Protein 8SC1 (pdb70)

Secondary structure (DSSP, 8-state):
-HHHHHHHHHHHTTHHHHHTHHHHS----EEE--TTHHHHHHHHT--HHHHHHHHSPP--TT--THHHHS-EE---TT-TT--SS-GGGGT-SSGGGS-EE--TT-EEE--SS--HHHHHT--GGGTTHHHHHHHHHHHHHHHHHHHHHHHHHHS-HHHHHHHHHHHHHHHHHHHTT--SHHHHHHHHHHHHHHHHHHHHHHHHHHHHHS-TTTHHHHHHHHHHHHHHHHHHHHHHHHH--SHHHHHHHHHHHHHHHHHH----GGGGGSSHHHHHHHHHHHHHHHHHHHHHHHHHHHHHHH-SSHHHHHHHHHHTHHHHHHHHHHHHHHT-SHHHHHHHHHHHHHHHHHTTTS-TT-HHHHHHHHHHHHHHHHHHHHHHHHHHHHTS-HHHHHHHHHHHHTHHHHHHHHHHHHHHHGGGT-TTHHHHHHHHHHHHHHHHHTTS--

Radius of gyration: 25.29 Å; Cα contacts (8 Å, |Δi|>4): 517; chains: 1; bounding box: 72×68×48 Å

B-factor: mean 59.39, std 25.37, range [7.31, 113.06]

Solvent-accessible surface area: 22565 Å² total; per-residue (Å²): 204,136,56,55,115,18,25,19,78,24,0,20,24,22,0,20,18,32,10,3,11,12,17,14,10,70,81,16,113,22,45,10,92,26,98,18,14,67,113,8,14,153,147,29,55,25,54,123,81,62,48,79,104,36,17,31,13,53,113,54,119,102,38,102,40,101,70,8,64,10,77,49,18,106,22,100,17,128,84,82,85,15,45,65,118,46,0,2,67,95,73,29,151,88,73,102,150,22,69,69,3,68,12,145,79,17,59,67,42,118,40,138,17,28,0,0,1,21,79,46,63,11,6,40,91,57,30,124,66,21,0,60,2,10,8,24,2,6,25,0,16,38,125,4,36,97,39,33,47,141,97,30,118,174,93,36,105,133,110,4,28,86,31,18,5,85,63,16,2,60,4,1,27,83,2,3,133,1,108,75,29,120,24,1,8,115,49,10,60,75,10,0,55,12,4,38,17,6,46,79,31,0,52,56,42,10,19,118,168,34,48,114,84,43,108,101,80,23,17,20,81,2,51,36,10,32,8,101,4,2,53,55,3,10,41,69,6,159,71,49,71,59,6,78,135,7,16,56,27,30,7,95,49,27,70,105,17,36,140,111,159,126,65,70,122,63,55,0,51,190,67,89,177,29,105,102,72,0,102,15,0,36,59,1,41,51,0,4,11,3,1,39,41,0,2,12,13,24,9,22,45,63,32,84,71,33,93,80,10,9,52,108,2,1,81,34,15,66,64,0,8,98,71,2,48,100,28,24,86,188,100,16,55,12,149,18,0,12,120,8,4,75,75,0,0,41,7,1,76,70,16,48,155,28,56,139,110,61,88,166,54,51,28,90,31,12,20,49,1,8,50,0,3,10,19,0,35,23,0,0,54,36,9,5,27,122,31,1,80,103,128,4,73,135,34,0,47,69,16,0,25,17,44,32,3,75,0,0,44,78,0,0,79,38,2,35,68,45,76,129,115,154,121,18,46,2,13,61,55,2,4,77,40,0,75,97,0,11,41,40,0,100,107,10,70,151

Organism: Homo sapiens (NCBI:txid9606)

Structure (mmCIF, N/CA/C/O backbone):
data_8SC1
#
_entry.id   8SC1
#
_cell.length_a   1.00
_cell.length_b   1.00
_cell.length_c   1.00
_cell.angle_alpha   90.00
_cell.angle_beta   90.00
_cell.angle_gamma   90.00
#
_symmetry.space_group_name_H-M   'P 1'
#
loop_
_atom_site.group_PDB
_atom_site.id
_atom_site.type_symbol
_atom_site.label_atom_id
_atom_site.label_alt_id
_atom_site.label_comp_id
_atom_site.label_asym_id
_atom_site.label_entity_id
_atom_site.label_seq_id
_atom_site.pdbx_PDB_ins_code
_atom_site.Cartn_x
_atom_site.Cartn_y
_atom_site.Cartn_z
_atom_site.occupancy
_atom_site.B_iso_or_equiv
_atom_site.auth_seq_id
_atom_site.auth_comp_id
_atom_site.auth_asym_id
_atom_site.auth_atom_id
_atom_site.pdbx_PDB_model_num
ATOM 1 N N . LYS A 1 19 ? 112.331 83.106 124.361 1.00 100.82 19 LYS A N 1
ATOM 2 C CA . LYS A 1 19 ? 113.520 83.874 124.014 1.00 100.67 19 LYS A CA 1
ATOM 3 C C . LYS A 1 19 ? 113.481 85.245 124.679 1.00 100.88 19 LYS A C 1
ATOM 4 O O . LYS A 1 19 ? 113.162 86.247 124.039 1.00 100.68 19 LYS A O 1
ATOM 10 N N . GLN A 1 20 ? 113.802 85.270 125.976 1.00 99.00 20 GLN A N 1
ATOM 11 C CA . GLN A 1 20 ? 113.661 86.490 126.764 1.00 99.43 20 GLN A CA 1
ATOM 12 C C . GLN A 1 20 ? 114.524 87.624 126.222 1.00 100.03 20 GLN A C 1
ATOM 13 O O . GLN A 1 20 ? 114.120 88.792 126.279 1.00 98.74 20 GLN A O 1
ATOM 19 N N . ALA A 1 21 ? 115.707 87.304 125.695 1.00 97.08 21 ALA A N 1
ATOM 20 C CA . ALA A 1 21 ? 116.636 88.332 125.237 1.00 96.54 21 ALA A CA 1
ATOM 21 C C . ALA A 1 21 ? 116.203 88.941 123.910 1.00 95.26 21 ALA A C 1
ATOM 22 O O . ALA A 1 21 ? 116.535 90.095 123.620 1.00 96.19 21 ALA A O 1
ATOM 24 N N . PHE A 1 22 ? 115.478 88.176 123.096 1.00 87.82 22 PHE A N 1
ATOM 25 C CA . PHE A 1 22 ? 114.976 88.679 121.822 1.00 89.03 22 PHE A CA 1
ATOM 26 C C . PHE A 1 22 ? 113.838 89.675 122.028 1.00 90.50 22 PHE A C 1
ATOM 27 O O . PHE A 1 22 ? 113.875 90.797 121.501 1.00 86.52 22 PHE A O 1
ATOM 35 N N . LEU A 1 23 ? 112.808 89.273 122.782 1.00 90.69 23 LEU A N 1
ATOM 36 C CA . LEU A 1 23 ? 111.633 90.118 122.980 1.00 88.76 23 LEU A CA 1
ATOM 37 C C . LEU A 1 23 ? 111.984 91.495 123.531 1.00 88.09 23 LEU A C 1
ATOM 38 O O . LEU A 1 23 ? 111.348 92.490 123.165 1.00 87.76 23 LEU A O 1
ATOM 43 N N . ILE A 1 24 ? 113.010 91.588 124.378 1.00 85.14 24 ILE A N 1
ATOM 44 C CA . ILE A 1 24 ? 113.318 92.879 124.988 1.00 85.94 24 ILE A CA 1
ATOM 45 C C . ILE A 1 24 ? 113.993 93.813 123.990 1.00 84.98 24 ILE A C 1
ATOM 46 O O . ILE A 1 24 ? 113.725 95.023 123.981 1.00 88.66 24 ILE A O 1
ATOM 51 N N . LEU A 1 25 ? 114.812 93.281 123.083 1.00 75.45 25 LEU A N 1
ATOM 52 C CA . LEU A 1 25 ? 115.362 94.157 122.061 1.00 78.89 25 LEU A CA 1
ATOM 53 C C . LEU A 1 25 ? 114.306 94.510 121.024 1.00 77.94 25 LEU A C 1
ATOM 54 O O . LEU A 1 25 ? 114.353 95.600 120.442 1.00 81.55 25 LEU A O 1
ATOM 59 N N . CYS A 1 26 ? 113.334 93.622 120.787 1.00 67.39 26 CYS A N 1
ATOM 60 C CA . CYS A 1 26 ? 112.245 94.022 119.904 1.00 68.42 26 CYS A CA 1
ATOM 61 C C . CYS A 1 26 ? 111.377 95.086 120.561 1.00 67.43 26 CYS A C 1
ATOM 62 O O . CYS A 1 26 ? 110.750 95.893 119.866 1.00 63.07 26 CYS A O 1
ATOM 65 N N . LEU A 1 27 ? 111.329 95.096 121.897 1.00 64.35 27 LEU A N 1
ATOM 66 C CA . LEU A 1 27 ? 110.634 96.163 122.609 1.00 61.49 27 LEU A CA 1
ATOM 67 C C . LEU A 1 27 ? 111.413 97.465 122.509 1.00 60.27 27 LEU A C 1
ATOM 68 O O . LEU A 1 27 ? 110.822 98.550 122.491 1.00 62.83 27 LEU A O 1
ATOM 73 N N . LEU A 1 28 ? 112.742 97.365 122.441 1.00 54.38 28 LEU A N 1
ATOM 74 C CA . LEU A 1 28 ? 113.586 98.541 122.266 1.00 51.28 28 LEU A CA 1
ATOM 75 C C . LEU A 1 28 ? 113.533 99.079 120.841 1.00 52.31 28 LEU A C 1
ATOM 76 O O . LEU A 1 28 ? 113.783 100.270 120.629 1.00 59.33 28 LEU A O 1
ATOM 81 N N . SER A 1 29 ? 113.208 98.228 119.864 1.00 51.22 29 SER A N 1
ATOM 82 C CA . SER A 1 29 ? 113.031 98.668 118.481 1.00 45.77 29 SER A CA 1
ATOM 83 C C . SER A 1 29 ? 111.658 99.293 118.243 1.00 46.07 29 SER A C 1
ATOM 84 O O . SER A 1 29 ? 111.536 100.254 117.477 1.00 42.79 29 SER A O 1
ATOM 87 N N . ALA A 1 30 ? 110.617 98.751 118.875 1.00 39.66 30 ALA A N 1
ATOM 88 C CA . ALA A 1 30 ? 109.273 99.306 118.737 1.00 38.62 30 ALA A CA 1
ATOM 89 C C . ALA A 1 30 ? 109.171 100.709 119.326 1.00 48.90 30 ALA A C 1
ATOM 90 O O . ALA A 1 30 ? 108.529 101.587 118.739 1.00 49.41 30 ALA A O 1
ATOM 92 N N . ALA A 1 31 ? 109.789 100.938 120.485 1.00 49.28 31 ALA A N 1
ATOM 93 C CA . ALA A 1 31 ? 109.717 102.220 121.180 1.00 42.97 31 ALA A CA 1
ATOM 94 C C . ALA A 1 31 ? 110.449 103.350 120.464 1.00 44.14 31 ALA A C 1
ATOM 95 O O . ALA A 1 31 ? 110.284 104.510 120.856 1.00 46.82 31 ALA A O 1
ATOM 97 N N . PHE A 1 32 ? 111.249 103.052 119.440 1.00 39.68 32 PHE A N 1
ATOM 98 C CA . PHE A 1 32 ? 111.907 104.099 118.666 1.00 35.94 32 PHE A CA 1
ATOM 99 C C . PHE A 1 32 ? 110.960 104.801 117.693 1.00 40.81 32 PHE A C 1
ATOM 100 O O . PHE A 1 32 ? 111.131 105.996 117.432 1.00 50.17 32 PHE A O 1
ATOM 108 N N . ALA A 1 33 ? 109.981 104.084 117.141 1.00 38.79 33 ALA A N 1
ATOM 109 C CA . ALA A 1 33 ? 109.089 104.664 116.137 1.00 39.55 33 ALA A CA 1
ATOM 110 C C . ALA A 1 33 ? 108.310 105.900 116.592 1.00 44.93 33 ALA A C 1
ATOM 111 O O . ALA A 1 33 ? 108.208 106.856 115.797 1.00 40.31 33 ALA A O 1
ATOM 113 N N . PRO A 1 34 ? 107.742 105.959 117.805 1.00 44.15 34 PRO A N 1
ATOM 114 C CA . PRO A 1 34 ? 107.090 107.205 118.243 1.00 42.72 34 PRO A CA 1
ATOM 115 C C . PRO A 1 34 ? 108.018 108.400 118.303 1.00 41.44 34 PRO A C 1
ATOM 116 O O . PRO A 1 34 ? 107.539 109.537 118.218 1.00 44.24 34 PRO A O 1
ATOM 120 N N . ILE A 1 35 ? 109.325 108.192 118.457 1.00 35.45 35 ILE A N 1
ATOM 121 C CA . ILE A 1 35 ? 110.235 109.326 118.549 1.00 32.88 35 ILE A CA 1
ATOM 122 C C . ILE A 1 35 ? 110.421 109.946 117.172 1.00 32.63 35 ILE A C 1
ATOM 123 O O . ILE A 1 35 ? 110.461 111.173 117.022 1.00 37.57 35 ILE A O 1
ATOM 128 N N . CYS A 1 36 ? 110.530 109.104 116.144 1.00 38.92 36 CYS A N 1
ATOM 129 C CA . CYS A 1 36 ? 110.734 109.578 114.781 1.00 39.77 36 CYS A CA 1
ATOM 130 C C . CYS A 1 36 ? 109.459 110.143 114.163 1.00 42.73 36 CYS A C 1
ATOM 131 O O . CYS A 1 36 ? 109.513 111.158 113.460 1.00 44.30 36 CYS A O 1
ATOM 134 N N . VAL A 1 37 ? 108.306 109.515 114.401 1.00 45.30 37 VAL A N 1
ATOM 135 C CA . VAL A 1 37 ? 107.097 109.845 113.646 1.00 38.70 37 VAL A CA 1
ATOM 136 C C . VAL A 1 37 ? 106.014 110.508 114.500 1.00 39.56 37 VAL A C 1
ATOM 137 O O . VAL A 1 37 ? 105.059 111.070 113.937 1.00 36.06 37 VAL A O 1
ATOM 141 N N . GLY A 1 38 ? 106.176 110.554 115.823 1.00 38.32 38 GLY A N 1
ATOM 142 C CA . GLY A 1 38 ? 105.156 111.113 116.701 1.00 31.50 38 GLY A CA 1
ATOM 143 C C . GLY A 1 38 ? 104.771 112.558 116.434 1.00 37.46 38 GLY A C 1
ATOM 144 O O . GLY A 1 38 ? 103.705 112.991 116.883 1.00 30.35 38 GLY A O 1
ATOM 145 N N . ILE A 1 39 ? 105.616 113.321 115.733 1.00 43.06 39 ILE A N 1
ATOM 146 C CA . ILE A 1 39 ? 105.277 114.697 115.358 1.00 28.15 39 ILE A CA 1
ATOM 147 C C . ILE A 1 39 ? 103.967 114.777 114.579 1.00 29.50 39 ILE A C 1
ATOM 148 O O . ILE A 1 39 ? 103.275 115.802 114.619 1.00 30.90 39 ILE A O 1
ATOM 153 N N . VAL A 1 40 ? 103.602 113.712 113.863 1.00 36.21 40 VAL A N 1
ATOM 154 C CA . VAL A 1 40 ? 102.359 113.696 113.094 1.00 34.07 40 VAL A CA 1
ATOM 155 C C . VAL A 1 40 ? 101.141 113.875 113.993 1.00 32.29 40 VAL A C 1
ATOM 156 O O . VAL A 1 40 ? 100.150 114.499 113.593 1.00 28.22 40 VAL A O 1
ATOM 160 N N . PHE A 1 41 ? 101.199 113.366 115.221 1.00 32.10 41 PHE A N 1
ATOM 161 C CA . PHE A 1 41 ? 100.078 113.427 116.152 1.00 22.67 41 PHE A CA 1
ATOM 162 C C . PHE A 1 41 ? 100.243 114.480 117.238 1.00 26.70 41 PHE A C 1
ATOM 163 O O . PHE A 1 41 ? 99.240 115.004 117.731 1.00 38.71 41 PHE A O 1
ATOM 171 N N . LEU A 1 42 ? 101.476 114.799 117.626 1.00 28.26 42 LEU A N 1
ATOM 172 C CA . LEU A 1 42 ? 101.710 115.799 118.660 1.00 28.45 42 LEU A CA 1
ATOM 173 C C . LEU A 1 42 ? 101.630 117.227 118.136 1.00 29.59 42 LEU A C 1
ATOM 174 O O . LEU A 1 42 ? 101.482 118.155 118.937 1.00 26.85 42 LEU A O 1
ATOM 179 N N . GLY A 1 43 ? 101.723 117.428 116.823 1.00 30.26 43 GLY A N 1
ATOM 180 C CA . GLY A 1 43 ? 101.794 118.764 116.265 1.00 16.81 43 GLY A CA 1
ATOM 181 C C . GLY A 1 43 ? 100.862 119.044 115.101 1.00 22.37 43 GLY A C 1
ATOM 182 O O . GLY A 1 43 ? 101.284 119.632 114.102 1.00 30.79 43 GLY A O 1
ATOM 183 N N . PHE A 1 44 ? 99.604 118.624 115.205 1.00 29.95 44 PHE A N 1
ATOM 184 C CA . PHE A 1 44 ? 98.620 118.920 114.171 1.00 19.18 44 PHE A CA 1
ATOM 185 C C . PHE A 1 44 ? 98.125 120.361 114.279 1.00 27.50 44 PHE A C 1
ATOM 186 O O . PHE A 1 44 ? 98.061 120.941 115.367 1.00 36.92 44 PHE A O 1
ATOM 194 N N . THR A 1 45 ? 97.780 120.941 113.128 1.00 25.46 45 THR A N 1
ATOM 195 C CA . THR A 1 45 ? 97.252 122.301 113.053 1.00 17.68 45 THR A CA 1
ATOM 196 C C . THR A 1 45 ? 95.763 122.307 112.734 1.00 29.22 45 THR A C 1
ATOM 197 O O . THR A 1 45 ? 95.374 121.936 111.616 1.00 38.65 45 THR A O 1
ATOM 201 N N . PRO A 1 46 ? 94.899 122.709 113.660 1.00 31.05 46 PRO A N 1
ATOM 202 C CA . PRO A 1 46 ? 93.475 122.854 113.345 1.00 25.25 46 PRO A CA 1
ATOM 203 C C . PRO A 1 46 ? 93.169 124.211 112.716 1.00 26.44 46 PRO A C 1
ATOM 204 O O . PRO A 1 46 ? 94.017 125.098 112.629 1.00 39.89 46 PRO A O 1
ATOM 208 N N . ASP A 1 47 ? 91.922 124.350 112.267 1.00 27.09 47 ASP A N 1
ATOM 209 C CA . ASP A 1 47 ? 91.439 125.621 111.736 1.00 25.50 47 ASP A CA 1
ATOM 210 C C . ASP A 1 47 ? 91.408 126.692 112.820 1.00 26.73 47 ASP A C 1
ATOM 211 O O . ASP A 1 47 ? 91.075 126.418 113.976 1.00 34.82 47 ASP A O 1
ATOM 216 N N . HIS A 1 48 ? 91.756 127.923 112.442 1.00 31.15 48 HIS A N 1
ATOM 217 C CA . HIS A 1 48 ? 91.920 128.998 113.410 1.00 18.57 48 HIS A CA 1
ATOM 218 C C . HIS A 1 48 ? 91.575 130.338 112.770 1.00 22.79 48 HIS A C 1
ATOM 219 O O . HIS A 1 48 ? 91.606 130.495 111.548 1.00 33.07 48 HIS A O 1
ATOM 226 N N . HIS A 1 49 ? 91.235 131.300 113.627 1.00 29.93 49 HIS A N 1
ATOM 227 C CA . HIS A 1 49 ? 91.012 132.692 113.252 1.00 30.37 49 HIS A CA 1
ATOM 228 C C . HIS A 1 49 ? 91.267 133.551 114.482 1.00 31.27 49 HIS A C 1
ATOM 229 O O . HIS A 1 49 ? 91.337 133.041 115.602 1.00 44.63 49 HIS A O 1
ATOM 236 N N . CYS A 1 50 ? 91.418 134.862 114.276 1.00 38.05 50 CYS A N 1
ATOM 237 C CA . CYS A 1 50 ? 91.699 135.732 115.413 1.00 39.07 50 CYS A CA 1
ATOM 238 C C . CYS A 1 50 ? 90.534 135.729 116.394 1.00 44.70 50 CYS A C 1
ATOM 239 O O . CYS A 1 50 ? 89.365 135.683 116.003 1.00 49.71 50 CYS A O 1
ATOM 242 N N . GLN A 1 51 ? 90.868 135.782 117.680 1.00 55.43 51 GLN A N 1
ATOM 243 C CA . GLN A 1 51 ? 89.908 136.151 118.710 1.00 53.04 51 GLN A CA 1
ATOM 244 C C . GLN A 1 51 ? 89.581 137.638 118.639 1.00 55.01 51 GLN A C 1
ATOM 245 O O . GLN A 1 51 ? 90.455 138.469 118.381 1.00 54.38 51 GLN A O 1
ATOM 251 N N . SER A 1 52 ? 88.313 137.975 118.874 1.00 68.26 52 SER A N 1
ATOM 252 C CA . SER A 1 52 ? 87.894 139.366 118.922 1.00 65.16 52 SER A CA 1
ATOM 253 C C . SER A 1 52 ? 86.937 139.564 120.090 1.00 70.12 52 SER A C 1
ATOM 254 O O . SER A 1 52 ? 86.038 138.738 120.304 1.00 73.65 52 SER A O 1
ATOM 257 N N . PRO A 1 53 ? 87.102 140.640 120.854 1.00 76.76 53 PRO A N 1
ATOM 258 C CA . PRO A 1 53 ? 86.103 140.993 121.865 1.00 77.39 53 PRO A CA 1
ATOM 259 C C . PRO A 1 53 ? 84.792 141.449 121.241 1.00 80.39 53 PRO A C 1
ATOM 260 O O . PRO A 1 53 ? 84.736 141.904 120.096 1.00 81.48 53 PRO A O 1
ATOM 264 N N . GLY A 1 54 ? 83.721 141.322 122.023 1.00 82.98 54 GLY A N 1
ATOM 265 C CA . GLY A 1 54 ? 82.407 141.753 121.585 1.00 83.32 54 GLY A CA 1
ATOM 266 C C . GLY A 1 54 ? 81.713 140.846 120.588 1.00 83.43 54 GLY A C 1
ATOM 267 O O . GLY A 1 54 ? 80.480 140.823 120.524 1.00 85.58 54 GLY A O 1
ATOM 268 N N . VAL A 1 55 ? 82.490 140.105 119.797 1.00 84.19 55 VAL A N 1
ATOM 269 C CA . VAL A 1 55 ? 81.911 139.180 118.826 1.00 83.79 55 VAL A CA 1
ATOM 270 C C . VAL A 1 55 ? 81.067 138.118 119.523 1.00 85.60 55 VAL A C 1
ATOM 271 O O . VAL A 1 55 ? 79.958 137.803 119.085 1.00 85.58 55 VAL A O 1
ATOM 275 N N . ALA A 1 56 ? 81.591 137.530 120.600 1.00 87.57 56 ALA A N 1
ATOM 276 C CA . ALA A 1 56 ? 80.835 136.515 121.333 1.00 87.73 56 ALA A CA 1
ATOM 277 C C . ALA A 1 56 ? 79.554 137.075 121.948 1.00 86.81 56 ALA A C 1
ATOM 278 O O . ALA A 1 56 ? 78.499 136.433 121.891 1.00 87.61 56 ALA A O 1
ATOM 280 N N . GLU A 1 57 ? 79.620 138.276 122.528 1.00 86.57 57 GLU 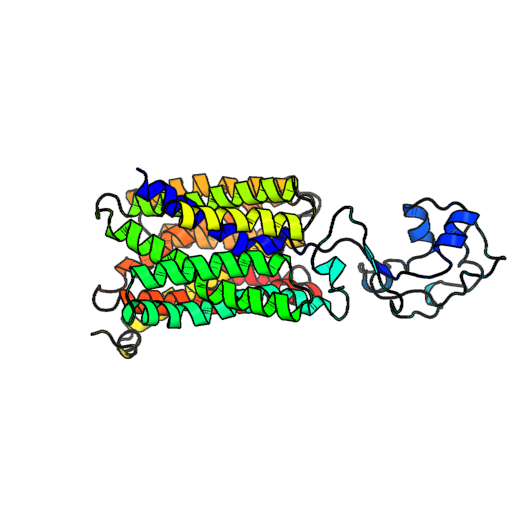A N 1
ATOM 281 C CA . GLU A 1 57 ? 78.421 138.914 123.073 1.00 88.81 57 GLU A CA 1
ATOM 282 C C . GLU A 1 57 ? 77.388 139.231 121.995 1.00 87.71 57 GLU A C 1
ATOM 283 O O . GLU A 1 57 ? 76.190 139.000 122.191 1.00 87.03 57 GLU A O 1
ATOM 289 N N . LEU A 1 58 ? 77.827 139.772 120.858 1.00 88.61 58 LEU A N 1
ATOM 290 C CA . LEU A 1 58 ? 76.910 140.020 119.747 1.00 89.32 58 LEU A CA 1
ATOM 291 C C . LEU A 1 58 ? 76.303 138.726 119.212 1.00 89.10 58 LEU A C 1
ATOM 292 O O . LEU A 1 58 ? 75.109 138.675 118.904 1.00 88.81 58 LEU A O 1
ATOM 297 N N . SER A 1 59 ? 77.120 137.686 119.060 1.00 89.15 59 SER A N 1
ATOM 298 C CA . SER A 1 59 ? 76.635 136.376 118.631 1.00 89.13 59 SER A CA 1
ATOM 299 C C . SER A 1 59 ? 75.612 135.789 119.598 1.00 91.09 59 SER A C 1
ATOM 300 O O . SER A 1 59 ? 74.645 135.148 119.172 1.00 90.03 59 SER A O 1
ATOM 303 N N . GLN A 1 60 ? 75.811 135.980 120.901 1.00 98.53 60 GLN A N 1
ATOM 304 C CA . GLN A 1 60 ? 74.811 135.548 121.876 1.00 97.72 60 GLN A CA 1
ATOM 305 C C . GLN A 1 60 ? 73.531 136.374 121.791 1.00 98.30 60 GLN A C 1
ATOM 306 O O . GLN A 1 60 ? 72.425 135.822 121.827 1.00 98.08 60 GLN A O 1
ATOM 312 N N . ARG A 1 61 ? 73.654 137.698 121.688 1.00 95.67 61 ARG A N 1
ATOM 313 C CA . ARG A 1 61 ? 72.470 138.550 121.600 1.00 96.22 61 ARG A CA 1
ATOM 314 C C . ARG A 1 61 ? 71.655 138.265 120.340 1.00 96.90 61 ARG A C 1
ATOM 315 O O . ARG A 1 61 ? 70.424 138.161 120.395 1.00 97.56 61 ARG A O 1
ATOM 323 N N . CYS A 1 62 ? 72.322 138.138 119.194 1.00 96.16 62 CYS A N 1
ATOM 324 C CA . CYS A 1 62 ? 71.654 137.870 117.925 1.00 96.62 62 CYS A CA 1
ATOM 325 C C . CYS A 1 62 ? 71.406 136.387 117.667 1.00 96.86 62 CYS A C 1
ATOM 326 O O . CYS A 1 62 ? 70.486 136.050 116.913 1.00 96.16 62 CYS A O 1
ATOM 329 N N . GLY A 1 63 ? 72.188 135.500 118.276 1.00 92.35 63 GLY A N 1
ATOM 330 C CA . GLY A 1 63 ? 71.943 134.070 118.182 1.00 89.69 63 GLY A CA 1
ATOM 331 C C . GLY A 1 63 ? 72.508 133.373 116.962 1.00 89.89 63 GLY A C 1
ATOM 332 O O . GLY A 1 63 ? 71.838 132.509 116.383 1.00 90.58 63 GLY A O 1
ATOM 333 N N . TRP A 1 64 ? 73.723 133.726 116.549 1.00 90.61 64 TRP A N 1
ATOM 334 C CA . TRP A 1 64 ? 74.329 133.105 115.378 1.00 90.63 64 TRP A CA 1
ATOM 335 C C . TRP A 1 64 ? 74.607 131.625 115.620 1.00 90.42 64 TRP A C 1
ATOM 336 O O . TRP A 1 64 ? 74.960 131.214 116.729 1.00 90.50 64 TRP A O 1
ATOM 347 N N . SER A 1 65 ? 74.440 130.822 114.573 1.00 93.00 65 SER A N 1
ATOM 348 C CA . SER A 1 65 ? 74.913 129.448 114.581 1.00 93.56 65 SER A CA 1
ATOM 349 C C . SER A 1 65 ? 76.412 129.414 114.286 1.00 95.36 65 SER A C 1
ATOM 350 O O . SER A 1 65 ? 76.969 130.379 113.757 1.00 95.46 65 SER A O 1
ATOM 353 N N . PRO A 1 66 ? 77.097 128.313 114.626 1.00 91.41 66 PRO A N 1
ATOM 354 C CA . PRO A 1 66 ? 78.572 128.343 114.598 1.00 90.30 66 PRO A CA 1
ATOM 355 C C . PRO A 1 66 ? 79.166 128.582 113.218 1.00 90.16 66 PRO A C 1
ATOM 356 O O . PRO A 1 66 ? 80.197 129.256 113.105 1.00 88.91 66 PRO A O 1
ATOM 360 N N . ALA A 1 67 ? 78.552 128.045 112.163 1.00 90.41 67 ALA A N 1
ATOM 361 C CA . ALA A 1 67 ? 79.017 128.300 110.804 1.00 89.98 67 ALA A CA 1
ATOM 362 C C . ALA A 1 67 ? 78.561 129.650 110.266 1.00 88.41 67 ALA A C 1
ATOM 363 O O . ALA A 1 67 ? 79.191 130.181 109.345 1.00 87.93 67 ALA A O 1
ATOM 365 N N . GLU A 1 68 ? 77.481 130.204 110.812 1.00 86.98 68 GLU A N 1
ATOM 366 C CA . GLU A 1 68 ? 76.974 131.507 110.396 1.00 87.56 68 GLU A CA 1
ATOM 367 C C . GLU A 1 68 ? 77.795 132.650 110.991 1.00 88.47 68 GLU A C 1
ATOM 368 O O . GLU A 1 68 ? 77.958 133.701 110.357 1.00 88.91 68 GLU A O 1
ATOM 374 N N . GLU A 1 69 ? 78.275 132.475 112.225 1.00 82.92 69 GLU A N 1
ATOM 375 C CA . GLU A 1 69 ? 79.175 133.447 112.841 1.00 80.78 69 GLU A CA 1
ATOM 376 C C . GLU A 1 69 ? 80.414 133.697 111.988 1.00 78.69 69 GLU A C 1
ATOM 377 O O . GLU A 1 69 ? 80.845 134.847 111.825 1.00 84.08 69 GLU A O 1
ATOM 383 N N . LEU A 1 70 ? 80.972 132.642 111.391 1.00 72.35 70 LEU A N 1
ATOM 384 C CA . LEU A 1 70 ? 82.079 132.831 110.459 1.00 72.55 70 LEU A CA 1
ATOM 385 C C . LEU A 1 70 ? 81.642 133.663 109.263 1.00 75.26 70 LEU A C 1
ATOM 386 O O . LEU A 1 70 ? 82.324 134.620 108.879 1.00 79.55 70 LEU A O 1
ATOM 391 N N . ASN A 1 71 ? 80.518 133.300 108.644 1.00 84.21 71 ASN A N 1
ATOM 392 C CA . ASN A 1 71 ? 80.089 133.994 107.435 1.00 84.70 71 ASN A CA 1
ATOM 393 C C . ASN A 1 71 ? 79.866 135.479 107.704 1.00 81.92 71 ASN A C 1
ATOM 394 O O . ASN A 1 71 ? 80.155 136.322 106.848 1.00 81.76 71 ASN A O 1
ATOM 399 N N . TYR A 1 72 ? 79.352 135.818 108.890 1.00 77.68 72 TYR A N 1
ATOM 400 C CA . TYR A 1 72 ? 79.176 137.223 109.251 1.00 80.77 72 TYR A CA 1
ATOM 401 C C . TYR A 1 72 ? 80.440 137.917 109.746 1.00 80.85 72 TYR A C 1
ATOM 402 O O . TYR A 1 72 ? 80.458 139.151 109.785 1.00 81.82 72 TYR A O 1
ATOM 411 N N . THR A 1 73 ? 81.494 137.192 110.122 1.00 72.72 73 THR A N 1
ATOM 412 C CA . THR A 1 73 ? 82.458 137.816 111.025 1.00 68.67 73 THR A CA 1
ATOM 413 C C . THR A 1 73 ? 83.903 137.678 110.554 1.00 67.67 73 THR A C 1
ATOM 414 O O . THR A 1 73 ? 84.714 138.580 110.783 1.00 69.48 73 THR A O 1
ATOM 418 N N . VAL A 1 74 ? 84.241 136.583 109.892 1.00 57.23 74 VAL A N 1
ATOM 419 C CA . VAL A 1 74 ? 85.624 136.272 109.538 1.00 56.05 74 VAL A CA 1
ATOM 420 C C . VAL A 1 74 ? 85.835 136.638 108.073 1.00 59.61 74 VAL A C 1
ATOM 421 O O . VAL A 1 74 ? 84.968 136.328 107.243 1.00 59.18 74 VAL A O 1
ATOM 425 N N . PRO A 1 75 ? 86.933 137.312 107.723 1.00 65.84 75 PRO A N 1
ATOM 426 C CA . PRO A 1 75 ? 87.164 137.692 106.324 1.00 60.23 75 PRO A CA 1
ATOM 427 C C . PRO A 1 75 ? 87.108 136.498 105.380 1.00 65.62 75 PRO A C 1
ATOM 428 O O . PRO A 1 75 ? 87.653 135.429 105.660 1.00 71.86 75 PRO A O 1
ATOM 432 N N . GLY A 1 76 ? 86.436 136.697 104.248 1.00 72.04 76 GLY A N 1
ATOM 433 C CA . GLY A 1 76 ? 86.200 135.611 103.321 1.00 73.38 76 GLY A CA 1
ATOM 434 C C . GLY A 1 76 ? 87.455 135.162 102.599 1.00 72.67 76 GLY A C 1
ATOM 435 O O . GLY A 1 76 ? 88.469 135.858 102.542 1.00 74.86 76 GLY A O 1
ATOM 436 N N . LEU A 1 77 ? 87.367 133.953 102.038 1.00 83.01 77 LEU A N 1
ATOM 437 C CA . LEU A 1 77 ? 88.486 133.380 101.294 1.00 85.29 77 LEU A CA 1
ATOM 438 C C . LEU A 1 77 ? 88.825 134.218 100.067 1.00 86.69 77 LEU A C 1
ATOM 439 O O . LEU A 1 77 ? 89.993 134.541 99.825 1.00 86.43 77 LEU A O 1
ATOM 444 N N . GLY A 1 78 ? 87.815 134.578 99.280 1.00 93.34 78 GLY A N 1
ATOM 445 C CA . GLY A 1 78 ? 88.029 135.263 98.029 1.00 93.71 78 GLY A CA 1
ATOM 446 C C . GLY A 1 78 ? 88.725 134.393 97.001 1.00 95.51 78 GLY A C 1
ATOM 447 O O . GLY A 1 78 ? 88.725 133.162 97.096 1.00 95.57 78 GLY A O 1
ATOM 448 N N . PRO A 1 79 ? 89.331 135.019 95.995 1.00 97.16 79 PRO A N 1
ATOM 449 C CA . PRO A 1 79 ? 89.948 134.241 94.915 1.00 96.10 79 PRO A CA 1
ATOM 450 C C . PRO A 1 79 ? 91.218 133.536 95.363 1.00 94.03 79 PRO A C 1
ATOM 451 O O . PRO A 1 79 ? 91.923 133.982 96.270 1.00 93.60 79 PRO A O 1
ATOM 455 N N . ALA A 1 80 ? 91.493 132.409 94.703 1.00 91.55 80 ALA A N 1
ATOM 456 C CA . ALA A 1 80 ? 92.711 131.619 94.897 1.00 92.11 80 ALA A CA 1
ATOM 457 C C . ALA A 1 80 ? 92.874 131.144 96.340 1.00 93.33 80 ALA A C 1
ATOM 458 O O . ALA A 1 80 ? 93.995 130.941 96.814 1.00 95.60 80 ALA A O 1
ATOM 460 N N . GLY A 1 81 ? 91.765 130.964 97.051 1.00 89.56 81 GLY A N 1
ATOM 461 C CA . GLY A 1 81 ? 91.817 130.489 98.420 1.00 90.00 81 GLY A CA 1
ATOM 462 C C . GLY A 1 81 ? 92.200 131.542 99.440 1.00 89.57 81 GLY A C 1
ATOM 463 O O . GLY A 1 81 ? 91.360 131.997 100.223 1.00 87.47 81 GLY A O 1
ATOM 464 N N . GLU A 1 82 ? 93.475 131.941 99.415 1.00 84.81 82 GLU A N 1
ATOM 465 C CA . GLU A 1 82 ? 94.019 133.059 100.182 1.00 84.08 82 GLU A CA 1
ATOM 466 C C . GLU A 1 82 ? 93.533 133.090 101.627 1.00 84.85 82 GLU A C 1
ATOM 467 O O . GLU A 1 82 ? 93.173 134.154 102.142 1.00 84.90 82 GLU A O 1
ATOM 473 N N . ALA A 1 83 ? 93.510 131.925 102.282 1.00 71.69 83 ALA A N 1
ATOM 474 C CA . ALA A 1 83 ? 92.948 131.811 103.625 1.00 71.01 83 ALA A CA 1
ATOM 475 C C . ALA A 1 83 ? 93.655 132.706 104.636 1.00 71.71 83 ALA A C 1
ATOM 476 O O . ALA A 1 83 ? 93.115 132.940 105.722 1.00 71.79 83 ALA A O 1
ATOM 478 N N . PHE A 1 84 ? 94.853 133.192 104.306 1.00 61.55 84 PHE A N 1
ATOM 479 C CA . PHE A 1 84 ? 95.602 134.160 105.101 1.00 55.72 84 PHE A CA 1
ATOM 480 C C . PHE A 1 84 ? 94.757 135.293 105.673 1.00 55.97 84 PHE A C 1
ATOM 481 O O . PHE A 1 84 ? 94.914 135.650 106.845 1.00 64.26 84 PHE A O 1
ATOM 489 N N . LEU A 1 85 ? 93.866 135.872 104.867 1.00 51.60 85 LEU A N 1
ATOM 490 C CA . LEU A 1 85 ? 93.071 136.999 105.349 1.00 54.57 85 LEU A CA 1
ATOM 491 C C . LEU A 1 85 ? 92.097 136.596 106.450 1.00 57.47 85 LEU A C 1
ATOM 492 O O . LEU A 1 85 ? 91.732 137.432 107.283 1.00 62.85 85 LEU A O 1
ATOM 497 N N . GLY A 1 86 ? 91.664 135.340 106.474 1.00 51.93 86 GLY A N 1
ATOM 498 C CA . GLY A 1 86 ? 90.869 134.836 107.577 1.00 47.74 86 GLY A CA 1
ATOM 499 C C . GLY A 1 86 ? 91.667 134.323 108.758 1.00 49.42 86 GLY A C 1
ATOM 500 O O . GLY A 1 86 ? 91.272 134.505 109.913 1.00 48.40 86 GLY A O 1
ATOM 501 N N . GLN A 1 87 ? 92.798 133.679 108.474 1.00 51.27 87 GLN A N 1
ATOM 502 C CA . GLN A 1 87 ? 93.611 133.055 109.512 1.00 43.09 87 GLN A CA 1
ATOM 503 C C . GLN A 1 87 ? 94.420 134.056 110.328 1.00 45.69 87 GLN A C 1
ATOM 504 O O . GLN A 1 87 ? 94.627 133.838 111.526 1.00 49.69 87 GLN A O 1
ATOM 510 N N . CYS A 1 88 ? 94.886 135.148 109.718 1.00 40.86 88 CYS A N 1
ATOM 511 C CA . CYS A 1 88 ? 95.879 136.010 110.347 1.00 34.00 88 CYS A CA 1
ATOM 512 C C . CYS A 1 88 ? 95.481 137.485 110.378 1.00 41.68 88 CYS A C 1
ATOM 513 O O . CYS A 1 88 ? 96.313 138.323 110.741 1.00 59.42 88 CYS A O 1
ATOM 516 N N . ARG A 1 89 ? 94.243 137.831 110.017 1.00 42.88 89 ARG A N 1
ATOM 517 C CA . ARG A 1 89 ? 93.784 139.216 110.056 1.00 42.14 89 ARG A CA 1
ATOM 518 C C . ARG A 1 89 ? 92.360 139.272 110.593 1.00 43.89 89 ARG A C 1
ATOM 519 O O . ARG A 1 89 ? 91.653 138.263 110.641 1.00 60.86 89 ARG A O 1
ATOM 527 N N . ARG A 1 90 ? 91.945 140.472 111.006 1.00 46.25 90 ARG A N 1
ATOM 528 C CA . ARG A 1 90 ? 90.581 140.706 111.463 1.00 56.13 90 ARG A CA 1
ATOM 529 C C . ARG A 1 90 ? 90.122 142.114 111.104 1.00 54.03 90 ARG A C 1
ATOM 530 O O . ARG A 1 90 ? 90.935 143.027 110.949 1.00 60.12 90 ARG A O 1
ATOM 538 N N . TYR A 1 91 ? 88.804 142.276 110.972 1.00 68.09 91 TYR A N 1
ATOM 539 C CA . TYR A 1 91 ? 88.219 143.591 110.730 1.00 68.94 91 TYR A CA 1
ATOM 540 C C . TYR A 1 91 ? 88.309 144.458 111.980 1.00 71.37 91 TYR A C 1
ATOM 541 O O . TYR A 1 91 ? 87.942 144.026 113.076 1.00 72.64 91 TYR A O 1
ATOM 550 N N . GLU A 1 92 ? 88.791 145.690 111.810 1.00 81.53 92 GLU A N 1
ATOM 551 C CA . GLU A 1 92 ? 88.819 146.685 112.885 1.00 81.23 92 GLU A CA 1
ATOM 552 C C . GLU A 1 92 ? 87.458 147.378 112.986 1.00 82.77 92 GLU A C 1
ATOM 553 O O . GLU A 1 92 ? 87.288 148.554 112.657 1.00 83.37 92 GLU A O 1
ATOM 559 N N . VAL A 1 93 ? 86.471 146.620 113.457 1.00 86.06 93 VAL A N 1
ATOM 560 C CA . VAL A 1 93 ? 85.097 147.095 113.567 1.00 86.28 93 VAL A CA 1
ATOM 561 C C . VAL A 1 93 ? 84.679 147.051 115.031 1.00 89.33 93 VAL A C 1
ATOM 562 O O . VAL A 1 93 ? 85.087 146.154 115.776 1.00 90.36 93 VAL A O 1
ATOM 566 N N . ASP A 1 94 ? 83.867 148.029 115.439 1.00 92.64 94 ASP A N 1
ATOM 567 C CA . ASP A 1 94 ? 83.446 148.189 116.831 1.00 94.14 94 ASP A CA 1
ATOM 568 C C . ASP A 1 94 ? 82.236 147.298 117.115 1.00 94.30 94 ASP A C 1
ATOM 569 O O . ASP A 1 94 ? 81.084 147.738 117.134 1.00 93.86 94 ASP A O 1
ATOM 574 N N . TRP A 1 95 ? 82.512 146.010 117.335 1.00 87.92 95 TRP A N 1
ATOM 575 C CA . TRP A 1 95 ? 81.459 145.026 117.571 1.00 88.32 95 TRP A CA 1
ATOM 576 C C . TRP A 1 95 ? 80.632 145.320 118.817 1.00 90.60 95 TRP A C 1
ATOM 577 O O . TRP A 1 95 ? 79.564 144.722 118.985 1.00 91.01 95 TRP A O 1
ATOM 588 N N . ASN A 1 96 ? 81.094 146.218 119.689 1.00 95.73 96 ASN A N 1
ATOM 589 C CA . ASN A 1 96 ? 80.302 146.674 120.825 1.00 96.43 96 ASN A CA 1
ATOM 590 C C . ASN A 1 96 ? 79.154 147.594 120.426 1.00 97.50 96 ASN A C 1
ATOM 591 O O . ASN A 1 96 ? 78.297 147.881 121.269 1.00 95.56 96 ASN A O 1
ATOM 596 N N . GLN A 1 97 ? 79.109 148.058 119.179 1.00 99.47 97 GLN A N 1
ATOM 597 C CA . GLN A 1 97 ? 77.990 148.879 118.728 1.00 100.37 97 GLN A CA 1
ATOM 598 C C . GLN A 1 97 ? 76.680 148.104 118.824 1.00 101.63 97 GLN A C 1
ATOM 599 O O . GLN A 1 97 ? 76.536 147.026 118.240 1.00 101.75 97 GLN A O 1
ATOM 605 N N . SER A 1 98 ? 75.727 148.667 119.571 1.00 104.11 98 SER A N 1
ATOM 606 C CA . SER A 1 98 ? 74.459 147.993 119.837 1.00 103.72 98 SER A CA 1
ATOM 607 C C . SER A 1 98 ? 73.545 147.982 118.618 1.00 103.86 98 SER A C 1
ATOM 608 O O . SER A 1 98 ? 72.746 147.053 118.452 1.00 102.00 98 SER A O 1
ATOM 611 N N . ALA A 1 99 ? 73.647 148.995 117.761 1.00 100.41 99 ALA A N 1
ATOM 612 C CA . ALA A 1 99 ? 72.728 149.196 116.647 1.00 100.35 99 ALA A CA 1
ATOM 613 C C . ALA A 1 99 ? 73.027 148.320 115.438 1.00 100.78 99 ALA A C 1
ATOM 614 O O . ALA A 1 99 ? 72.361 148.479 114.409 1.00 100.65 99 ALA A O 1
ATOM 616 N N . LEU A 1 100 ? 74.006 147.421 115.520 1.00 98.52 100 LEU A N 1
ATOM 617 C CA . LEU A 1 100 ? 74.358 146.601 114.369 1.00 100.54 100 LEU A CA 1
ATOM 618 C C . LEU A 1 100 ? 73.181 145.727 113.943 1.00 100.06 100 LEU A C 1
ATOM 619 O O . LEU A 1 100 ? 72.387 145.261 114.764 1.00 98.02 100 LEU A O 1
ATOM 624 N N . SER A 1 101 ? 73.080 145.515 112.633 1.00 99.83 101 SER A N 1
ATOM 625 C CA . SER A 1 101 ? 72.086 144.613 112.062 1.00 98.03 101 SER A CA 1
ATOM 626 C C . SER A 1 101 ? 72.365 143.169 112.464 1.00 97.57 101 SER A C 1
ATOM 627 O O . SER A 1 101 ? 73.464 142.652 112.237 1.00 98.86 101 SER A O 1
ATOM 630 N N . CYS A 1 102 ? 71.364 142.520 113.060 1.00 97.82 102 CYS A N 1
ATOM 631 C CA . CYS A 1 102 ? 71.435 141.096 113.367 1.00 97.72 102 CYS A CA 1
ATOM 632 C C . CYS A 1 102 ? 71.280 140.229 112.123 1.00 99.45 102 CYS A C 1
ATOM 633 O O . CYS A 1 102 ? 71.524 139.020 112.194 1.00 99.63 102 CYS A O 1
ATOM 636 N N . VAL A 1 103 ? 70.908 140.811 110.985 1.00 98.90 103 VAL A N 1
ATOM 637 C CA . VAL A 1 103 ? 70.855 140.056 109.737 1.00 99.60 103 VAL A CA 1
ATOM 638 C C . VAL A 1 103 ? 72.214 140.026 109.045 1.00 96.67 103 VAL A C 1
ATOM 639 O O . VAL A 1 103 ? 72.653 138.972 108.580 1.00 95.18 103 VAL A O 1
ATOM 643 N N . ASP A 1 104 ? 72.903 141.169 108.969 1.00 91.54 104 ASP A N 1
ATOM 644 C CA . ASP A 1 104 ? 74.242 141.217 108.390 1.00 92.77 104 ASP A CA 1
ATOM 645 C C . ASP A 1 104 ? 74.957 142.476 108.871 1.00 93.93 104 ASP A C 1
ATOM 646 O O . ASP A 1 104 ? 74.854 143.533 108.235 1.00 93.84 104 ASP A O 1
ATOM 651 N N . PRO A 1 105 ? 75.685 142.401 109.989 1.00 91.76 105 PRO A N 1
ATOM 652 C CA . PRO A 1 105 ? 76.113 143.634 110.669 1.00 89.31 105 PRO A CA 1
ATOM 653 C C . PRO A 1 105 ? 77.111 144.472 109.884 1.00 91.20 105 PRO A C 1
ATOM 654 O O . PRO A 1 105 ? 77.132 145.697 110.053 1.00 92.94 105 PRO A O 1
ATOM 658 N N . LEU A 1 106 ? 77.937 143.858 109.034 1.00 88.04 106 LEU A N 1
ATOM 659 C CA . LEU A 1 106 ? 78.914 144.612 108.255 1.00 88.18 106 LEU A CA 1
ATOM 660 C C . LEU A 1 106 ? 78.307 145.380 107.087 1.00 87.52 106 LEU A C 1
ATOM 661 O O . LEU A 1 106 ? 78.954 146.296 106.570 1.00 86.27 106 LEU A O 1
ATOM 666 N N . ALA A 1 107 ? 77.095 145.026 106.655 1.00 89.72 107 ALA A N 1
ATOM 667 C CA . ALA A 1 107 ? 76.558 145.580 105.415 1.00 90.65 107 ALA A CA 1
ATOM 668 C C . ALA A 1 107 ? 76.357 147.090 105.496 1.00 91.47 107 ALA A C 1
ATOM 669 O O . ALA A 1 107 ? 76.411 147.778 104.470 1.00 90.01 107 ALA A O 1
ATOM 671 N N . SER A 1 108 ? 76.129 147.624 106.698 1.00 93.30 108 SER A N 1
ATOM 672 C CA . SER A 1 108 ? 75.929 149.060 106.856 1.00 93.33 108 SER A CA 1
ATOM 673 C C . SER A 1 108 ? 77.216 149.870 106.743 1.00 93.05 108 SER A C 1
ATOM 674 O O . SER A 1 108 ? 77.144 151.086 106.537 1.00 92.71 108 SER A O 1
ATOM 677 N N . LEU A 1 109 ? 78.384 149.241 106.869 1.00 90.41 109 LEU A N 1
ATOM 678 C CA . LEU A 1 109 ? 79.610 150.005 107.078 1.00 90.55 109 LEU A CA 1
ATOM 679 C C . LEU A 1 109 ? 80.258 150.485 105.787 1.00 92.90 109 LEU A C 1
ATOM 680 O O . LEU A 1 109 ? 80.827 151.582 105.766 1.00 94.45 109 LEU A O 1
ATOM 685 N N . ALA A 1 110 ? 80.187 149.705 104.711 1.00 91.36 110 ALA A N 1
ATOM 686 C CA . ALA A 1 110 ? 80.841 150.095 103.469 1.00 90.82 110 ALA A CA 1
ATOM 687 C C . ALA A 1 110 ? 80.157 149.399 102.304 1.00 90.77 110 ALA A C 1
ATOM 688 O O . ALA A 1 110 ? 79.399 148.442 102.486 1.00 90.18 110 ALA A O 1
ATOM 690 N N . THR A 1 111 ? 80.435 149.900 101.098 1.00 90.58 111 THR A N 1
ATOM 691 C CA . THR A 1 111 ? 79.901 149.268 99.896 1.00 90.65 111 THR A CA 1
ATOM 692 C C . THR A 1 111 ? 80.439 147.852 99.719 1.00 90.64 111 THR A C 1
ATOM 693 O O . THR A 1 111 ? 79.726 146.976 99.215 1.00 89.86 111 THR A O 1
ATOM 697 N N . ASN A 1 112 ? 81.672 147.596 100.156 1.00 88.80 112 ASN A N 1
ATOM 698 C CA . ASN A 1 112 ? 82.231 146.253 100.121 1.00 90.23 112 ASN A CA 1
ATOM 699 C C . ASN A 1 112 ? 83.097 146.027 101.352 1.00 90.00 112 ASN A C 1
ATOM 700 O O . ASN A 1 112 ? 83.785 146.942 101.815 1.00 88.47 112 ASN A O 1
ATOM 705 N N . ARG A 1 113 ? 83.046 144.802 101.881 1.00 87.51 113 ARG A N 1
ATOM 706 C CA . ARG A 1 113 ? 83.870 144.431 103.029 1.00 84.09 113 ARG A CA 1
ATOM 707 C C . ARG A 1 113 ? 85.360 144.626 102.763 1.00 86.62 113 ARG A C 1
ATOM 708 O O . ARG A 1 113 ? 86.137 144.805 103.708 1.00 87.81 113 ARG A O 1
ATOM 716 N N . SER A 1 114 ? 85.778 144.587 101.495 1.00 86.91 114 SER A N 1
ATOM 717 C CA . SER A 1 114 ? 87.182 144.801 101.151 1.00 89.96 114 SER A CA 1
ATOM 718 C C . SER A 1 114 ? 87.676 146.201 101.496 1.00 88.28 114 SER A C 1
ATOM 719 O O . SER A 1 114 ? 88.891 146.418 101.555 1.00 85.63 114 SER A O 1
ATOM 722 N N . HIS A 1 115 ? 86.772 147.152 101.722 1.00 87.66 115 HIS A N 1
ATOM 723 C CA . HIS A 1 115 ? 87.168 148.499 102.110 1.00 87.15 115 HIS A CA 1
ATOM 724 C C . HIS A 1 115 ? 87.469 148.630 103.600 1.00 87.96 115 HIS A C 1
ATOM 725 O O . HIS A 1 115 ? 88.074 149.627 104.008 1.00 90.67 115 HIS A O 1
ATOM 732 N N . LEU A 1 116 ? 87.069 147.658 104.415 1.00 80.46 116 LEU A N 1
ATOM 733 C CA . LEU A 1 116 ? 87.287 147.756 105.850 1.00 80.92 116 LEU A CA 1
ATOM 734 C C . LEU A 1 116 ? 88.771 147.631 106.208 1.00 83.32 116 LEU A C 1
ATOM 735 O O . LEU A 1 116 ? 89.530 146.933 105.530 1.00 81.94 116 LEU A O 1
ATOM 740 N N . PRO A 1 117 ? 89.202 148.307 107.274 1.00 81.87 117 PRO A N 1
ATOM 741 C CA . PRO A 1 117 ? 90.570 148.127 107.778 1.00 80.76 117 PRO A CA 1
ATOM 742 C C . PRO A 1 117 ? 90.791 146.747 108.382 1.00 76.28 117 PRO A C 1
ATOM 743 O O . PRO A 1 117 ? 89.925 146.206 109.073 1.00 78.42 117 PRO A O 1
ATOM 747 N N . LEU A 1 118 ? 91.965 146.180 108.115 1.00 63.66 118 LEU A N 1
ATOM 748 C CA . LEU A 1 118 ? 92.366 144.891 108.662 1.00 64.69 118 LEU A CA 1
ATOM 749 C C . LEU A 1 118 ? 93.459 145.081 109.709 1.00 67.00 118 LEU A C 1
ATOM 750 O O . LEU A 1 118 ? 94.370 145.894 109.526 1.00 69.86 118 LEU A O 1
ATOM 755 N N . GLY A 1 119 ? 93.364 144.328 110.807 1.00 61.20 119 GLY A N 1
ATOM 756 C CA . GLY A 1 119 ? 94.424 144.255 111.789 1.00 60.45 119 GLY A CA 1
ATOM 757 C C . GLY A 1 119 ? 94.865 142.839 112.113 1.00 64.77 119 GLY A C 1
ATOM 758 O O . GLY A 1 119 ? 94.189 141.862 111.783 1.00 72.80 119 GLY A O 1
ATOM 759 N N . PRO A 1 120 ? 96.011 142.705 112.776 1.00 57.04 120 PRO A N 1
ATOM 760 C CA . PRO A 1 120 ? 96.509 141.383 113.170 1.00 53.06 120 PRO A CA 1
ATOM 761 C C . PRO A 1 120 ? 95.812 140.833 114.411 1.00 55.47 120 PRO A C 1
ATOM 762 O O . PRO A 1 120 ? 95.063 141.522 115.103 1.00 56.15 120 PRO A O 1
ATOM 766 N N . CYS A 1 121 ? 96.083 139.551 114.683 1.00 51.86 121 CYS A N 1
ATOM 767 C CA . CYS A 1 121 ? 95.455 138.819 115.788 1.00 51.01 121 CYS A CA 1
ATOM 768 C C . CYS A 1 121 ? 96.084 139.204 117.131 1.00 53.04 121 CYS A C 1
ATOM 769 O O . CYS A 1 121 ? 96.711 138.394 117.813 1.00 53.64 121 CYS A O 1
AT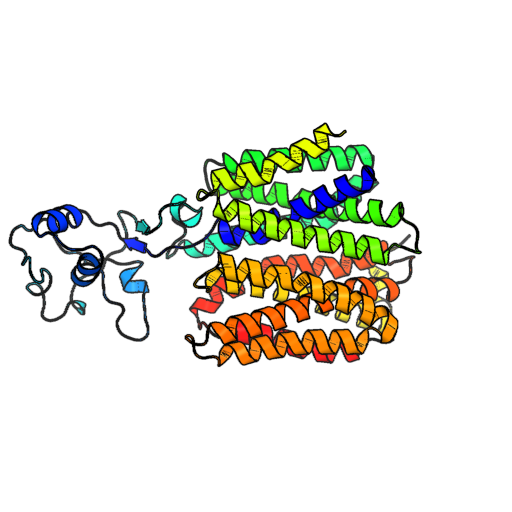OM 772 N N . GLN A 1 122 ? 95.916 140.474 117.506 1.00 57.42 122 GLN A N 1
ATOM 773 C CA . GLN A 1 122 ? 96.548 140.976 118.725 1.00 51.75 122 GLN A CA 1
ATOM 774 C C . GLN A 1 122 ? 96.044 140.278 119.986 1.00 52.54 122 GLN A C 1
ATOM 775 O O . GLN A 1 122 ? 96.781 140.188 120.974 1.00 59.52 122 GLN A O 1
ATOM 781 N N . ASP A 1 123 ? 94.807 139.781 119.983 1.00 55.96 123 ASP A N 1
ATOM 782 C CA . ASP A 1 123 ? 94.265 139.092 121.150 1.00 53.18 123 ASP A CA 1
ATOM 783 C C . ASP A 1 123 ? 94.501 137.587 121.161 1.00 54.83 123 ASP A C 1
ATOM 784 O O . ASP A 1 123 ? 94.368 136.968 122.223 1.00 54.82 123 ASP A O 1
ATOM 789 N N . GLY A 1 124 ? 94.843 136.982 120.034 1.00 50.27 124 GLY A N 1
ATOM 790 C CA . GLY A 1 124 ? 95.114 135.560 119.980 1.00 40.54 124 GLY A CA 1
ATOM 791 C C . GLY A 1 124 ? 94.257 134.863 118.945 1.00 39.69 124 GLY A C 1
ATOM 792 O O . GLY A 1 124 ? 93.527 135.490 118.172 1.00 44.44 124 GLY A O 1
ATOM 793 N N . TRP A 1 125 ? 94.349 133.535 118.938 1.00 36.28 125 TRP A N 1
ATOM 794 C CA . TRP A 1 125 ? 93.628 132.694 117.995 1.00 33.01 125 TRP A CA 1
ATOM 795 C C . TRP A 1 125 ? 92.651 131.772 118.712 1.00 37.87 125 TRP A C 1
ATOM 796 O O . TRP A 1 125 ? 92.839 131.422 119.880 1.00 47.75 125 TRP A O 1
ATOM 807 N N . VAL A 1 126 ? 91.596 131.394 117.994 1.00 23.18 126 VAL A N 1
ATOM 808 C CA . VAL A 1 126 ? 90.601 130.430 118.452 1.00 23.07 126 VAL A CA 1
ATOM 809 C C . VAL A 1 126 ? 90.782 129.160 117.633 1.00 26.28 126 VAL A C 1
ATOM 810 O O . VAL A 1 126 ? 90.648 129.185 116.404 1.00 32.99 126 VAL A O 1
ATOM 814 N N . TYR A 1 127 ? 91.076 128.049 118.304 1.00 26.35 127 TYR A N 1
ATOM 815 C CA . TYR A 1 127 ? 91.371 126.790 117.632 1.00 24.22 127 TYR A CA 1
ATOM 816 C C . TYR A 1 127 ? 90.182 125.843 117.736 1.00 37.77 127 TYR A C 1
ATOM 817 O O . TYR A 1 127 ? 89.628 125.648 118.823 1.00 38.12 127 TYR A O 1
ATOM 826 N N . ASP A 1 128 ? 89.795 125.260 116.600 1.00 38.65 128 ASP A N 1
ATOM 827 C CA . ASP A 1 128 ? 88.635 124.370 116.521 1.00 34.48 128 ASP A CA 1
ATOM 828 C C . ASP A 1 128 ? 89.093 122.927 116.722 1.00 39.81 128 ASP A C 1
ATOM 829 O O . ASP A 1 128 ? 89.318 122.173 115.774 1.00 40.77 128 ASP A O 1
ATOM 834 N N . THR A 1 129 ? 89.228 122.536 117.994 1.00 41.51 129 THR A N 1
ATOM 835 C CA . THR A 1 129 ? 89.678 121.185 118.305 1.00 38.04 129 THR A CA 1
ATOM 836 C C . THR A 1 129 ? 89.230 120.808 119.706 1.00 41.51 129 THR A C 1
ATOM 837 O O . THR A 1 129 ? 89.168 121.685 120.578 1.00 44.16 129 THR A O 1
ATOM 841 N N . PRO A 1 130 ? 88.880 119.540 119.954 1.00 37.94 130 PRO A N 1
ATOM 842 C CA . PRO A 1 130 ? 88.617 119.109 121.334 1.00 30.73 130 PRO A CA 1
ATOM 843 C C . PRO A 1 130 ? 89.860 118.726 122.119 1.00 36.33 130 PRO A C 1
ATOM 844 O O . PRO A 1 130 ? 89.780 118.631 123.351 1.00 41.47 130 PRO A O 1
ATOM 848 N N . GLY A 1 131 ? 90.990 118.501 121.464 1.00 32.49 131 GLY A N 1
ATOM 849 C CA . GLY A 1 131 ? 92.232 118.148 122.134 1.00 24.52 131 GLY A CA 1
ATOM 850 C C . GLY A 1 131 ? 93.196 119.312 122.200 1.00 33.93 131 GLY A C 1
ATOM 851 O O . GLY A 1 131 ? 92.796 120.467 122.383 1.00 39.67 131 GLY A O 1
ATOM 852 N N . SER A 1 132 ? 94.483 119.008 122.052 1.00 27.99 132 SER A N 1
ATOM 853 C CA . SER A 1 132 ? 95.508 120.041 122.080 1.00 25.75 132 SER A CA 1
ATOM 854 C C . SER A 1 132 ? 96.763 119.521 121.398 1.00 24.81 132 SER A C 1
ATOM 855 O O . SER A 1 132 ? 96.960 118.313 121.249 1.00 28.70 132 SER A O 1
ATOM 858 N N . SER A 1 133 ? 97.611 120.460 120.987 1.00 24.63 133 SER A N 1
ATOM 859 C CA . SER A 1 133 ? 98.886 120.158 120.357 1.00 17.01 133 SER A CA 1
ATOM 860 C C . SER A 1 133 ? 99.859 121.275 120.703 1.00 25.10 133 SER A C 1
ATOM 861 O O . SER A 1 133 ? 99.472 122.317 121.236 1.00 39.72 133 SER A O 1
ATOM 864 N N . ILE A 1 134 ? 101.143 121.036 120.424 1.00 28.26 134 ILE A N 1
ATOM 865 C CA . ILE A 1 134 ? 102.151 122.069 120.652 1.00 24.09 134 ILE A CA 1
ATOM 866 C C . ILE A 1 134 ? 101.855 123.314 119.823 1.00 28.83 134 ILE A C 1
ATOM 867 O O . ILE A 1 134 ? 102.166 124.435 120.243 1.00 41.30 134 ILE A O 1
ATOM 872 N N . VAL A 1 135 ? 101.264 123.144 118.638 1.00 34.83 135 VAL A N 1
ATOM 873 C CA . VAL A 1 135 ? 100.889 124.286 117.807 1.00 21.06 135 VAL A CA 1
ATOM 874 C C . VAL A 1 135 ? 99.868 125.164 118.522 1.00 18.19 135 VAL A C 1
ATOM 875 O O . VAL A 1 135 ? 99.961 126.396 118.497 1.00 23.75 135 VAL A O 1
ATOM 879 N N . THR A 1 136 ? 98.886 124.546 119.177 1.00 20.50 136 THR A N 1
ATOM 880 C CA . THR A 1 136 ? 97.804 125.301 119.798 1.00 20.99 136 THR A CA 1
ATOM 881 C C . THR A 1 136 ? 98.223 125.924 121.123 1.00 26.58 136 THR A C 1
ATOM 882 O O . THR A 1 136 ? 97.658 126.945 121.528 1.00 33.39 136 THR A O 1
ATOM 886 N N . GLU A 1 137 ? 99.197 125.331 121.809 1.00 31.36 137 GLU A N 1
ATOM 887 C CA . GLU A 1 137 ? 99.609 125.813 123.120 1.00 33.96 137 GLU A CA 1
ATOM 888 C C . GLU A 1 137 ? 100.648 126.923 123.031 1.00 34.18 137 GLU A C 1
ATOM 889 O O . GLU A 1 137 ? 100.568 127.904 123.777 1.00 41.61 137 GLU A O 1
ATOM 895 N N . PHE A 1 138 ? 101.629 126.784 122.144 1.00 32.65 138 PHE A N 1
ATOM 896 C CA . PHE A 1 138 ? 102.664 127.792 121.969 1.00 21.78 138 PHE A CA 1
ATOM 897 C C . PHE A 1 138 ? 102.338 128.793 120.866 1.00 22.69 138 PHE A C 1
ATOM 898 O O . PHE A 1 138 ? 103.116 129.729 120.655 1.00 47.01 138 PHE A O 1
ATOM 906 N N . ASN A 1 139 ? 101.217 128.610 120.161 1.00 19.79 139 ASN A N 1
ATOM 907 C CA . ASN A 1 139 ? 100.734 129.535 119.130 1.00 19.74 139 ASN A CA 1
ATOM 908 C C . ASN A 1 139 ? 101.687 129.615 117.936 1.00 22.66 139 ASN A C 1
ATOM 909 O O . ASN A 1 139 ? 102.095 130.695 117.506 1.00 29.16 139 ASN A O 1
ATOM 914 N N . LEU A 1 140 ? 102.043 128.448 117.400 1.00 11.14 140 LEU A N 1
ATOM 915 C CA . LEU A 1 140 ? 103.002 128.342 116.300 1.00 18.94 140 LEU A CA 1
ATOM 916 C C . LEU A 1 140 ? 102.318 128.552 114.944 1.00 16.16 140 LEU A C 1
ATOM 917 O O . LEU A 1 140 ? 102.324 127.687 114.070 1.00 13.86 140 LEU A O 1
ATO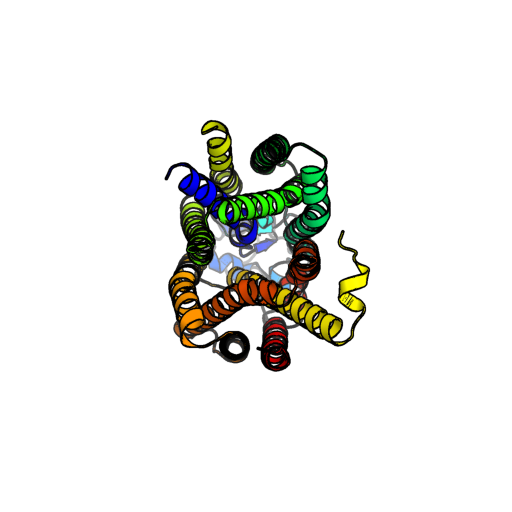M 922 N N . VAL A 1 141 ? 101.716 129.733 114.777 1.00 32.34 141 VAL A N 1
ATOM 923 C CA . VAL A 1 141 ? 100.903 130.042 113.606 1.00 35.16 141 VAL A CA 1
ATOM 924 C C . VAL A 1 141 ? 101.300 131.400 113.035 1.00 31.13 141 VAL A C 1
ATOM 925 O O . VAL A 1 141 ? 101.948 132.216 113.693 1.00 35.62 141 VAL A O 1
ATOM 929 N N . CYS A 1 142 ? 100.883 131.630 111.786 1.00 27.49 142 CYS A N 1
ATOM 930 C CA . CYS A 1 142 ? 101.192 132.838 111.006 1.00 32.83 142 CYS A CA 1
ATOM 931 C C . CYS A 1 142 ? 102.704 133.029 110.925 1.00 40.84 142 CYS A C 1
ATOM 932 O O . CYS A 1 142 ? 103.395 132.118 110.439 1.00 48.59 142 CYS A O 1
ATOM 935 N N . ALA A 1 143 ? 103.255 134.167 111.354 1.00 34.78 143 ALA A N 1
ATOM 936 C CA . ALA A 1 143 ? 104.692 134.424 111.281 1.00 26.00 143 ALA A CA 1
ATOM 937 C C . ALA A 1 143 ? 105.547 133.483 112.126 1.00 37.11 143 ALA A C 1
ATOM 938 O O . ALA A 1 143 ? 106.737 133.328 111.832 1.00 38.91 143 ALA A O 1
ATOM 940 N N . ASP A 1 144 ? 104.992 132.858 113.160 1.00 29.11 144 ASP A N 1
ATOM 941 C CA . ASP A 1 144 ? 105.737 131.886 113.953 1.00 17.79 144 ASP A CA 1
ATOM 942 C C . ASP A 1 144 ? 105.678 130.466 113.403 1.00 27.07 144 ASP A C 1
ATOM 943 O O . ASP A 1 144 ? 106.264 129.563 114.007 1.00 44.11 144 ASP A O 1
ATOM 948 N N . SER A 1 145 ? 104.989 130.243 112.283 1.00 21.12 145 SER A N 1
ATOM 949 C CA . SER A 1 145 ? 104.723 128.890 111.805 1.00 19.34 145 SER A CA 1
ATOM 950 C C . SER A 1 145 ? 105.974 128.158 111.332 1.00 28.59 145 SER A C 1
ATOM 951 O O . SER A 1 145 ? 105.929 126.935 111.168 1.00 36.33 145 SER A O 1
ATOM 954 N N . TRP A 1 146 ? 107.082 128.866 111.102 1.00 34.76 146 TRP A N 1
ATOM 955 C CA . TRP A 1 146 ? 108.334 128.206 110.738 1.00 32.00 146 TRP A CA 1
ATOM 956 C C . TRP A 1 146 ? 108.993 127.486 111.909 1.00 28.16 146 TRP A C 1
ATOM 957 O O . TRP A 1 146 ? 109.864 126.640 111.685 1.00 30.71 146 TRP A O 1
ATOM 968 N N . LYS A 1 147 ? 108.603 127.798 113.145 1.00 29.66 147 LYS A N 1
ATOM 969 C CA . LYS A 1 147 ? 109.227 127.198 114.321 1.00 18.86 147 LYS A CA 1
ATOM 970 C C . LYS A 1 147 ? 108.811 125.748 114.554 1.00 27.84 147 LYS A C 1
ATOM 971 O O . LYS A 1 147 ? 109.461 125.054 115.341 1.00 40.46 147 LYS A O 1
ATOM 977 N N . LEU A 1 148 ? 107.744 125.278 113.905 1.00 36.98 148 LEU A N 1
ATOM 978 C CA . LEU A 1 148 ? 107.425 123.852 113.929 1.00 33.61 148 LEU A CA 1
ATOM 979 C C . LEU A 1 148 ? 108.463 123.011 113.187 1.00 35.91 148 LEU A C 1
ATOM 980 O O . LEU A 1 148 ? 108.665 121.840 113.528 1.00 39.18 148 LEU A O 1
ATOM 985 N N . ASP A 1 149 ? 109.127 123.581 112.179 1.00 41.86 149 ASP A N 1
ATOM 986 C CA . ASP A 1 149 ? 110.138 122.847 111.418 1.00 40.08 149 ASP A CA 1
ATOM 987 C C . ASP A 1 149 ? 111.390 122.590 112.252 1.00 42.09 149 ASP A C 1
ATOM 988 O O . ASP A 1 149 ? 112.090 121.580 112.057 1.00 38.88 149 ASP A O 1
ATOM 993 N N . LEU A 1 150 ? 111.644 123.456 113.228 1.00 41.94 150 LEU A N 1
ATOM 994 C CA . LEU A 1 150 ? 112.829 123.359 114.061 1.00 31.59 150 LEU A CA 1
ATOM 995 C C . LEU A 1 150 ? 112.693 122.263 115.104 1.00 34.78 150 LEU A C 1
ATOM 996 O O . LEU A 1 150 ? 113.710 121.746 115.573 1.00 43.33 150 LEU A O 1
ATOM 1001 N N . PHE A 1 151 ? 111.465 121.844 115.409 1.00 34.53 151 PHE A N 1
ATOM 1002 C CA . PHE A 1 151 ? 111.258 120.741 116.340 1.00 35.68 151 PHE A CA 1
ATOM 1003 C C . PHE A 1 151 ? 111.805 119.438 115.765 1.00 37.48 151 PHE A C 1
ATOM 1004 O O . PHE A 1 151 ? 112.417 118.643 116.487 1.00 37.08 151 PHE A O 1
ATOM 1012 N N . GLN A 1 152 ? 111.592 119.201 114.468 1.00 36.90 152 GLN A N 1
ATOM 1013 C CA . GLN A 1 152 ? 112.122 118.012 113.806 1.00 33.87 152 GLN A CA 1
ATOM 1014 C C . GLN A 1 152 ? 113.581 118.192 113.386 1.00 41.07 152 GLN A C 1
ATOM 1015 O O . GLN A 1 152 ? 114.363 117.223 113.398 1.00 45.70 152 GLN A O 1
ATOM 1021 N N . SER A 1 153 ? 113.994 119.436 113.111 1.00 33.63 153 SER A N 1
ATOM 1022 C CA . SER A 1 153 ? 115.393 119.661 112.760 1.00 31.50 153 SER A CA 1
ATOM 1023 C C . SER A 1 153 ? 116.319 119.476 113.958 1.00 34.31 153 SER A C 1
ATOM 1024 O O . SER A 1 153 ? 117.431 118.960 113.803 1.00 34.31 153 SER A O 1
ATOM 1027 N N . CYS A 1 154 ? 115.912 119.926 115.149 1.00 35.73 154 CYS A N 1
ATOM 1028 C CA . CYS A 1 154 ? 116.733 119.703 116.336 1.00 35.61 154 CYS A CA 1
ATOM 1029 C C . CYS A 1 154 ? 116.939 118.215 116.600 1.00 38.77 154 CYS A C 1
ATOM 1030 O O . CYS A 1 154 ? 118.043 117.785 116.957 1.00 37.54 154 CYS A O 1
ATOM 1033 N N . LEU A 1 155 ? 115.883 117.414 116.433 1.00 38.47 155 LEU A N 1
ATOM 1034 C CA . LEU A 1 155 ? 116.003 115.966 116.576 1.00 34.13 155 LEU A CA 1
ATOM 1035 C C . LEU A 1 155 ? 117.016 115.390 115.596 1.00 30.09 155 LEU A C 1
ATOM 1036 O O . LEU A 1 155 ? 117.866 114.572 115.970 1.00 33.26 155 LEU A O 1
ATOM 1041 N N . ASN A 1 156 ? 116.939 115.797 114.327 1.00 33.72 156 ASN A N 1
ATOM 1042 C CA . ASN A 1 156 ? 117.860 115.216 113.351 1.00 32.22 156 ASN A CA 1
ATOM 1043 C C . ASN A 1 156 ? 119.300 115.693 113.554 1.00 37.06 156 ASN A C 1
ATOM 1044 O O . ASN A 1 156 ? 120.245 114.926 113.331 1.00 37.12 156 ASN A O 1
ATOM 1049 N N . ALA A 1 157 ? 119.490 116.936 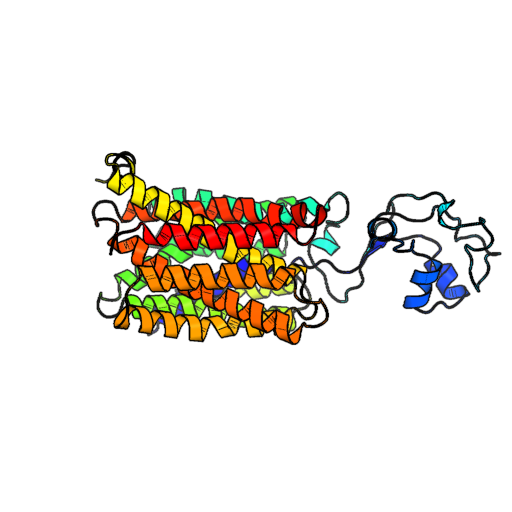114.001 1.00 39.98 157 ALA A N 1
ATOM 1050 C CA . ALA A 1 157 ? 120.821 117.397 114.390 1.00 36.12 157 ALA A CA 1
ATOM 1051 C C . ALA A 1 157 ? 121.378 116.594 115.563 1.00 45.28 157 ALA A C 1
ATOM 1052 O O . ALA A 1 157 ? 122.568 116.242 115.578 1.00 45.02 157 ALA A O 1
ATOM 1054 N N . GLY A 1 158 ? 120.541 116.324 116.570 1.00 40.77 158 GLY A N 1
ATOM 1055 C CA . GLY A 1 158 ? 120.962 115.441 117.645 1.00 25.08 158 GLY A CA 1
ATOM 1056 C C . GLY A 1 158 ? 121.351 114.062 117.152 1.00 36.60 158 GLY A C 1
ATOM 1057 O O . GLY A 1 158 ? 122.328 113.483 117.626 1.00 34.39 158 GLY A O 1
ATOM 1058 N N . PHE A 1 159 ? 120.593 113.515 116.197 1.00 45.60 159 PHE A N 1
ATOM 1059 C CA . PHE A 1 159 ? 120.985 112.245 115.583 1.00 33.96 159 PHE A CA 1
ATOM 1060 C C . PHE A 1 159 ? 122.371 112.348 114.962 1.00 43.05 159 PHE A C 1
ATOM 1061 O O . PHE A 1 159 ? 123.204 111.446 115.114 1.00 50.09 159 PHE A O 1
ATOM 1069 N N . LEU A 1 160 ? 122.620 113.434 114.229 1.00 45.15 160 LEU A N 1
ATOM 1070 C CA . LEU A 1 160 ? 123.899 113.608 113.545 1.00 43.82 160 LEU A CA 1
ATOM 1071 C C . LEU A 1 160 ? 125.069 113.624 114.525 1.00 44.87 160 LEU A C 1
ATOM 1072 O O . LEU A 1 160 ? 126.049 112.891 114.350 1.00 46.83 160 LEU A O 1
ATOM 1077 N N . PHE A 1 161 ? 124.989 114.464 115.560 1.00 54.65 161 PHE A N 1
ATOM 1078 C CA . PHE A 1 161 ? 126.038 114.477 116.585 1.00 50.07 161 PHE A CA 1
ATOM 1079 C C . PHE A 1 161 ? 126.157 113.145 117.328 1.00 54.73 161 PHE A C 1
ATOM 1080 O O . PHE A 1 161 ? 127.274 112.688 117.615 1.00 57.76 161 PHE A O 1
ATOM 1088 N N . GLY A 1 162 ? 125.027 112.521 117.669 1.00 48.50 162 GLY A N 1
ATOM 1089 C CA . GLY A 1 162 ? 125.069 111.225 118.328 1.00 51.71 162 GLY A CA 1
ATOM 1090 C C . GLY A 1 162 ? 125.787 110.161 117.523 1.00 57.55 162 GLY A C 1
ATOM 1091 O O . GLY A 1 162 ? 126.584 109.396 118.070 1.00 57.89 162 GLY A O 1
ATOM 1092 N N . SER A 1 163 ? 125.546 110.121 116.209 1.00 65.31 163 SER A N 1
ATOM 1093 C CA . SER A 1 163 ? 126.127 109.069 115.380 1.00 65.73 163 SER A CA 1
ATOM 1094 C C . SER A 1 163 ? 127.647 109.108 115.432 1.00 65.70 163 SER A C 1
ATOM 1095 O O . SER A 1 163 ? 128.305 108.062 115.387 1.00 71.47 163 SER A O 1
ATOM 1098 N N . LEU A 1 164 ? 128.223 110.302 115.525 1.00 66.89 164 LEU A N 1
ATOM 1099 C CA . LEU A 1 164 ? 129.672 110.437 115.550 1.00 71.52 164 LEU A CA 1
ATOM 1100 C C . LEU A 1 164 ? 130.227 110.270 116.959 1.00 75.31 164 LEU A C 1
ATOM 1101 O O . LEU A 1 164 ? 131.305 109.691 117.133 1.00 77.60 164 LEU A O 1
ATOM 1106 N N . GLY A 1 165 ? 129.517 110.765 117.973 1.00 89.12 165 GLY A N 1
ATOM 1107 C CA . GLY A 1 165 ? 130.033 110.730 119.330 1.00 89.98 165 GLY A CA 1
ATOM 1108 C C . GLY A 1 165 ? 129.809 109.466 120.142 1.00 89.80 165 GLY A C 1
ATOM 1109 O O . GLY A 1 165 ? 130.731 108.995 120.820 1.00 89.12 165 GLY A O 1
ATOM 1110 N N . VAL A 1 166 ? 128.583 108.934 120.118 1.00 88.30 166 VAL A N 1
ATOM 1111 C CA . VAL A 1 166 ? 128.199 107.883 121.056 1.00 90.50 166 VAL A CA 1
ATOM 1112 C C . VAL A 1 166 ? 128.966 106.591 120.793 1.00 91.56 166 VAL A C 1
ATOM 1113 O O . VAL A 1 166 ? 129.318 105.870 121.730 1.00 90.01 166 VAL A O 1
ATOM 1117 N N . GLY A 1 167 ? 129.230 106.268 119.525 1.00 97.15 167 GLY A N 1
ATOM 1118 C CA . GLY A 1 167 ? 130.018 105.078 119.229 1.00 97.98 167 GLY A CA 1
ATOM 1119 C C . GLY A 1 167 ? 131.447 105.154 119.735 1.00 97.52 167 GLY A C 1
ATOM 1120 O O . GLY A 1 167 ? 131.989 104.175 120.258 1.00 96.77 167 GLY A O 1
ATOM 1121 N N . TYR A 1 168 ? 132.045 106.343 119.676 1.00 102.82 168 TYR A N 1
ATOM 1122 C CA . TYR A 1 168 ? 133.389 106.517 120.213 1.00 104.32 168 TYR A CA 1
ATOM 1123 C C . TYR A 1 168 ? 133.386 106.497 121.736 1.00 104.20 168 TYR A C 1
ATOM 1124 O O . TYR A 1 168 ? 134.304 105.946 122.355 1.00 102.92 168 TYR A O 1
ATOM 1133 N N . PHE A 1 169 ? 132.375 107.105 122.357 1.00 107.70 169 PHE A N 1
ATOM 1134 C CA . PHE A 1 169 ? 132.229 106.989 123.807 1.00 108.43 169 PHE A CA 1
ATOM 1135 C C . PHE A 1 169 ? 132.045 105.537 124.245 1.00 106.04 169 PHE A C 1
ATOM 1136 O O . PHE A 1 169 ? 132.634 105.104 125.243 1.00 103.39 169 PHE A O 1
ATOM 1144 N N . ALA A 1 170 ? 131.228 104.771 123.516 1.00 105.64 170 ALA A N 1
ATOM 1145 C CA . ALA A 1 170 ? 131.045 103.349 123.797 1.00 106.73 170 ALA A CA 1
ATOM 1146 C C . ALA A 1 170 ? 132.298 102.527 123.534 1.00 107.02 170 ALA A C 1
ATOM 1147 O O . ALA A 1 170 ? 132.440 101.441 124.104 1.00 106.84 170 ALA A O 1
ATOM 1149 N N . ASP A 1 171 ? 133.207 103.016 122.691 1.00 108.35 171 ASP A N 1
ATOM 1150 C CA . ASP A 1 171 ? 134.477 102.319 122.513 1.00 107.50 171 ASP A CA 1
ATOM 1151 C C . ASP A 1 171 ? 135.481 102.692 123.597 1.00 106.49 171 ASP A C 1
ATOM 1152 O O . ASP A 1 171 ? 136.326 101.869 123.964 1.00 106.14 171 ASP A O 1
ATOM 1157 N N . ARG A 1 172 ? 135.405 103.920 124.112 1.00 110.59 172 ARG A N 1
ATOM 1158 C CA . ARG A 1 172 ? 136.287 104.352 125.191 1.00 110.42 172 ARG A CA 1
ATOM 1159 C C . ARG A 1 172 ? 135.811 103.853 126.552 1.00 110.32 172 ARG A C 1
ATOM 1160 O O . ARG A 1 172 ? 136.619 103.378 127.357 1.00 108.02 172 ARG A O 1
ATOM 1168 N N . PHE A 1 173 ? 134.512 103.952 126.826 1.00 108.21 173 PHE A N 1
ATOM 1169 C CA . PHE A 1 173 ? 133.940 103.473 128.075 1.00 108.36 173 PHE A CA 1
ATOM 1170 C C . PHE A 1 173 ? 133.473 102.022 127.917 1.00 107.15 173 PHE A C 1
ATOM 1171 O O . PHE A 1 173 ? 133.498 101.450 126.825 1.00 105.38 173 PHE A O 1
ATOM 1179 N N . GLY A 1 174 ? 133.046 101.424 129.026 1.00 103.77 174 GLY A N 1
ATOM 1180 C CA . GLY A 1 174 ? 132.521 100.067 128.978 1.00 105.40 174 GLY A CA 1
ATOM 1181 C C . GLY A 1 174 ? 131.182 99.983 128.264 1.00 105.67 174 GLY A C 1
ATOM 1182 O O . GLY A 1 174 ? 130.254 100.749 128.550 1.00 105.68 174 GLY A O 1
ATOM 1183 N N . ARG A 1 175 ? 131.086 99.040 127.322 1.00 95.93 175 ARG A N 1
ATOM 1184 C CA . ARG A 1 175 ? 129.938 98.943 126.422 1.00 96.91 175 ARG A CA 1
ATOM 1185 C C . ARG A 1 175 ? 128.620 98.779 127.175 1.00 97.96 175 ARG A C 1
ATOM 1186 O O . ARG A 1 175 ? 127.626 99.449 126.861 1.00 97.84 175 ARG A O 1
ATOM 1194 N N . LYS A 1 176 ? 128.603 97.917 128.196 1.00 90.58 176 LYS A N 1
ATOM 1195 C CA . LYS A 1 176 ? 127.376 97.669 128.949 1.00 90.50 176 LYS A CA 1
ATOM 1196 C C . LYS A 1 176 ? 126.977 98.878 129.783 1.00 90.73 176 LYS A C 1
ATOM 1197 O O . LYS A 1 176 ? 125.814 99.298 129.764 1.00 88.57 176 LYS A O 1
ATOM 1203 N N . LEU A 1 177 ? 127.916 99.426 130.554 1.00 89.99 177 LEU A N 1
ATOM 1204 C CA . LEU A 1 177 ? 127.618 100.616 131.343 1.00 88.88 177 LEU A CA 1
ATOM 1205 C C . LEU A 1 177 ? 127.206 101.776 130.447 1.00 90.90 177 LEU A C 1
ATOM 1206 O O . LEU A 1 177 ? 126.292 102.536 130.783 1.00 92.98 177 LEU A O 1
ATOM 1211 N N . CYS A 1 178 ? 127.880 101.928 129.305 1.00 83.63 178 CYS A N 1
ATOM 1212 C CA . CYS A 1 178 ? 127.512 102.943 128.320 1.00 81.91 178 CYS A CA 1
ATOM 1213 C C . CYS A 1 178 ? 126.064 102.798 127.856 1.00 82.71 178 CYS A C 1
ATOM 1214 O O . CYS A 1 178 ? 125.292 103.766 127.887 1.00 83.52 178 CYS A O 1
ATOM 1217 N N . LEU A 1 179 ? 125.683 101.601 127.400 1.00 65.34 179 LEU A N 1
ATOM 1218 C CA . LEU A 1 179 ? 124.301 101.389 126.972 1.00 66.64 179 LEU A CA 1
ATOM 1219 C C . LEU A 1 179 ? 123.307 101.612 128.110 1.00 68.91 179 LEU A C 1
ATOM 1220 O O . LEU A 1 179 ? 122.257 102.236 127.906 1.00 72.32 179 LEU A O 1
ATOM 1225 N N . LEU A 1 180 ? 123.613 101.121 129.313 1.00 61.07 180 LEU A N 1
ATOM 1226 C CA . LEU A 1 180 ? 122.694 101.310 130.433 1.00 61.39 180 LEU A CA 1
ATOM 1227 C C . LEU A 1 180 ? 122.512 102.791 130.748 1.00 62.82 180 LEU A C 1
ATOM 1228 O O . LEU A 1 180 ? 121.386 103.256 130.984 1.00 61.64 180 LEU A O 1
ATOM 1233 N N . GLY A 1 181 ? 123.607 103.551 130.712 1.00 50.27 181 GLY A N 1
ATOM 1234 C CA . GLY A 1 181 ? 123.523 104.978 130.957 1.00 39.54 181 GLY A CA 1
ATOM 1235 C C . GLY A 1 181 ? 122.710 105.699 129.904 1.00 44.49 181 GLY A C 1
ATOM 1236 O O . GLY A 1 181 ? 121.884 106.554 130.227 1.00 47.56 181 GLY A O 1
ATOM 1237 N N . THR A 1 182 ? 122.934 105.372 128.629 1.00 47.74 182 THR A N 1
ATOM 1238 C CA . THR A 1 182 ? 122.219 106.093 127.584 1.00 46.31 182 THR A CA 1
ATOM 1239 C C . THR A 1 182 ? 120.757 105.679 127.495 1.00 43.70 182 THR A C 1
ATOM 1240 O O . THR A 1 182 ? 119.924 106.494 127.090 1.00 47.37 182 THR A O 1
ATOM 1244 N N . VAL A 1 183 ? 120.399 104.514 128.036 1.00 43.56 183 VAL A N 1
ATOM 1245 C CA . VAL A 1 183 ? 118.988 104.141 128.097 1.00 42.98 183 VAL A CA 1
ATOM 1246 C C . VAL A 1 183 ? 118.301 104.829 129.269 1.00 43.06 183 VAL A C 1
ATOM 1247 O O . VAL A 1 183 ? 117.164 105.304 129.146 1.00 39.44 183 VAL A O 1
ATOM 1251 N N . LEU A 1 184 ? 118.983 104.924 130.412 1.00 40.34 184 LEU A N 1
ATOM 1252 C CA . LEU A 1 184 ? 118.430 105.687 131.526 1.00 37.87 184 LEU A CA 1
ATOM 1253 C C . LEU A 1 184 ? 118.271 107.164 131.169 1.00 44.33 184 LEU A C 1
ATOM 1254 O O . LEU A 1 184 ? 117.243 107.779 131.485 1.00 47.54 184 LEU A O 1
ATOM 1259 N N . VAL A 1 185 ? 119.256 107.739 130.473 1.00 38.73 185 VAL A N 1
ATOM 1260 C CA . VAL A 1 185 ? 119.144 109.128 130.035 1.00 26.06 185 VAL A CA 1
ATOM 1261 C C . VAL A 1 185 ? 118.053 109.300 128.985 1.00 28.38 185 VAL A C 1
ATOM 1262 O O . VAL A 1 185 ? 117.322 110.298 129.010 1.00 37.18 185 VAL A O 1
ATOM 1266 N N . ASN A 1 186 ? 117.857 108.313 128.104 1.00 29.22 186 ASN A N 1
ATOM 1267 C CA . ASN A 1 186 ? 116.789 108.430 127.117 1.00 30.03 186 ASN A CA 1
ATOM 1268 C C . ASN A 1 186 ? 115.423 108.410 127.788 1.00 41.05 186 ASN A C 1
ATOM 1269 O O . ASN A 1 186 ? 114.560 109.244 127.480 1.00 39.14 186 ASN A O 1
ATOM 1274 N N . ALA A 1 187 ? 115.224 107.496 128.739 1.00 40.93 187 ALA A N 1
ATOM 1275 C CA . ALA A 1 187 ? 113.951 107.429 129.449 1.00 29.24 187 ALA A CA 1
ATOM 1276 C C . ALA A 1 187 ? 113.683 108.718 130.220 1.00 31.96 187 ALA A C 1
ATOM 1277 O O . ALA A 1 187 ? 112.601 109.312 130.106 1.00 37.06 187 ALA A O 1
ATOM 1279 N N . VAL A 1 188 ? 114.659 109.164 131.019 1.00 28.47 188 VAL A N 1
ATOM 1280 C CA . VAL A 1 188 ? 114.443 110.339 131.861 1.00 20.21 188 VAL A CA 1
ATOM 1281 C C . VAL A 1 188 ? 114.204 111.584 131.012 1.00 32.94 188 VAL A C 1
ATOM 1282 O O . VAL A 1 188 ? 113.359 112.423 131.348 1.00 32.72 188 VAL A O 1
ATOM 1286 N N . SER A 1 189 ? 114.934 111.733 129.901 1.00 32.36 189 SER A N 1
ATOM 1287 C CA . SER A 1 189 ? 114.717 112.893 129.042 1.00 25.26 189 SER A CA 1
ATOM 1288 C C . SER A 1 189 ? 113.356 112.836 128.358 1.00 40.05 189 SER A C 1
ATOM 1289 O O . SER A 1 189 ? 112.716 113.874 128.154 1.00 37.86 189 SER A O 1
ATOM 1292 N N . GLY A 1 190 ? 112.902 111.636 127.986 1.00 38.52 190 GLY A N 1
ATOM 1293 C CA . GLY A 1 190 ? 111.580 111.506 127.392 1.00 27.61 190 GLY A CA 1
ATOM 1294 C C . GLY A 1 190 ? 110.442 111.822 128.346 1.00 25.67 190 GLY A C 1
ATOM 1295 O O . GLY A 1 190 ? 109.428 112.398 127.943 1.00 21.41 190 GLY A O 1
ATOM 1296 N N . VAL A 1 191 ? 110.588 111.451 129.619 1.00 26.80 191 VAL A N 1
ATOM 1297 C CA . VAL A 1 191 ? 109.556 111.768 130.607 1.00 26.16 191 VAL A CA 1
ATOM 1298 C C . VAL A 1 191 ? 109.546 113.253 130.967 1.00 35.12 191 VAL A C 1
ATOM 1299 O O . VAL A 1 191 ? 108.476 113.867 131.070 1.00 45.17 191 VAL A O 1
ATOM 1303 N N . LEU A 1 192 ? 110.720 113.857 131.165 1.00 27.43 192 LEU A N 1
ATOM 1304 C CA . LEU A 1 192 ? 110.783 115.281 131.501 1.00 25.56 192 LEU A CA 1
ATOM 1305 C C . LEU A 1 192 ? 110.217 116.184 130.409 1.00 24.48 192 LEU A C 1
ATOM 1306 O O . LEU A 1 192 ? 109.655 117.239 130.720 1.00 26.08 192 LEU A O 1
ATOM 1311 N N . MET A 1 193 ? 110.365 115.809 129.136 1.00 28.06 193 MET A N 1
ATOM 1312 C CA . MET A 1 193 ? 109.803 116.614 128.051 1.00 29.47 193 MET A CA 1
ATOM 1313 C C . MET A 1 193 ? 108.292 116.798 128.175 1.00 38.76 193 MET A C 1
ATOM 1314 O O . MET A 1 193 ? 107.766 117.849 127.791 1.00 36.40 193 MET A O 1
ATOM 1319 N N . ALA A 1 194 ? 107.580 115.806 128.713 1.00 46.31 194 ALA A N 1
ATOM 1320 C CA . ALA A 1 194 ? 106.148 115.965 128.959 1.00 20.07 194 ALA A CA 1
ATOM 1321 C C . ALA A 1 194 ? 105.844 117.102 129.929 1.00 28.97 194 ALA A C 1
ATOM 1322 O O . ALA A 1 194 ? 104.752 117.676 129.881 1.00 36.72 194 ALA A O 1
ATOM 1324 N N . PHE A 1 195 ? 106.781 117.440 130.814 1.00 27.66 195 PHE A N 1
ATOM 1325 C CA . PHE A 1 195 ? 106.612 118.535 131.761 1.00 27.52 195 PHE A CA 1
ATOM 1326 C C . PHE A 1 195 ? 107.317 119.815 131.324 1.00 38.05 195 PHE A C 1
ATOM 1327 O O . PHE A 1 195 ? 107.487 120.723 132.144 1.00 42.48 195 PHE A O 1
ATOM 1335 N N . SER A 1 196 ? 107.751 119.894 130.069 1.00 42.12 196 SER A N 1
ATOM 1336 C CA . SER A 1 196 ? 108.414 121.084 129.554 1.00 33.08 196 SER A CA 1
ATOM 1337 C C . SER A 1 196 ? 107.569 122.336 129.789 1.00 32.27 196 SER A C 1
ATOM 1338 O O . SER A 1 196 ? 106.390 122.364 129.409 1.00 33.54 196 SER A O 1
ATOM 1341 N N . PRO A 1 197 ? 108.130 123.384 130.405 1.00 31.87 197 PRO A N 1
ATOM 1342 C CA . PRO A 1 197 ? 107.344 124.600 130.660 1.00 29.66 197 PRO A CA 1
ATOM 1343 C C . PRO A 1 197 ? 107.297 125.567 129.487 1.00 34.15 197 PRO A C 1
ATOM 1344 O O . PRO A 1 197 ? 106.405 126.425 129.458 1.00 40.88 197 PRO A O 1
ATOM 1348 N N . ASN A 1 198 ? 108.218 125.463 128.529 1.00 35.98 198 ASN A N 1
ATOM 1349 C CA . ASN A 1 198 ? 108.260 126.373 127.393 1.00 25.87 198 ASN A CA 1
ATOM 1350 C C . ASN A 1 198 ? 108.881 125.661 126.196 1.00 32.97 198 ASN A C 1
ATOM 1351 O O . ASN A 1 198 ? 109.370 124.534 126.300 1.00 38.26 198 ASN A O 1
ATOM 1356 N N . TYR A 1 199 ? 108.837 126.336 125.045 1.00 24.02 199 TYR A N 1
ATOM 1357 C CA . TYR A 1 199 ? 109.327 125.753 123.797 1.00 25.01 199 TYR A CA 1
ATOM 1358 C C . TYR A 1 199 ? 110.844 125.560 123.789 1.00 39.21 199 TYR A C 1
ATOM 1359 O O . TYR A 1 199 ? 111.342 124.578 123.224 1.00 39.54 199 TYR A O 1
ATOM 1368 N N . MET A 1 200 ? 111.596 126.477 124.405 1.00 33.37 200 MET A N 1
ATOM 1369 C CA . MET A 1 200 ? 113.051 126.331 124.479 1.00 27.65 200 MET A CA 1
ATOM 1370 C C . MET A 1 200 ? 113.458 125.052 125.205 1.00 36.36 200 MET A C 1
ATOM 1371 O O . MET A 1 200 ? 114.312 124.288 124.729 1.00 36.73 200 MET A O 1
ATOM 1376 N N . SER A 1 201 ? 112.869 124.814 126.376 1.00 36.90 201 SER A N 1
ATOM 1377 C CA . SER A 1 201 ? 113.197 123.619 127.142 1.00 33.59 201 SER A CA 1
ATOM 1378 C C . SER A 1 201 ? 112.801 122.358 126.387 1.00 36.13 201 SER A C 1
ATOM 1379 O O . SER A 1 201 ? 113.528 121.357 126.409 1.00 42.67 201 SER A O 1
ATOM 1382 N N . MET A 1 202 ? 111.632 122.375 125.743 1.00 34.34 202 MET A N 1
ATOM 1383 C CA . MET A 1 202 ? 111.249 121.260 124.886 1.00 30.38 202 MET A CA 1
ATOM 1384 C C . MET A 1 202 ? 112.253 121.022 123.767 1.00 36.41 202 MET A C 1
ATOM 1385 O O . MET A 1 202 ? 112.525 119.867 123.421 1.00 46.11 202 MET A O 1
ATOM 1390 N N . LEU A 1 203 ? 112.866 122.080 123.231 1.00 29.19 203 LEU A N 1
ATOM 1391 C CA . LEU A 1 203 ? 113.847 121.864 122.172 1.00 27.85 203 LEU A CA 1
ATOM 1392 C C . LEU A 1 203 ? 115.165 121.331 122.715 1.00 35.96 203 LEU A C 1
ATOM 1393 O O . LEU A 1 203 ? 115.836 120.535 122.044 1.00 43.78 203 LEU A O 1
ATOM 1398 N N . LEU A 1 204 ? 115.483 121.645 123.970 1.00 35.67 204 LEU A N 1
ATOM 1399 C CA . LEU A 1 204 ? 116.704 121.090 124.546 1.00 24.17 204 LEU A CA 1
ATOM 1400 C C . LEU A 1 204 ? 116.519 119.629 124.936 1.00 33.92 204 LEU A C 1
ATOM 1401 O O . LEU A 1 204 ? 117.433 118.814 124.752 1.00 41.23 204 LEU A O 1
ATOM 1406 N N . PHE A 1 205 ? 115.336 119.268 125.434 1.00 30.55 205 PHE A N 1
ATOM 1407 C CA . PHE A 1 205 ? 115.052 117.857 125.679 1.00 9.05 205 PHE A CA 1
ATOM 1408 C C . PHE A 1 205 ? 114.964 117.067 124.378 1.00 14.87 205 PHE A C 1
ATOM 1409 O O . PHE A 1 205 ? 115.396 115.912 124.325 1.00 31.44 205 PHE A O 1
ATOM 1417 N N . ARG A 1 206 ? 114.421 117.666 123.315 1.00 34.96 206 ARG A N 1
ATOM 1418 C CA . ARG A 1 206 ? 114.386 116.988 122.022 1.00 35.36 206 ARG A CA 1
ATOM 1419 C C . ARG A 1 206 ? 115.781 116.781 121.437 1.00 25.44 206 ARG A C 1
ATOM 1420 O O . ARG A 1 206 ? 116.060 115.719 120.864 1.00 26.04 206 ARG A O 1
ATOM 1428 N N . LEU A 1 207 ? 116.708 117.706 121.699 1.00 15.60 207 LEU A N 1
ATOM 1429 C CA . LEU A 1 207 ? 118.090 117.501 121.268 1.00 23.85 207 LEU A CA 1
ATOM 1430 C C . LEU A 1 207 ? 118.790 116.432 122.103 1.00 37.41 207 LEU A C 1
ATOM 1431 O O . LEU A 1 207 ? 119.495 115.569 121.559 1.00 36.09 207 LEU A O 1
ATOM 1436 N N . LEU A 1 208 ? 118.605 116.468 123.424 1.00 43.55 208 LEU A N 1
ATOM 1437 C CA . LEU A 1 208 ? 119.263 115.493 124.286 1.00 28.82 208 LEU A CA 1
ATOM 1438 C C . LEU A 1 208 ? 118.702 114.087 124.087 1.00 31.75 208 LEU A C 1
ATOM 1439 O O . LEU A 1 208 ? 119.422 113.103 124.280 1.00 44.12 208 LEU A O 1
ATOM 1444 N N . GLN A 1 209 ? 117.425 113.972 123.715 1.00 26.45 209 GLN A N 1
ATOM 1445 C CA . GLN A 1 209 ? 116.855 112.679 123.346 1.00 26.83 209 GLN A CA 1
ATOM 1446 C C . GLN A 1 209 ? 117.378 112.194 121.998 1.00 33.08 209 GLN A C 1
ATOM 1447 O O . GLN A 1 209 ? 117.628 110.992 121.819 1.00 41.11 209 GLN A O 1
ATOM 1453 N N . GLY A 1 210 ? 117.488 113.100 121.020 1.00 32.96 210 GLY A N 1
ATOM 1454 C CA . GLY A 1 210 ? 118.086 112.732 119.748 1.00 26.84 210 GLY A CA 1
ATOM 1455 C C . GLY A 1 210 ? 119.496 112.192 119.889 1.00 25.43 210 GLY A C 1
ATOM 1456 O O . GLY A 1 210 ? 119.872 111.235 119.210 1.00 33.19 210 GLY A O 1
ATOM 1457 N N . LEU A 1 211 ? 120.301 112.813 120.755 1.00 22.11 211 LEU A N 1
ATOM 1458 C CA . LEU A 1 211 ? 121.685 112.371 120.931 1.00 24.15 211 LEU A CA 1
ATOM 1459 C C . LEU A 1 211 ? 121.806 110.888 121.277 1.00 39.30 211 LEU A C 1
ATOM 1460 O O . LEU A 1 211 ? 122.766 110.233 120.855 1.00 40.64 211 LEU A O 1
ATOM 1465 N N . VAL A 1 212 ? 120.858 110.340 122.037 1.00 54.61 212 VAL A N 1
ATOM 1466 C CA . VAL A 1 212 ? 120.958 108.974 122.551 1.00 34.10 212 VAL A CA 1
ATOM 1467 C C . VAL A 1 212 ? 120.094 107.943 121.826 1.00 31.53 212 VAL A C 1
ATOM 1468 O O . VAL A 1 212 ? 120.451 106.758 121.783 1.00 45.54 212 VAL A O 1
ATOM 1472 N N . SER A 1 213 ? 118.931 108.362 121.310 1.00 29.37 213 SER A N 1
ATOM 1473 C CA . SER A 1 213 ? 117.987 107.410 120.720 1.00 30.99 213 SER A CA 1
ATOM 1474 C C . SER A 1 213 ? 118.617 106.544 119.630 1.00 40.71 213 SER A C 1
ATOM 1475 O O . SER A 1 213 ? 118.520 105.307 119.665 1.00 48.29 213 SER A O 1
ATOM 1478 N N . LYS A 1 214 ? 119.272 107.170 118.652 1.00 43.03 214 LYS A N 1
ATOM 1479 C CA . LYS A 1 214 ? 119.736 106.402 117.503 1.00 44.23 214 LYS A CA 1
ATOM 1480 C C . LYS A 1 214 ? 120.933 105.538 117.869 1.00 50.78 214 LYS A C 1
ATOM 1481 O O . LYS A 1 214 ? 121.091 104.435 117.330 1.00 58.74 214 LYS A O 1
ATOM 1487 N N . GLY A 1 215 ? 121.765 106.008 118.798 1.00 53.62 215 GLY A N 1
ATOM 1488 C CA . GLY A 1 215 ? 122.848 105.175 119.287 1.00 51.36 215 GLY A CA 1
ATOM 1489 C C . GLY A 1 215 ? 122.335 103.926 119.974 1.00 49.34 215 GLY A C 1
ATOM 1490 O O . GLY A 1 215 ? 122.847 102.828 119.750 1.00 52.82 215 GLY A O 1
ATOM 1491 N N . ASN A 1 216 ? 121.328 104.081 120.839 1.00 50.97 216 ASN A N 1
ATOM 1492 C CA . ASN A 1 216 ? 120.703 102.919 121.469 1.00 49.40 216 ASN A CA 1
ATOM 1493 C C . ASN A 1 216 ? 120.165 101.943 120.428 1.00 54.87 216 ASN A C 1
ATOM 1494 O O . ASN A 1 216 ? 120.368 100.726 120.535 1.00 56.07 216 ASN A O 1
ATOM 1499 N N . TRP A 1 217 ? 119.439 102.459 119.432 1.00 58.80 217 TRP A N 1
ATOM 1500 C CA . TRP A 1 217 ? 118.841 101.585 118.424 1.00 56.02 217 TRP A CA 1
ATOM 1501 C C . TRP A 1 217 ? 119.904 100.820 117.637 1.00 53.89 217 TRP A C 1
ATOM 1502 O O . TRP A 1 217 ? 119.779 99.605 117.421 1.00 61.83 217 TRP A O 1
ATOM 1513 N N . MET A 1 218 ? 120.995 101.495 117.267 1.00 60.49 218 MET A N 1
ATOM 1514 C CA . MET A 1 218 ? 122.054 100.825 116.516 1.00 62.10 218 MET A CA 1
ATOM 1515 C C . MET A 1 218 ? 122.821 99.840 117.390 1.00 64.59 218 MET A C 1
ATOM 1516 O O . MET A 1 218 ? 123.245 98.783 116.913 1.00 63.01 218 MET A O 1
ATOM 1521 N N . ALA A 1 219 ? 123.006 100.164 118.670 1.00 72.29 219 ALA A N 1
ATOM 1522 C CA . ALA A 1 219 ? 123.653 99.237 119.593 1.00 72.13 219 ALA A CA 1
ATOM 1523 C C . ALA A 1 219 ? 122.843 97.955 119.742 1.00 71.06 219 ALA A C 1
ATOM 1524 O O . ALA A 1 219 ? 123.394 96.848 119.686 1.00 70.41 219 ALA A O 1
ATOM 1526 N N . GLY A 1 220 ? 121.539 98.087 119.990 1.00 72.91 220 GLY A N 1
ATOM 1527 C CA . GLY A 1 220 ? 120.688 96.908 120.038 1.00 70.92 220 GLY A CA 1
ATOM 1528 C C . GLY A 1 220 ? 120.729 96.091 118.760 1.00 72.99 220 GLY A C 1
ATOM 1529 O O . GLY A 1 220 ? 120.790 94.858 118.805 1.00 73.70 220 GLY A O 1
ATOM 1530 N N . TYR A 1 221 ? 120.708 96.760 117.601 1.00 77.61 221 TYR A N 1
ATOM 1531 C CA . TYR A 1 221 ? 120.803 96.027 116.339 1.00 76.06 221 TYR A CA 1
ATOM 1532 C C . TYR A 1 221 ? 122.122 95.266 116.245 1.00 79.49 221 TYR A C 1
ATOM 1533 O O . TYR A 1 221 ? 122.158 94.106 115.811 1.00 80.05 221 TYR A O 1
ATOM 1542 N N . THR A 1 222 ? 123.219 95.917 116.633 1.00 82.92 222 THR A N 1
ATOM 1543 C CA . THR A 1 222 ? 124.534 95.286 116.617 1.00 81.74 222 THR A CA 1
ATOM 1544 C C . THR A 1 222 ? 124.553 94.034 117.485 1.00 78.98 222 THR A C 1
ATOM 1545 O O . THR A 1 222 ? 124.975 92.964 117.039 1.00 75.49 222 THR A O 1
ATOM 1549 N N . LEU A 1 223 ? 124.156 94.171 118.753 1.00 82.93 223 LEU A N 1
ATOM 1550 C CA . LEU A 1 223 ? 124.104 93.020 119.655 1.00 80.63 223 LEU A CA 1
ATOM 1551 C C . LEU A 1 223 ? 123.220 91.898 119.119 1.00 83.41 223 LEU A C 1
ATOM 1552 O O . LEU A 1 223 ? 123.585 90.718 119.212 1.00 85.13 223 LEU A O 1
ATOM 1557 N N . ILE A 1 224 ? 122.070 92.235 118.527 1.00 85.46 224 ILE A N 1
ATOM 1558 C CA . ILE A 1 224 ? 121.157 91.186 118.077 1.00 81.74 224 ILE A CA 1
ATOM 1559 C C . ILE A 1 224 ? 121.725 90.450 116.869 1.00 79.53 224 ILE A C 1
ATOM 1560 O O . ILE A 1 224 ? 121.549 89.233 116.739 1.00 78.97 224 ILE A O 1
ATOM 1565 N N . THR A 1 225 ? 122.415 91.153 115.969 1.00 86.30 225 THR A N 1
ATOM 1566 C CA . THR A 1 225 ? 122.982 90.459 114.818 1.00 87.59 225 THR A CA 1
ATOM 1567 C C . THR A 1 225 ? 124.337 89.829 115.118 1.00 89.65 225 THR A C 1
ATOM 1568 O O . THR A 1 225 ? 124.781 88.956 114.363 1.00 91.15 225 THR A O 1
ATOM 1572 N N . GLU A 1 226 ? 124.998 90.250 116.197 1.00 91.61 226 GLU A N 1
ATOM 1573 C CA . GLU A 1 226 ? 126.271 89.670 116.611 1.00 92.61 226 GLU A CA 1
ATOM 1574 C C . GLU A 1 226 ? 126.068 88.373 117.384 1.00 90.75 226 GLU A C 1
ATOM 1575 O O . GLU A 1 226 ? 126.749 87.374 117.127 1.00 89.05 226 GLU A O 1
ATOM 1581 N N . PHE A 1 227 ? 125.138 88.377 118.343 1.00 92.68 227 PHE A N 1
ATOM 1582 C CA . PHE A 1 227 ? 124.809 87.150 119.063 1.00 93.01 227 PHE A CA 1
ATOM 1583 C C . PHE A 1 227 ? 124.252 86.087 118.124 1.00 94.05 227 PHE A C 1
ATOM 1584 O O . PHE A 1 227 ? 124.604 84.907 118.235 1.00 95.25 227 PHE A O 1
ATOM 1592 N N . VAL A 1 228 ? 123.393 86.478 117.190 1.00 91.42 228 VAL A N 1
ATOM 1593 C CA . VAL A 1 228 ? 122.799 85.518 116.269 1.00 89.23 228 VAL A CA 1
ATOM 1594 C C . VAL A 1 228 ? 123.806 85.182 115.175 1.00 93.44 228 VAL A C 1
ATOM 1595 O O . VAL A 1 228 ? 124.608 86.023 114.754 1.00 91.43 228 VAL A O 1
ATOM 1599 N N . GLY A 1 229 ? 123.764 83.931 114.707 1.00 92.51 229 GLY A N 1
ATOM 1600 C CA . GLY A 1 229 ? 124.691 83.463 113.701 1.00 90.62 229 GLY A CA 1
ATOM 1601 C C . GLY A 1 229 ? 124.329 83.898 112.292 1.00 92.74 229 GLY A C 1
ATOM 1602 O O . GLY A 1 229 ? 123.231 84.382 112.015 1.00 91.71 229 GLY A O 1
ATOM 1603 N N . SER A 1 230 ? 125.298 83.720 111.389 1.00 95.37 230 SER A N 1
ATOM 1604 C CA . SER A 1 230 ? 125.157 84.187 110.014 1.00 96.11 230 SER A CA 1
ATOM 1605 C C . SER A 1 230 ? 124.026 83.485 109.272 1.00 95.97 230 SER A C 1
ATOM 1606 O O . SER A 1 230 ? 123.557 84.000 108.250 1.00 95.11 230 SER A O 1
ATOM 1609 N N . GLY A 1 231 ? 123.578 82.326 109.758 1.00 96.77 231 GLY A N 1
ATOM 1610 C CA . GLY A 1 231 ? 122.501 81.602 109.106 1.00 96.33 231 GLY A CA 1
ATOM 1611 C C . GLY A 1 231 ? 121.139 82.240 109.281 1.00 97.16 231 GLY A C 1
ATOM 1612 O O . GLY A 1 231 ? 120.221 81.938 108.511 1.00 95.68 231 GLY A O 1
ATOM 1613 N N . SER A 1 232 ? 120.987 83.114 110.276 1.00 97.69 232 SER A N 1
ATOM 1614 C CA . SER A 1 232 ? 119.703 83.715 110.600 1.00 99.13 232 SER A CA 1
ATOM 1615 C C . SER A 1 232 ? 119.768 85.232 110.703 1.00 98.48 232 SER A C 1
ATOM 1616 O O . SER A 1 232 ? 118.762 85.853 111.063 1.00 99.62 232 SER A O 1
ATOM 1619 N N . ARG A 1 233 ? 120.923 85.837 110.413 1.00 95.41 233 ARG A N 1
ATOM 1620 C CA . ARG A 1 233 ? 121.096 87.280 110.563 1.00 97.93 233 ARG A CA 1
ATOM 1621 C C . ARG A 1 233 ? 120.047 88.062 109.778 1.00 95.65 233 ARG A C 1
ATOM 1622 O O . ARG A 1 233 ? 119.424 88.989 110.306 1.00 92.54 233 ARG A O 1
ATOM 1630 N N . ARG A 1 234 ? 119.855 87.712 108.504 1.00 88.72 234 ARG A N 1
ATOM 1631 C CA . ARG A 1 234 ? 118.845 88.381 107.685 1.00 89.84 234 ARG A CA 1
ATOM 1632 C C . ARG A 1 234 ? 117.443 88.217 108.263 1.00 87.00 234 ARG A C 1
ATOM 1633 O O . ARG A 1 234 ? 116.644 89.164 108.257 1.00 88.34 234 ARG A O 1
ATOM 1641 N N . THR A 1 235 ? 117.138 87.040 108.813 1.00 86.11 235 THR A N 1
ATOM 1642 C CA . THR A 1 235 ? 115.799 86.817 109.345 1.00 88.49 235 THR A CA 1
ATOM 1643 C C . THR A 1 235 ? 115.573 87.638 110.607 1.00 91.65 235 THR A C 1
ATOM 1644 O O . THR A 1 235 ? 114.493 88.215 110.800 1.00 94.11 235 THR A O 1
ATOM 1648 N N . VAL A 1 236 ? 116.591 87.736 111.463 1.00 84.31 236 VAL A N 1
ATOM 1649 C CA . VAL A 1 236 ? 116.419 88.500 112.689 1.00 81.76 236 VAL A CA 1
ATOM 1650 C C . VAL A 1 236 ? 116.404 89.990 112.371 1.00 80.71 236 VAL A C 1
ATOM 1651 O O . VAL A 1 236 ? 115.703 90.767 113.028 1.00 81.99 236 VAL A O 1
ATOM 1655 N N . ALA A 1 237 ? 117.126 90.404 111.327 1.00 69.58 237 ALA A N 1
ATOM 1656 C CA . ALA A 1 237 ? 117.053 91.787 110.865 1.00 73.13 237 ALA A CA 1
ATOM 1657 C C . ALA A 1 237 ? 115.655 92.135 110.367 1.00 75.45 237 ALA A C 1
ATOM 1658 O O . ALA A 1 237 ? 115.140 93.228 110.637 1.00 76.49 237 ALA A O 1
ATOM 1660 N N . ILE A 1 238 ? 115.020 91.213 109.639 1.00 70.30 238 ILE A N 1
ATOM 1661 C CA . ILE A 1 238 ? 113.667 91.483 109.163 1.00 65.96 238 ILE A CA 1
ATOM 1662 C C . ILE A 1 238 ? 112.662 91.464 110.311 1.00 66.11 238 ILE A C 1
ATOM 1663 O O . ILE A 1 238 ? 111.706 92.251 110.316 1.00 70.02 238 ILE A O 1
ATOM 1668 N N . MET A 1 239 ? 112.894 90.643 111.340 1.00 60.25 239 MET A N 1
ATOM 1669 C CA . MET A 1 239 ? 112.018 90.708 112.508 1.00 61.79 239 MET A CA 1
ATOM 1670 C C . MET A 1 239 ? 112.244 92.001 113.283 1.00 62.75 239 MET A C 1
ATOM 1671 O O . MET A 1 239 ? 111.302 92.565 113.862 1.00 70.99 239 MET A O 1
ATOM 1676 N N . TYR A 1 240 ? 113.454 92.546 113.188 1.00 55.47 240 TYR A N 1
ATOM 1677 C CA . TYR A 1 240 ? 113.791 93.773 113.894 1.00 58.21 240 TYR A CA 1
ATOM 1678 C C . TYR A 1 240 ? 113.134 94.960 113.207 1.00 53.59 240 TYR A C 1
ATOM 1679 O O . TYR A 1 240 ? 112.697 95.910 113.866 1.00 57.12 240 TYR A O 1
ATOM 1688 N N . GLN A 1 241 ? 113.065 94.918 111.876 1.00 51.85 241 GLN A N 1
ATOM 1689 C CA . GLN A 1 241 ? 112.357 95.954 111.131 1.00 52.36 241 GLN A CA 1
ATOM 1690 C C . GLN A 1 241 ? 110.839 95.832 111.268 1.00 52.39 241 GLN A C 1
ATOM 1691 O O . GLN A 1 241 ? 110.140 96.851 111.261 1.00 51.98 241 GLN A O 1
ATOM 1697 N N . MET A 1 242 ? 110.304 94.608 111.377 1.00 45.06 242 MET A N 1
ATOM 1698 C CA . MET A 1 242 ? 108.867 94.444 111.609 1.00 39.94 242 MET A CA 1
ATOM 1699 C C . MET A 1 242 ? 108.438 94.899 113.004 1.00 44.07 242 MET A C 1
ATOM 1700 O O . MET A 1 242 ? 107.281 95.313 113.197 1.00 47.30 242 MET A O 1
ATOM 1705 N N . ALA A 1 243 ? 109.341 94.843 113.987 1.00 48.48 243 ALA A N 1
ATOM 1706 C CA . ALA A 1 243 ? 108.987 95.397 115.290 1.00 35.77 243 ALA A CA 1
ATOM 1707 C C . ALA A 1 243 ? 108.795 96.911 115.241 1.00 34.79 243 ALA A C 1
ATOM 1708 O O . ALA A 1 243 ? 108.005 97.453 116.025 1.00 40.50 243 ALA A O 1
ATOM 1710 N N . PHE A 1 244 ? 109.421 97.591 114.279 1.00 28.47 244 PHE A N 1
ATOM 1711 C CA . PHE A 1 244 ? 109.157 99.013 114.079 1.00 31.36 244 PHE A CA 1
ATOM 1712 C C . PHE A 1 244 ? 107.731 99.238 113.582 1.00 42.26 244 PHE A C 1
ATOM 1713 O O . PHE A 1 244 ? 107.062 100.192 113.997 1.00 40.81 244 PHE A O 1
ATOM 1721 N N . THR A 1 245 ? 107.251 98.370 112.687 1.00 42.48 245 THR A N 1
ATOM 1722 C CA . THR A 1 245 ? 105.878 98.476 112.202 1.00 29.95 245 THR A CA 1
ATOM 1723 C C . THR A 1 245 ? 104.879 98.238 113.329 1.00 25.53 245 THR A C 1
ATOM 1724 O O . THR A 1 245 ? 103.856 98.932 113.431 1.00 38.39 245 THR A O 1
ATOM 1728 N N . VAL A 1 246 ? 105.153 97.244 114.178 1.00 27.66 246 VAL A N 1
ATOM 1729 C CA . VAL A 1 246 ? 104.296 97.021 115.343 1.00 26.98 246 VAL A CA 1
ATOM 1730 C C . VAL A 1 246 ? 104.289 98.249 116.252 1.00 29.14 246 VAL A C 1
ATOM 1731 O O . VAL A 1 246 ? 103.243 98.635 116.799 1.00 33.60 246 VAL A O 1
ATOM 1735 N N . GLY A 1 247 ? 105.445 98.900 116.405 1.00 31.18 247 GLY A N 1
ATOM 1736 C CA . GLY A 1 247 ? 105.487 100.140 117.167 1.00 25.79 247 GLY A CA 1
ATOM 1737 C C . GLY A 1 247 ? 104.660 101.251 116.546 1.00 24.74 247 GLY A C 1
ATOM 1738 O O . GLY A 1 247 ? 104.011 102.026 117.254 1.00 26.30 247 GLY A O 1
ATOM 1739 N N . LEU A 1 248 ? 104.654 101.330 115.213 1.00 39.96 248 LEU A N 1
ATOM 1740 C CA . LEU A 1 248 ? 103.824 102.323 114.531 1.00 31.68 248 LEU A CA 1
ATOM 1741 C C . LEU A 1 248 ? 102.337 102.054 114.735 1.00 26.51 248 LEU A C 1
ATOM 1742 O O . LEU A 1 248 ? 101.548 102.992 114.898 1.00 32.31 248 LEU A O 1
ATOM 1747 N N . VAL A 1 249 ? 101.939 100.782 114.773 1.00 23.28 249 VAL A N 1
ATOM 1748 C CA . VAL A 1 249 ? 100.518 100.485 114.965 1.00 17.33 249 VAL A CA 1
ATOM 1749 C C . VAL A 1 249 ? 100.101 100.760 116.408 1.00 28.55 249 VAL A C 1
ATOM 1750 O O . VAL A 1 249 ? 98.993 101.265 116.667 1.00 43.57 249 VAL A O 1
ATOM 1754 N N . ALA A 1 250 ? 101.009 100.541 117.361 1.00 30.76 250 ALA A N 1
ATOM 1755 C CA . ALA A 1 250 ? 100.705 100.891 118.745 1.00 20.00 250 ALA A CA 1
ATOM 1756 C C . ALA A 1 250 ? 100.583 102.402 118.904 1.00 24.32 250 ALA A C 1
ATOM 1757 O O . ALA A 1 250 ? 99.682 102.892 119.597 1.00 29.43 250 ALA A O 1
ATOM 1759 N N . LEU A 1 251 ? 101.535 103.150 118.340 1.00 30.28 251 LEU A N 1
ATOM 1760 C CA . LEU A 1 251 ? 101.434 104.606 118.305 1.00 15.09 251 LEU A CA 1
ATOM 1761 C C . LEU A 1 251 ? 100.094 105.061 117.736 1.00 24.19 251 LEU A C 1
ATOM 1762 O O . LEU A 1 251 ? 99.443 105.954 118.288 1.00 30.37 251 LEU A O 1
ATOM 1767 N N . THR A 1 252 ? 99.692 104.486 116.596 1.00 33.38 252 THR A N 1
ATOM 1768 C CA . THR A 1 252 ? 98.403 104.824 115.992 1.00 35.77 252 THR A CA 1
ATOM 1769 C C . THR A 1 252 ? 97.242 104.597 116.954 1.00 29.54 252 THR A C 1
ATOM 1770 O O . THR A 1 252 ? 96.278 105.371 116.964 1.00 35.41 252 THR A O 1
ATOM 1774 N N . GLY A 1 253 ? 97.309 103.547 117.767 1.00 20.97 253 GLY A N 1
ATOM 1775 C CA . GLY A 1 253 ? 96.201 103.278 118.672 1.00 8.59 253 GLY A CA 1
ATOM 1776 C C . GLY A 1 253 ? 96.157 104.170 119.903 1.00 28.10 253 GLY A C 1
ATOM 1777 O O . GLY A 1 253 ? 95.088 104.641 120.333 1.00 28.51 253 GLY A O 1
ATOM 1778 N N . LEU A 1 254 ? 97.339 104.446 120.458 1.00 35.73 254 LEU A N 1
ATOM 1779 C CA . LEU A 1 254 ? 97.425 105.355 121.598 1.00 15.50 254 LEU A CA 1
ATOM 1780 C C . LEU A 1 254 ? 97.073 106.784 121.208 1.00 25.23 254 LEU A C 1
ATOM 1781 O O . LEU A 1 254 ? 96.357 107.470 121.946 1.00 31.57 254 LEU A O 1
ATOM 1786 N N . ALA A 1 255 ? 97.565 107.259 120.059 1.00 34.80 255 ALA A N 1
ATOM 1787 C CA . ALA A 1 255 ? 97.204 108.593 119.592 1.00 27.37 255 ALA A CA 1
ATOM 1788 C C . ALA A 1 255 ? 95.701 108.751 119.419 1.00 25.83 255 ALA A C 1
ATOM 1789 O O . ALA A 1 255 ? 95.203 109.882 119.406 1.00 32.48 255 ALA A O 1
ATOM 1791 N N . TYR A 1 256 ? 94.972 107.645 119.298 1.00 33.96 256 TYR A N 1
ATOM 1792 C CA . TYR A 1 256 ? 93.522 107.661 119.173 1.00 26.02 256 TYR A CA 1
ATOM 1793 C C . TYR A 1 256 ? 92.845 107.667 120.534 1.00 30.37 256 TYR A C 1
ATOM 1794 O O . TYR A 1 256 ? 91.861 108.387 120.730 1.00 32.39 256 TYR A O 1
ATOM 1803 N N . ALA A 1 257 ? 93.347 106.876 121.485 1.00 32.40 257 ALA A N 1
ATOM 1804 C CA . ALA A 1 257 ? 92.695 106.848 122.792 1.00 14.31 257 ALA A CA 1
ATOM 1805 C C . ALA A 1 257 ? 93.085 108.025 123.687 1.00 29.80 257 ALA A C 1
ATOM 1806 O O . ALA A 1 257 ? 92.288 108.427 124.541 1.00 40.08 257 ALA A O 1
ATOM 1808 N N . LEU A 1 258 ? 94.288 108.585 123.521 1.00 35.76 258 LEU A N 1
ATOM 1809 C CA . LEU A 1 258 ? 94.780 109.723 124.301 1.00 19.11 258 LEU A CA 1
ATOM 1810 C C . LEU A 1 258 ? 94.793 111.019 123.494 1.00 24.76 258 LEU A C 1
ATOM 1811 O O . LEU A 1 258 ? 95.768 111.305 122.784 1.00 33.54 258 LEU A O 1
ATOM 1816 N N . PRO A 1 259 ? 93.743 111.841 123.570 1.00 25.33 259 PRO A N 1
ATOM 1817 C CA . PRO A 1 259 ? 93.641 113.025 122.704 1.00 32.71 259 PRO A CA 1
ATOM 1818 C C . PRO A 1 259 ? 94.499 114.224 123.100 1.00 35.18 259 PRO A C 1
ATOM 1819 O O . PRO A 1 259 ? 94.431 115.247 122.410 1.00 28.72 259 PRO A O 1
ATOM 1823 N N . HIS A 1 260 ? 95.296 114.163 124.167 1.00 40.90 260 HIS A N 1
ATOM 1824 C CA . HIS A 1 260 ? 96.125 115.289 124.588 1.00 27.52 260 HIS A CA 1
ATOM 1825 C C . HIS A 1 260 ? 97.603 114.936 124.478 1.00 41.14 260 HIS A C 1
ATOM 1826 O O . HIS A 1 260 ? 98.006 113.810 124.782 1.00 47.85 260 HIS A O 1
ATOM 1833 N N . TRP A 1 261 ? 98.405 115.911 124.034 1.00 30.28 261 TRP A N 1
ATOM 1834 C CA . TRP A 1 261 ? 99.801 115.643 123.685 1.00 29.90 261 TRP A CA 1
ATOM 1835 C C . TRP A 1 261 ? 100.640 115.246 124.899 1.00 31.11 261 TRP A C 1
ATOM 1836 O O . TRP A 1 261 ? 101.512 114.378 124.788 1.00 33.43 261 TRP A O 1
ATOM 1847 N N . ARG A 1 262 ? 100.414 115.869 126.058 1.00 45.31 262 ARG A N 1
ATOM 1848 C CA . ARG A 1 262 ? 101.190 115.507 127.244 1.00 37.95 262 ARG A CA 1
ATOM 1849 C C . ARG A 1 262 ? 100.857 114.095 127.721 1.00 49.02 262 ARG A C 1
ATOM 1850 O O . ARG A 1 262 ? 101.747 113.344 128.147 1.00 51.58 262 ARG A O 1
ATOM 1858 N N . TRP A 1 263 ? 99.587 113.702 127.600 1.00 44.65 263 TRP A N 1
ATOM 1859 C CA . TRP A 1 263 ? 99.181 112.339 127.928 1.00 31.09 263 TRP A CA 1
ATOM 1860 C C . TRP A 1 263 ? 99.828 111.324 126.997 1.00 30.30 263 TRP A C 1
ATOM 1861 O O . TRP A 1 263 ? 100.294 110.268 127.443 1.00 25.20 263 TRP A O 1
ATOM 1872 N N . LEU A 1 264 ? 99.896 111.639 125.703 1.00 21.21 264 LEU A N 1
ATOM 1873 C CA . LEU A 1 264 ? 100.534 110.725 124.767 1.00 21.16 264 LEU A CA 1
ATOM 1874 C C . LEU A 1 264 ? 102.043 110.681 124.965 1.00 31.76 264 LEU A C 1
ATOM 1875 O O . LEU A 1 264 ? 102.655 109.626 124.780 1.00 35.56 264 LEU A O 1
ATOM 1880 N N . GLN A 1 265 ? 102.650 111.788 125.399 1.00 42.99 265 GLN A N 1
ATOM 1881 C CA . GLN A 1 265 ? 104.089 111.791 125.646 1.00 33.43 265 GLN A CA 1
ATOM 1882 C C . GLN A 1 265 ? 104.429 110.951 126.872 1.00 35.08 265 GLN A C 1
ATOM 1883 O O . GLN A 1 265 ? 105.413 110.194 126.867 1.00 32.94 265 GLN A O 1
ATOM 1889 N N . LEU A 1 266 ? 103.572 110.997 127.895 1.00 33.14 266 LEU A N 1
ATOM 1890 C CA . LEU A 1 266 ? 103.770 110.122 129.046 1.00 28.06 266 LEU A CA 1
ATOM 1891 C C . LEU A 1 266 ? 103.577 108.666 128.650 1.00 39.93 266 LEU A C 1
ATOM 1892 O O . LEU A 1 266 ? 104.417 107.816 128.962 1.00 49.49 266 LEU A O 1
ATOM 1897 N N . ALA A 1 267 ? 102.462 108.354 127.985 1.00 40.86 267 ALA A N 1
ATOM 1898 C CA . ALA A 1 267 ? 102.184 106.969 127.616 1.00 38.31 267 ALA A CA 1
ATOM 1899 C C . ALA A 1 267 ? 103.303 106.387 126.762 1.00 31.32 267 ALA A C 1
ATOM 1900 O O . ALA A 1 267 ? 103.697 105.232 126.947 1.00 33.83 267 ALA A O 1
ATOM 1902 N N . VAL A 1 268 ? 103.808 107.166 125.802 1.00 30.61 268 VAL A N 1
ATOM 1903 C CA . VAL A 1 268 ? 104.904 106.724 124.946 1.00 27.16 268 VAL A CA 1
ATOM 1904 C C . VAL A 1 268 ? 106.207 106.566 125.726 1.00 42.56 268 VAL A C 1
ATOM 1905 O O . VAL A 1 268 ? 107.025 105.695 125.404 1.00 41.76 268 VAL A O 1
ATOM 1909 N N . SER A 1 269 ? 106.412 107.358 126.779 1.00 54.08 269 SER A N 1
ATOM 1910 C CA . SER A 1 269 ? 107.700 107.321 127.469 1.00 39.98 269 SER A CA 1
ATOM 1911 C C . SER A 1 269 ? 107.806 106.226 128.530 1.00 44.77 269 SER A C 1
ATOM 1912 O O . SER A 1 269 ? 108.857 105.586 128.641 1.00 44.07 269 SER A O 1
ATOM 1915 N N . L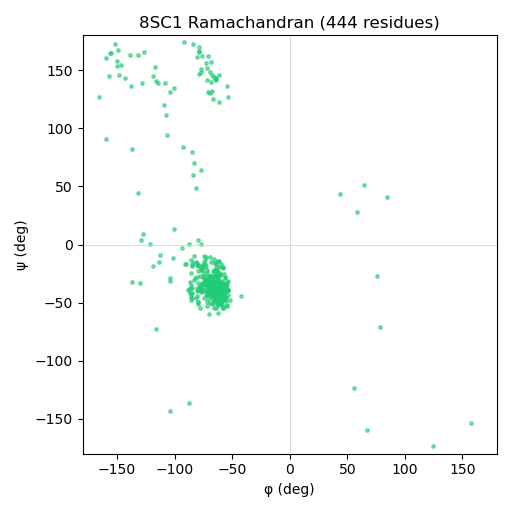EU A 1 270 ? 106.758 106.007 129.321 1.00 53.86 270 LEU A N 1
ATOM 1916 C CA . LEU A 1 270 ? 106.826 105.061 130.436 1.00 56.31 270 LEU A CA 1
ATOM 1917 C C . LEU A 1 270 ? 107.306 103.649 130.092 1.00 65.07 270 LEU A C 1
ATOM 1918 O O . LEU A 1 270 ? 108.034 103.069 130.915 1.00 66.61 270 LEU A O 1
ATOM 1923 N N . PRO A 1 271 ? 106.945 103.033 128.957 1.00 68.86 271 PRO A N 1
ATOM 1924 C CA . PRO A 1 271 ? 107.473 101.687 128.654 1.00 62.38 271 PRO A CA 1
ATOM 1925 C C . PRO A 1 271 ? 108.989 101.562 128.696 1.00 65.85 271 PRO A C 1
ATOM 1926 O O . PRO A 1 271 ? 109.499 100.483 129.023 1.00 64.98 271 PRO A O 1
ATOM 1930 N N . THR A 1 272 ? 109.727 102.623 128.359 1.00 69.07 272 THR A N 1
ATOM 1931 C CA . THR A 1 272 ? 111.186 102.551 128.374 1.00 67.48 272 THR A CA 1
ATOM 1932 C C . THR A 1 272 ? 111.741 102.294 129.772 1.00 63.95 272 THR A C 1
ATOM 1933 O O . THR A 1 272 ? 112.780 101.638 129.910 1.00 63.05 272 THR A O 1
ATOM 1937 N N . PHE A 1 273 ? 111.074 102.795 130.816 1.00 60.95 273 PHE A N 1
ATOM 1938 C CA . PHE A 1 273 ? 111.495 102.482 132.179 1.00 63.42 273 PHE A CA 1
ATOM 1939 C C . PHE A 1 273 ? 111.390 100.999 132.508 1.00 69.86 273 PHE A C 1
ATOM 1940 O O . PHE A 1 273 ? 112.078 100.533 133.421 1.00 70.05 273 PHE A O 1
ATOM 1948 N N . LEU A 1 274 ? 110.549 100.248 131.796 1.00 81.29 274 LEU A N 1
ATOM 1949 C CA . LEU A 1 274 ? 110.377 98.835 132.107 1.00 79.06 274 LEU A CA 1
ATOM 1950 C C . LEU A 1 274 ? 111.533 97.983 131.602 1.00 77.98 274 LEU A C 1
ATOM 1951 O O . LEU A 1 274 ? 111.741 96.878 132.114 1.00 77.86 274 LEU A O 1
ATOM 1956 N N . PHE A 1 275 ? 112.283 98.471 130.613 1.00 82.38 275 PHE A N 1
ATOM 1957 C CA . PHE A 1 275 ? 113.494 97.780 130.184 1.00 85.96 275 PHE A CA 1
ATOM 1958 C C . PHE A 1 275 ? 114.546 97.808 131.287 1.00 85.94 275 PHE A C 1
ATOM 1959 O O . PHE A 1 275 ? 115.199 96.794 131.559 1.00 85.86 275 PHE A O 1
ATOM 1967 N N . LEU A 1 276 ? 114.724 98.967 131.924 1.00 80.00 276 LEU A N 1
ATOM 1968 C CA . LEU A 1 276 ? 115.611 99.067 133.079 1.00 77.96 276 LEU A CA 1
ATOM 1969 C C . LEU A 1 276 ? 115.152 98.159 134.214 1.00 79.69 276 LEU A C 1
ATOM 1970 O O . LEU A 1 276 ? 115.979 97.589 134.935 1.00 81.61 276 LEU A O 1
ATOM 1975 N N . LEU A 1 277 ? 113.837 98.011 134.386 1.00 89.57 277 LEU A N 1
ATOM 1976 C CA . LEU A 1 277 ? 113.315 97.176 135.463 1.00 91.98 277 LEU A CA 1
ATOM 1977 C C . LEU A 1 277 ? 113.514 95.693 135.182 1.00 93.04 277 LEU A C 1
ATOM 1978 O O . LEU A 1 277 ? 113.719 94.912 136.118 1.00 90.54 277 LEU A O 1
ATOM 1983 N N . TYR A 1 278 ? 113.443 95.283 133.912 1.00 107.11 278 TYR A N 1
ATOM 1984 C CA . TYR A 1 278 ? 113.766 93.903 133.560 1.00 106.82 278 TYR A CA 1
ATOM 1985 C C . TYR A 1 278 ? 115.180 93.541 134.000 1.00 106.82 278 TYR A C 1
ATOM 1986 O O . TYR A 1 278 ? 115.406 92.462 134.561 1.00 105.77 278 TYR A O 1
ATOM 1995 N N . TYR A 1 279 ? 116.141 94.425 133.753 1.00 111.33 279 TYR A N 1
ATOM 1996 C CA . TYR A 1 279 ? 117.474 94.283 134.327 1.00 111.98 279 TYR A CA 1
ATOM 1997 C C . TYR A 1 279 ? 117.547 94.936 135.704 1.00 111.70 279 TYR A C 1
ATOM 1998 O O . TYR A 1 279 ? 116.958 94.446 136.667 1.00 111.91 279 TYR A O 1
ATOM 2007 N N . SER A 1 331 ? 144.384 99.428 111.040 1.00 92.31 331 SER A N 1
ATOM 2008 C CA . SER A 1 331 ? 143.212 100.216 111.401 1.00 93.57 331 SER A CA 1
ATOM 2009 C C . SER A 1 331 ? 142.689 100.991 110.194 1.00 94.67 331 SER A C 1
ATOM 2010 O O . SER A 1 331 ? 143.453 101.312 109.283 1.00 92.58 331 SER A O 1
ATOM 2013 N N . PRO A 1 332 ? 141.396 101.301 110.186 1.00 101.78 332 PRO A N 1
ATOM 2014 C CA . PRO A 1 332 ? 140.825 102.059 109.071 1.00 100.98 332 PRO A CA 1
ATOM 2015 C C . PRO A 1 332 ? 141.177 103.537 109.156 1.00 98.56 332 PRO A C 1
ATOM 2016 O O . PRO A 1 332 ? 141.580 104.055 110.199 1.00 99.11 332 PRO A O 1
ATOM 2020 N N . SER A 1 333 ? 141.015 104.215 108.022 1.00 100.69 333 SER A N 1
ATOM 2021 C CA . SER A 1 333 ? 141.236 105.651 107.960 1.00 101.12 333 SER A CA 1
ATOM 2022 C C . SER A 1 333 ? 140.305 106.265 106.926 1.00 104.07 333 SER A C 1
ATOM 2023 O O . SER A 1 333 ? 139.992 105.649 105.903 1.00 104.87 333 SER A O 1
ATOM 2026 N N . PHE A 1 334 ? 139.859 107.490 107.221 1.00 101.02 334 PHE A N 1
ATOM 2027 C CA . PHE A 1 334 ? 138.845 108.157 106.409 1.00 99.64 334 PHE A CA 1
ATOM 2028 C C . PHE A 1 334 ? 139.282 108.296 104.955 1.00 99.33 334 PHE A C 1
ATOM 2029 O O . PHE A 1 334 ? 138.444 108.247 104.048 1.00 100.37 334 PHE A O 1
ATOM 2037 N N . ALA A 1 335 ? 140.584 108.473 104.717 1.00 98.74 335 ALA A N 1
ATOM 2038 C CA . ALA A 1 335 ? 141.094 108.749 103.377 1.00 101.67 335 ALA A CA 1
ATOM 2039 C C . ALA A 1 335 ? 140.831 107.613 102.396 1.00 101.36 335 ALA A C 1
ATOM 2040 O O . ALA A 1 335 ? 140.794 107.856 101.184 1.00 99.59 335 ALA A O 1
ATOM 2042 N N . ASP A 1 336 ? 140.658 106.384 102.886 1.00 102.21 336 ASP A N 1
ATOM 2043 C CA . ASP A 1 336 ? 140.613 105.220 102.004 1.00 102.62 336 ASP A CA 1
ATOM 2044 C C . ASP A 1 336 ? 139.389 105.243 101.095 1.00 103.56 336 ASP A C 1
ATOM 2045 O O . ASP A 1 336 ? 139.469 104.832 99.932 1.00 102.24 336 ASP A O 1
ATOM 2050 N N . LEU A 1 337 ? 138.249 105.722 101.600 1.00 99.96 337 LEU A N 1
ATOM 2051 C CA . LEU A 1 337 ? 136.991 105.660 100.860 1.00 98.60 337 LEU A CA 1
ATOM 2052 C C . LEU A 1 337 ? 137.018 106.449 99.555 1.00 98.51 337 LEU A C 1
ATOM 2053 O O . LEU A 1 337 ? 136.120 106.268 98.726 1.00 98.82 337 LEU A O 1
ATOM 2058 N N . PHE A 1 338 ? 138.013 107.311 99.352 1.00 97.65 338 PHE A N 1
ATOM 2059 C CA . PHE A 1 338 ? 138.093 108.171 98.180 1.00 98.62 338 PHE A CA 1
ATOM 2060 C C . PHE A 1 338 ? 139.369 107.963 97.378 1.00 99.32 338 PHE A C 1
ATOM 2061 O O . PHE A 1 338 ? 139.565 108.641 96.362 1.00 98.74 338 PHE A O 1
ATOM 2069 N N . ARG A 1 339 ? 140.240 107.048 97.806 1.00 105.16 339 ARG A N 1
ATOM 2070 C CA . ARG A 1 339 ? 141.583 106.931 97.253 1.00 106.76 339 ARG A CA 1
ATOM 2071 C C . ARG A 1 339 ? 141.583 106.349 95.843 1.00 107.50 339 ARG A C 1
ATOM 2072 O O . ARG A 1 339 ? 142.529 106.594 95.086 1.00 105.85 339 ARG A O 1
ATOM 2080 N N . THR A 1 340 ? 140.548 105.599 95.469 1.00 105.72 340 THR A N 1
ATOM 2081 C CA . THR A 1 340 ? 140.469 104.981 94.155 1.00 103.74 340 THR A CA 1
ATOM 2082 C C . THR A 1 340 ? 139.137 105.329 93.502 1.00 103.08 340 THR A C 1
ATOM 2083 O O . THR A 1 340 ? 138.098 105.343 94.175 1.00 99.72 340 THR A O 1
ATOM 2087 N N . PRO A 1 341 ? 139.138 105.632 92.198 1.00 103.40 341 PRO A N 1
ATOM 2088 C CA . PRO A 1 341 ? 137.905 106.118 91.553 1.00 102.90 341 PRO A CA 1
ATOM 2089 C C . PRO A 1 341 ? 136.739 105.143 91.590 1.00 102.08 341 PRO A C 1
ATOM 2090 O O . PRO A 1 341 ? 135.588 105.589 91.625 1.00 102.18 341 PRO A O 1
ATOM 2094 N N . ARG A 1 342 ? 136.988 103.834 91.557 1.00 98.17 342 ARG A N 1
ATOM 2095 C CA . ARG A 1 342 ? 135.898 102.869 91.690 1.00 98.81 342 ARG A CA 1
ATOM 2096 C C . ARG A 1 342 ? 135.250 102.943 93.070 1.00 97.89 342 ARG A C 1
ATOM 2097 O O . ARG A 1 342 ? 134.018 103.006 93.193 1.00 97.85 342 ARG A O 1
ATOM 2105 N N . LEU A 1 343 ? 136.071 102.933 94.121 1.00 94.63 343 LEU A N 1
ATOM 2106 C CA . LEU A 1 343 ? 135.565 103.068 95.483 1.00 93.22 343 LEU A CA 1
ATOM 2107 C C . LEU A 1 343 ? 134.954 104.441 95.730 1.00 94.61 343 LEU A C 1
ATOM 2108 O O . LEU A 1 343 ? 133.953 104.549 96.447 1.00 94.49 343 LEU A O 1
ATOM 2113 N N . ARG A 1 344 ? 135.493 105.485 95.096 1.00 87.76 344 ARG A N 1
ATOM 2114 C CA . ARG A 1 344 ? 134.837 106.790 95.117 1.00 88.62 344 ARG A CA 1
ATOM 2115 C C . ARG A 1 344 ? 133.447 106.722 94.494 1.00 87.59 344 ARG A C 1
ATOM 2116 O O . ARG A 1 344 ? 132.479 107.247 95.056 1.00 85.27 344 ARG A O 1
ATOM 2124 N N . LYS A 1 345 ? 133.351 106.165 93.288 1.00 83.64 345 LYS A N 1
ATOM 2125 C CA . LYS A 1 345 ? 132.075 106.048 92.590 1.00 83.74 345 LYS A CA 1
ATOM 2126 C C . LYS A 1 345 ? 131.035 105.338 93.450 1.00 82.60 345 LYS A C 1
ATOM 2127 O O . LYS A 1 345 ? 129.920 105.839 93.653 1.00 83.39 345 LYS A O 1
ATOM 2133 N N . ARG A 1 346 ? 131.394 104.155 93.954 1.00 78.25 346 ARG A N 1
ATOM 2134 C CA . ARG A 1 346 ? 130.522 103.405 94.856 1.00 79.21 346 ARG A CA 1
ATOM 2135 C C . ARG A 1 346 ? 130.118 104.220 96.082 1.00 79.87 346 ARG A C 1
ATOM 2136 O O . ARG A 1 346 ? 128.942 104.240 96.463 1.00 79.13 346 ARG A O 1
ATOM 2144 N N . THR A 1 347 ? 131.080 104.886 96.725 1.00 75.43 347 THR A N 1
ATOM 2145 C CA . THR A 1 347 ? 130.778 105.682 97.911 1.00 76.63 347 THR A CA 1
ATOM 2146 C C . THR A 1 347 ? 129.789 106.806 97.615 1.00 77.10 347 THR A C 1
ATOM 2147 O O . THR A 1 347 ? 128.815 106.992 98.350 1.00 78.99 347 THR A O 1
ATOM 2151 N N . PHE A 1 348 ? 130.041 107.587 96.564 1.00 67.83 348 PHE A N 1
ATOM 2152 C CA . PHE A 1 348 ? 129.143 108.689 96.217 1.00 66.87 348 PHE A CA 1
ATOM 2153 C C . PHE A 1 348 ? 127.751 108.214 95.803 1.00 71.24 348 PHE A C 1
ATOM 2154 O O . PHE A 1 348 ? 126.745 108.830 96.179 1.00 69.25 348 PHE A O 1
ATOM 2162 N N . ILE A 1 349 ? 127.660 107.082 95.101 1.00 61.44 349 ILE A N 1
ATOM 2163 C CA . ILE A 1 349 ? 126.345 106.526 94.785 1.00 54.51 349 ILE A CA 1
ATOM 2164 C C . ILE A 1 349 ? 125.613 106.052 96.038 1.00 53.19 349 ILE A C 1
ATOM 2165 O O . ILE A 1 349 ? 124.408 106.289 96.187 1.00 59.01 349 ILE A O 1
ATOM 2170 N N . LEU A 1 350 ? 126.300 105.352 96.941 1.00 52.40 350 LEU A N 1
ATOM 2171 C CA . LEU A 1 350 ? 125.637 104.901 98.163 1.00 56.96 350 LEU A CA 1
ATOM 2172 C C . LEU A 1 350 ? 125.218 106.067 99.057 1.00 58.05 350 LEU A C 1
ATOM 2173 O O . LEU A 1 350 ? 124.130 106.044 99.646 1.00 60.97 350 LEU A O 1
ATOM 2178 N N . MET A 1 351 ? 126.063 107.096 99.165 1.00 56.65 351 MET A N 1
ATOM 2179 C CA . MET A 1 351 ? 125.674 108.339 99.826 1.00 53.15 351 MET A CA 1
ATOM 2180 C C . MET A 1 351 ? 124.411 108.936 99.218 1.00 58.35 351 MET A C 1
ATOM 2181 O O . MET A 1 351 ? 123.485 109.332 99.939 1.00 58.95 351 MET A O 1
ATOM 2186 N N . TYR A 1 352 ? 124.344 108.980 97.886 1.00 46.60 352 TYR A N 1
ATOM 2187 C CA . TYR A 1 352 ? 123.195 109.584 97.221 1.00 34.42 352 TYR A CA 1
ATOM 2188 C C . TYR A 1 352 ? 121.918 108.778 97.426 1.00 37.80 352 TYR A C 1
ATOM 2189 O O . TYR A 1 352 ? 120.849 109.354 97.646 1.00 39.35 352 TYR A O 1
ATOM 2198 N N . LEU A 1 353 ? 122.006 107.451 97.361 1.00 34.05 353 LEU A N 1
ATOM 2199 C CA . LEU A 1 353 ? 120.833 106.616 97.618 1.00 27.52 353 LEU A CA 1
ATOM 2200 C C . LEU A 1 353 ? 120.363 106.670 99.072 1.00 30.23 353 LEU A C 1
ATOM 2201 O O . LEU A 1 353 ? 119.155 106.730 99.326 1.00 36.47 353 LEU A O 1
ATOM 2206 N N . TRP A 1 354 ? 121.284 106.650 100.040 1.00 44.29 354 TRP A N 1
ATOM 2207 C CA . TRP A 1 354 ? 120.893 106.860 101.436 1.00 42.29 354 TRP A CA 1
ATOM 2208 C C . TRP A 1 354 ? 120.213 108.210 101.661 1.00 48.44 354 TRP A C 1
ATOM 2209 O O . TRP A 1 354 ? 119.143 108.278 102.286 1.00 56.44 354 TRP A O 1
ATOM 2220 N N . PHE A 1 355 ? 120.763 109.274 101.072 1.00 39.79 355 PHE A N 1
ATOM 2221 C CA . PHE A 1 355 ? 120.129 110.588 101.115 1.00 34.81 355 PHE A CA 1
ATOM 2222 C C . PHE A 1 355 ? 118.725 110.558 100.521 1.00 42.12 355 PHE A C 1
ATOM 2223 O O . PHE A 1 355 ? 117.756 110.991 101.160 1.00 37.20 355 PHE A O 1
ATOM 2231 N N . THR A 1 356 ? 118.604 110.080 99.281 1.00 47.55 356 THR A N 1
ATOM 2232 C CA . THR A 1 356 ? 117.323 110.083 98.584 1.00 35.90 356 THR A CA 1
ATOM 2233 C C . THR A 1 356 ? 116.263 109.288 99.338 1.00 33.16 356 THR A C 1
ATOM 2234 O O . THR A 1 356 ? 115.136 109.762 99.519 1.00 45.72 356 THR A O 1
ATOM 2238 N N . ASP A 1 357 ? 116.587 108.060 99.752 1.00 24.84 357 ASP A N 1
ATOM 2239 C CA . ASP A 1 357 ? 115.590 107.242 100.436 1.00 33.66 357 ASP A CA 1
ATOM 2240 C C . ASP A 1 357 ? 115.188 107.823 101.789 1.00 38.16 357 ASP A C 1
ATOM 2241 O O . ASP A 1 357 ? 114.006 107.777 102.151 1.00 42.27 357 ASP A O 1
ATOM 2246 N N . SER A 1 358 ? 116.128 108.415 102.532 1.00 42.53 358 SER A N 1
ATOM 2247 C CA . SER A 1 358 ? 115.753 109.105 103.766 1.00 36.01 358 SER A CA 1
ATOM 2248 C C . SER A 1 358 ? 114.804 110.272 103.505 1.00 41.60 358 SER A C 1
ATOM 2249 O O . SER A 1 358 ? 113.755 110.403 104.159 1.00 42.72 358 SER A O 1
ATOM 2252 N N . VAL A 1 359 ? 115.158 111.129 102.543 1.00 44.02 359 VAL A N 1
ATOM 2253 C CA . VAL A 1 359 ? 114.323 112.278 102.201 1.00 40.88 359 VAL A CA 1
ATOM 2254 C C . VAL A 1 359 ? 112.931 111.848 101.758 1.00 40.02 359 VAL A C 1
ATOM 2255 O O . VAL A 1 359 ? 111.930 112.417 102.202 1.00 42.52 359 VAL A O 1
ATOM 2259 N N . LEU A 1 360 ? 112.833 110.795 100.945 1.00 35.01 360 LEU A N 1
ATOM 2260 C CA . LEU A 1 360 ? 111.518 110.361 100.475 1.00 29.14 360 LEU A CA 1
ATOM 2261 C C . LEU A 1 360 ? 110.694 109.738 101.593 1.00 33.02 360 LEU A C 1
ATOM 2262 O O . LEU A 1 360 ? 109.496 110.030 101.722 1.00 38.26 360 LEU A O 1
ATOM 2267 N N . TYR A 1 361 ? 111.311 108.889 102.417 1.00 38.45 361 TYR A N 1
ATOM 2268 C CA . TYR A 1 361 ? 110.571 108.227 103.484 1.00 36.48 361 TYR A CA 1
ATOM 2269 C C . TYR A 1 361 ? 109.997 109.240 104.466 1.00 43.48 361 TYR A C 1
ATOM 2270 O O . TYR A 1 361 ? 108.819 109.163 104.829 1.00 50.10 361 TYR A O 1
ATOM 2279 N N . GLN A 1 362 ? 110.813 110.197 104.919 1.00 41.34 362 GLN A N 1
ATOM 2280 C CA . GLN A 1 362 ? 110.277 111.214 105.826 1.00 34.79 362 GLN A CA 1
ATOM 2281 C C . GLN A 1 362 ? 109.303 112.166 105.127 1.00 42.18 362 GLN A C 1
ATOM 2282 O O . GLN A 1 362 ? 108.282 112.557 105.713 1.00 42.19 362 GLN A O 1
ATOM 2288 N N . GLY A 1 363 ? 109.607 112.561 103.887 1.00 42.65 363 GLY A N 1
ATOM 2289 C CA . GLY A 1 363 ? 108.752 113.485 103.159 1.00 35.88 363 GLY A CA 1
ATOM 2290 C C . GLY A 1 363 ? 107.345 112.984 102.901 1.00 39.12 363 GLY A C 1
ATOM 2291 O O . GLY A 1 363 ? 106.381 113.739 103.036 1.00 40.91 363 GLY A O 1
ATOM 2292 N N . LEU A 1 364 ? 107.197 111.706 102.545 1.00 40.12 364 LEU A N 1
ATOM 2293 C CA . LEU A 1 364 ? 105.854 111.186 102.293 1.00 39.22 364 LEU A CA 1
ATOM 2294 C C . LEU A 1 364 ? 105.023 111.088 103.567 1.00 36.13 364 LEU A C 1
ATOM 2295 O O . LEU A 1 364 ? 103.821 111.379 103.549 1.00 42.49 364 LEU A O 1
ATOM 2300 N N . ILE A 1 365 ? 105.647 110.754 104.695 1.00 36.65 365 ILE A N 1
ATOM 2301 C CA . ILE A 1 365 ? 104.900 110.699 105.948 1.00 42.50 365 ILE A CA 1
ATOM 2302 C C . ILE A 1 365 ? 104.496 112.099 106.399 1.00 48.24 365 ILE A C 1
ATOM 2303 O O . ILE A 1 365 ? 103.359 112.319 106.836 1.00 49.00 365 ILE A O 1
ATOM 2308 N N . LEU A 1 366 ? 105.410 113.068 106.295 1.00 38.90 366 LEU A N 1
ATOM 2309 C CA . LEU A 1 366 ? 105.064 114.441 106.657 1.00 33.87 366 LEU A CA 1
ATOM 2310 C C . LEU A 1 366 ? 103.991 115.029 105.742 1.00 43.82 366 LEU A C 1
ATOM 2311 O O . LEU A 1 366 ? 103.079 115.718 106.212 1.00 39.71 366 LEU A O 1
ATOM 2316 N N . HIS A 1 367 ? 104.071 114.756 104.436 1.00 52.45 367 HIS A N 1
ATOM 2317 C CA . HIS A 1 367 ? 103.033 115.197 103.505 1.00 44.76 367 HIS A CA 1
ATOM 2318 C C . HIS A 1 367 ? 101.676 114.564 103.804 1.00 44.46 367 HIS A C 1
ATOM 2319 O O . HIS A 1 367 ? 100.646 115.254 103.786 1.00 47.98 367 HIS A O 1
ATOM 2326 N N . MET A 1 368 ? 101.653 113.266 104.122 1.00 45.87 368 MET A N 1
ATOM 2327 C CA . MET A 1 368 ? 100.385 112.635 104.475 1.00 46.11 368 MET A CA 1
ATOM 2328 C C . MET A 1 368 ? 99.813 113.221 105.756 1.00 45.25 368 MET A C 1
ATOM 2329 O O . MET A 1 368 ? 98.608 113.483 105.836 1.00 43.73 368 MET A O 1
ATOM 2334 N N . GLY A 1 369 ? 100.652 113.433 106.769 1.00 50.47 369 GLY A N 1
ATOM 2335 C CA . GLY A 1 369 ? 100.155 114.031 107.996 1.00 49.66 369 GLY A CA 1
ATOM 2336 C C . GLY A 1 369 ? 99.617 115.433 107.777 1.00 51.95 369 GLY A C 1
ATOM 2337 O O . GLY A 1 369 ? 98.583 115.807 108.334 1.00 54.97 369 GLY A O 1
ATOM 2338 N N . ALA A 1 370 ? 100.317 116.228 106.964 1.00 56.62 370 ALA A N 1
ATOM 2339 C CA . ALA A 1 370 ? 99.891 117.596 106.693 1.00 50.29 370 ALA A CA 1
ATOM 2340 C C . ALA A 1 370 ? 98.612 117.669 105.865 1.00 56.47 370 ALA A C 1
ATOM 2341 O O . ALA A 1 370 ? 97.865 118.647 105.982 1.00 56.98 370 ALA A O 1
ATOM 2343 N N . THR A 1 371 ? 98.329 116.663 105.027 1.00 61.51 371 THR A N 1
ATOM 2344 C CA . THR A 1 371 ? 97.271 116.815 104.033 1.00 53.66 371 THR A CA 1
ATOM 2345 C C . THR A 1 371 ? 96.101 115.841 104.133 1.00 55.66 371 THR A C 1
ATOM 2346 O O . THR A 1 371 ? 95.048 116.132 103.557 1.00 56.94 371 THR A O 1
ATOM 2350 N N . SER A 1 372 ? 96.235 114.714 104.827 1.00 56.84 372 SER A N 1
ATOM 2351 C CA . SER A 1 372 ? 95.133 113.758 104.866 1.00 54.73 372 SER A CA 1
ATOM 2352 C C . SER A 1 372 ? 93.932 114.304 105.633 1.00 50.86 372 SER A C 1
ATOM 2353 O O . SER A 1 372 ? 94.066 115.050 106.606 1.00 53.22 372 SER A O 1
ATOM 2356 N N . GLY A 1 373 ? 92.742 113.921 105.168 1.00 50.32 373 GLY A N 1
ATOM 2357 C CA . GLY A 1 373 ? 91.479 114.243 105.807 1.00 50.24 373 GLY A CA 1
ATOM 2358 C C . GLY A 1 373 ? 90.976 113.247 106.835 1.00 54.24 373 GLY A C 1
ATOM 2359 O O . GLY A 1 373 ? 90.099 113.574 107.640 1.00 53.69 373 GLY A O 1
ATOM 2360 N N . ASN A 1 374 ? 91.520 112.019 106.820 1.00 53.47 374 ASN A N 1
ATOM 2361 C CA . ASN A 1 374 ? 91.287 111.021 107.872 1.00 45.26 374 ASN A CA 1
ATOM 2362 C C . ASN A 1 374 ? 92.642 110.380 108.174 1.00 42.39 374 ASN A C 1
ATOM 2363 O O . ASN A 1 374 ? 92.984 109.311 107.666 1.00 51.46 374 ASN A O 1
ATOM 2368 N N . LEU A 1 375 ? 93.417 111.066 109.013 1.00 32.17 375 LEU A N 1
ATOM 2369 C CA . LEU A 1 375 ? 94.791 110.665 109.291 1.00 29.88 375 LEU A CA 1
ATOM 2370 C C . LEU A 1 375 ? 94.885 109.312 109.990 1.00 36.33 375 LEU A C 1
ATOM 2371 O O . LEU A 1 375 ? 95.851 108.576 109.769 1.00 40.83 375 LEU A O 1
ATOM 2376 N N . TYR A 1 376 ? 93.905 108.961 110.825 1.00 38.95 376 TYR A N 1
ATOM 2377 C CA . TYR A 1 376 ? 93.996 107.718 111.591 1.00 33.93 376 TYR A CA 1
ATOM 2378 C C . TYR A 1 376 ? 93.952 106.480 110.698 1.00 41.73 376 TYR A C 1
ATOM 2379 O O . TYR A 1 376 ? 94.865 105.644 110.732 1.00 49.99 376 TYR A O 1
ATOM 2388 N N . LEU A 1 377 ? 92.916 106.357 109.865 1.00 30.88 377 LEU A N 1
ATOM 2389 C CA . LEU A 1 377 ? 92.826 105.198 108.982 1.00 29.44 377 LEU A CA 1
ATOM 2390 C C . LEU A 1 377 ? 93.842 105.242 107.848 1.00 33.70 377 LEU A C 1
ATOM 2391 O O . LEU A 1 377 ? 94.329 104.188 107.423 1.00 45.06 377 LEU A O 1
ATOM 2396 N N . ASP A 1 378 ? 94.191 106.431 107.356 1.00 32.62 378 ASP A N 1
ATOM 2397 C CA . ASP A 1 378 ? 95.236 106.516 106.340 1.00 33.86 378 ASP A CA 1
ATOM 2398 C C . ASP A 1 378 ? 96.590 106.091 106.894 1.00 37.42 378 ASP A C 1
ATOM 2399 O O . ASP A 1 378 ? 97.338 105.363 106.228 1.00 36.38 378 ASP A O 1
ATOM 2404 N N . PHE A 1 379 ? 96.866 106.428 108.155 1.00 34.38 379 PHE A N 1
ATOM 2405 C CA . PHE A 1 379 ? 98.113 106.017 108.790 1.00 25.92 379 PHE A CA 1
ATOM 2406 C C . PHE A 1 379 ? 98.098 104.527 109.097 1.00 28.57 379 PHE A C 1
ATOM 2407 O O . PHE A 1 379 ? 99.130 103.854 108.963 1.00 37.22 379 PHE A O 1
ATOM 2415 N N . LEU A 1 380 ? 96.929 103.983 109.441 1.00 23.22 380 LEU A N 1
ATOM 2416 C CA . LEU A 1 380 ? 96.837 102.556 109.724 1.00 20.14 380 LEU A CA 1
ATOM 2417 C C . LEU A 1 380 ? 97.064 101.747 108.453 1.00 31.85 380 LEU A C 1
ATOM 2418 O O . LEU A 1 380 ? 97.885 100.823 108.434 1.00 39.00 380 LEU A O 1
ATOM 2423 N N . TYR A 1 381 ? 96.334 102.071 107.381 1.00 37.17 381 TYR A N 1
ATOM 2424 C CA . TYR A 1 381 ? 96.496 101.337 106.129 1.00 23.90 381 TYR A CA 1
ATOM 2425 C C . TYR A 1 381 ? 97.901 101.508 105.566 1.00 35.66 381 TYR A C 1
ATOM 2426 O O . TYR A 1 381 ? 98.455 100.576 104.973 1.00 43.76 381 TYR A O 1
ATOM 2435 N N . SER A 1 382 ? 98.490 102.697 105.726 1.00 39.23 382 SER A N 1
ATOM 2436 C CA . SER A 1 382 ? 99.848 102.925 105.246 1.00 28.87 382 SER A CA 1
ATOM 2437 C C . SER A 1 382 ? 100.871 102.095 106.014 1.00 36.90 382 SER A C 1
ATOM 2438 O O . SER A 1 382 ? 101.853 101.621 105.432 1.00 36.64 382 SER A O 1
ATOM 2441 N N . ALA A 1 383 ? 100.664 101.908 107.321 1.00 39.74 383 ALA A N 1
ATOM 2442 C CA . ALA A 1 383 ? 101.606 101.121 108.115 1.00 31.35 383 ALA A CA 1
ATOM 2443 C C . ALA A 1 383 ? 101.551 99.629 107.785 1.00 34.67 383 ALA A C 1
ATOM 2444 O O . ALA A 1 383 ? 102.594 98.988 107.614 1.00 41.47 383 ALA A O 1
ATOM 2446 N N . LEU A 1 384 ? 100.347 99.055 107.700 1.00 27.45 384 LEU A N 1
ATOM 2447 C CA . LEU A 1 384 ? 100.212 97.617 107.459 1.00 20.93 384 LEU A CA 1
ATOM 2448 C C . LEU A 1 384 ? 100.872 97.156 106.164 1.00 29.57 384 LEU A C 1
ATOM 2449 O O . LEU A 1 384 ? 101.337 96.014 106.083 1.00 43.70 384 LEU A O 1
ATOM 2454 N N . VAL A 1 385 ? 100.916 98.012 105.142 1.00 36.71 385 VAL A N 1
ATOM 2455 C CA . VAL A 1 385 ? 101.529 97.658 103.864 1.00 36.02 385 VAL A CA 1
ATOM 2456 C C . VAL A 1 385 ? 103.025 97.349 103.964 1.00 41.03 385 VAL A C 1
ATOM 2457 O O . VAL A 1 385 ? 103.569 96.648 103.104 1.00 41.41 385 VAL A O 1
ATOM 2461 N N . GLU A 1 386 ? 103.696 97.790 105.030 1.00 39.48 386 GLU A N 1
ATOM 2462 C CA . GLU A 1 386 ? 105.094 97.423 105.254 1.00 32.62 386 GLU A CA 1
ATOM 2463 C C . GLU A 1 386 ? 105.328 95.940 105.538 1.00 35.27 386 GLU A C 1
ATOM 2464 O O . GLU A 1 386 ? 106.485 95.511 105.521 1.00 40.55 386 GLU A O 1
ATOM 2470 N N . ILE A 1 387 ? 104.294 95.153 105.814 1.00 30.82 387 ILE A N 1
ATOM 2471 C CA . ILE A 1 387 ? 104.469 93.721 106.064 1.00 30.79 387 ILE A CA 1
ATOM 2472 C C . ILE A 1 387 ? 104.655 92.951 104.754 1.00 44.28 387 ILE A C 1
ATOM 2473 O O . ILE A 1 387 ? 105.658 92.220 104.607 1.00 46.91 387 ILE A O 1
ATOM 2478 N N . PRO A 1 388 ? 103.746 93.070 103.772 1.00 45.74 388 PRO A N 1
ATOM 2479 C CA . PRO A 1 388 ? 104.050 92.486 102.459 1.00 30.36 388 PRO A CA 1
ATOM 2480 C C . PRO A 1 388 ? 105.326 93.026 101.855 1.00 34.23 388 PRO A C 1
ATOM 2481 O O . PRO A 1 388 ? 106.012 92.283 101.152 1.00 47.07 388 PRO A O 1
ATOM 2485 N N . GLY A 1 389 ? 105.659 94.296 102.086 1.00 35.97 389 GLY A N 1
ATOM 2486 C CA . GLY A 1 389 ? 106.913 94.818 101.568 1.00 36.73 389 GLY A CA 1
ATOM 2487 C C . GLY A 1 389 ? 108.110 94.044 102.086 1.00 45.07 389 GLY A C 1
ATOM 2488 O O . GLY A 1 389 ? 109.020 93.697 101.326 1.00 50.71 389 GLY A O 1
ATOM 2489 N N . ALA A 1 390 ? 108.088 93.705 103.376 1.00 42.81 390 ALA A N 1
ATOM 2490 C CA . ALA A 1 390 ? 109.170 92.931 103.971 1.00 39.79 390 ALA A CA 1
ATOM 2491 C C . ALA A 1 390 ? 109.225 91.521 103.400 1.00 42.80 390 ALA A C 1
ATOM 2492 O O . ALA A 1 390 ? 110.306 91.029 103.051 1.00 48.50 390 ALA A O 1
ATOM 2494 N N . PHE A 1 391 ? 108.080 90.834 103.325 1.00 46.52 391 PHE A N 1
ATOM 2495 C CA . PHE A 1 391 ? 108.121 89.472 102.790 1.00 41.30 391 PHE A CA 1
ATOM 2496 C C . PHE A 1 391 ? 108.533 89.449 101.318 1.00 46.75 391 PHE A C 1
ATOM 2497 O O . PHE A 1 391 ? 109.285 88.560 100.891 1.00 54.20 391 PHE A O 1
ATOM 2505 N N . ILE A 1 392 ? 108.082 90.432 100.533 1.00 49.45 392 ILE A N 1
ATOM 2506 C CA . ILE A 1 392 ? 108.480 90.513 99.130 1.00 50.16 392 ILE A CA 1
ATOM 2507 C C . ILE A 1 392 ? 109.976 90.759 99.012 1.00 51.01 392 ILE A C 1
ATOM 2508 O O . ILE A 1 392 ? 110.645 90.169 98.159 1.00 53.18 392 ILE A O 1
ATOM 2513 N N . ALA A 1 393 ? 110.531 91.615 99.873 1.00 50.79 393 ALA A N 1
ATOM 2514 C CA . ALA A 1 393 ? 111.969 91.858 99.820 1.00 49.48 393 ALA A CA 1
ATOM 2515 C C . ALA A 1 393 ? 112.736 90.588 100.166 1.00 52.21 393 ALA A C 1
ATOM 2516 O O . ALA A 1 393 ? 113.695 90.217 99.475 1.00 59.69 393 ALA A O 1
ATOM 2518 N N . LEU A 1 394 ? 112.332 89.918 101.248 1.00 58.17 394 LEU A N 1
ATOM 2519 C CA . LEU A 1 394 ? 112.985 88.679 101.659 1.00 59.07 394 LEU A CA 1
ATOM 2520 C C . LEU A 1 394 ? 112.993 87.648 100.535 1.00 60.66 394 LEU A C 1
ATOM 2521 O O . LEU A 1 394 ? 114.016 87.003 100.280 1.00 59.82 394 LEU A O 1
ATOM 2526 N N . ILE A 1 395 ? 111.858 87.466 99.855 1.00 57.93 395 ILE A N 1
ATOM 2527 C CA . ILE A 1 395 ? 111.815 86.463 98.793 1.00 57.16 395 ILE A CA 1
ATOM 2528 C C . ILE A 1 395 ? 112.613 86.922 97.575 1.00 59.39 395 ILE A C 1
ATOM 2529 O O . ILE A 1 395 ? 113.320 86.127 96.945 1.00 61.06 395 ILE A O 1
ATOM 2534 N N . THR A 1 396 ? 112.515 88.208 97.225 1.00 63.04 396 THR A N 1
ATOM 2535 C CA . THR A 1 396 ? 113.186 88.728 96.037 1.00 62.54 396 THR A CA 1
ATOM 2536 C C . THR A 1 396 ? 114.700 88.620 96.156 1.00 61.76 396 THR A C 1
ATOM 2537 O O . THR A 1 396 ? 115.391 88.325 95.173 1.00 66.81 396 THR A O 1
ATOM 2541 N N . ILE A 1 397 ? 115.232 88.861 97.356 1.00 67.04 397 ILE A N 1
ATOM 2542 C CA . ILE A 1 397 ? 116.663 88.693 97.608 1.00 65.19 397 ILE A CA 1
ATOM 2543 C C . ILE A 1 397 ? 117.134 87.296 97.220 1.00 70.39 397 ILE A C 1
ATOM 2544 O O . ILE A 1 397 ? 118.215 87.128 96.643 1.00 70.42 397 ILE A O 1
ATOM 2549 N N . ASP A 1 398 ? 116.327 86.275 97.508 1.00 76.02 398 ASP A N 1
ATOM 2550 C CA . ASP A 1 398 ? 116.732 84.907 97.202 1.00 74.99 398 ASP A CA 1
ATOM 2551 C C . ASP A 1 398 ? 116.583 84.569 95.721 1.00 75.67 398 ASP A C 1
ATOM 2552 O O . ASP A 1 398 ? 117.450 83.899 95.149 1.00 75.93 398 ASP A O 1
ATOM 2557 N N . ARG A 1 399 ? 115.502 85.015 95.083 1.00 73.93 399 ARG A 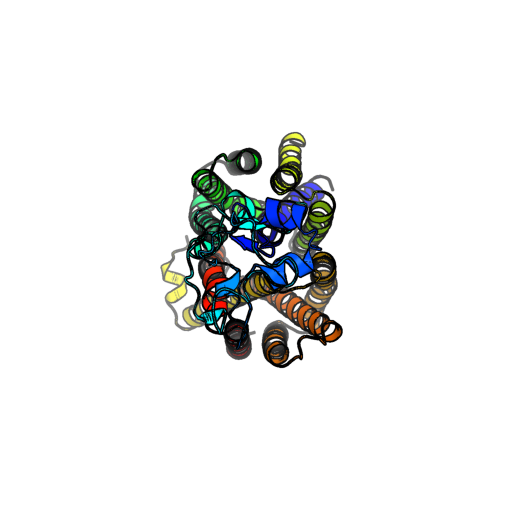N 1
ATOM 2558 C CA . ARG A 1 399 ? 115.199 84.573 93.727 1.00 72.58 399 ARG A CA 1
ATOM 2559 C C . ARG A 1 399 ? 115.884 85.395 92.642 1.00 74.60 399 ARG A C 1
ATOM 2560 O O . ARG A 1 399 ? 116.216 84.846 91.586 1.00 72.71 399 ARG A O 1
ATOM 2568 N N . VAL A 1 400 ? 116.111 86.689 92.867 1.00 76.23 400 VAL A N 1
ATOM 2569 C CA . VAL A 1 400 ? 116.415 87.601 91.769 1.00 69.67 400 VAL A CA 1
ATOM 2570 C C . VAL A 1 400 ? 117.818 88.172 91.921 1.00 72.50 400 VAL A C 1
ATOM 2571 O O . VAL A 1 400 ? 118.734 87.797 91.180 1.00 75.49 400 VAL A O 1
ATOM 2575 N N . GLY A 1 401 ? 118.003 89.069 92.878 1.00 73.13 401 GLY A N 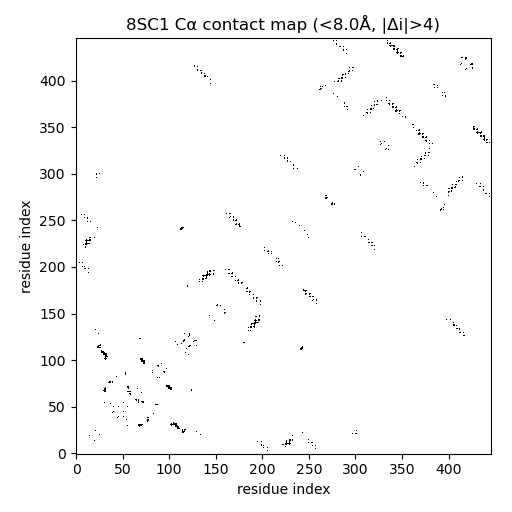1
ATOM 2576 C CA . GLY A 1 401 ? 119.181 89.925 92.879 1.00 70.10 401 GLY A CA 1
ATOM 2577 C C . GLY A 1 401 ? 118.932 91.191 93.684 1.00 71.76 401 GLY A C 1
ATOM 2578 O O . GLY A 1 401 ? 118.103 91.208 94.593 1.00 78.24 401 GLY A O 1
ATOM 2579 N N . ARG A 1 402 ? 119.671 92.247 93.327 1.00 67.72 402 ARG A N 1
ATOM 2580 C CA . ARG A 1 402 ? 119.589 93.507 94.064 1.00 67.82 402 ARG A CA 1
ATOM 2581 C C . ARG A 1 402 ? 119.556 94.766 93.206 1.00 69.43 402 ARG A C 1
ATOM 2582 O O . ARG A 1 402 ? 118.936 95.747 93.627 1.00 70.09 402 ARG A O 1
ATOM 2590 N N . ILE A 1 403 ? 120.200 94.796 92.039 1.00 58.76 403 ILE A N 1
ATOM 2591 C CA . ILE A 1 403 ? 120.234 96.018 91.236 1.00 58.84 403 ILE A CA 1
ATOM 2592 C C . ILE A 1 403 ? 118.863 96.334 90.645 1.00 61.70 403 ILE A C 1
ATOM 2593 O O . ILE A 1 403 ? 118.295 97.403 90.895 1.00 66.20 403 ILE A O 1
ATOM 2598 N N . TYR A 1 404 ? 118.319 95.421 89.848 1.00 59.12 404 TYR A N 1
ATOM 2599 C CA . TYR A 1 404 ? 117.011 95.621 89.227 1.00 52.79 404 TYR A CA 1
ATOM 2600 C C . TYR A 1 404 ? 115.831 95.681 90.197 1.00 51.79 404 TYR A C 1
ATOM 2601 O O . TYR A 1 404 ? 114.942 96.519 90.005 1.00 55.99 404 TYR A O 1
ATOM 2610 N N . PRO A 1 405 ? 115.762 94.835 91.234 1.00 52.19 405 PRO A N 1
ATOM 2611 C CA . PRO A 1 405 ? 114.723 95.045 92.260 1.00 50.99 405 PRO A CA 1
ATOM 2612 C C . PRO A 1 405 ? 114.746 96.415 92.920 1.00 53.19 405 PRO A C 1
ATOM 2613 O O . PRO A 1 405 ? 113.682 97.019 93.120 1.00 59.42 405 PRO A O 1
ATOM 2617 N N . MET A 1 406 ? 115.930 96.971 93.179 1.00 45.56 406 MET A N 1
ATOM 2618 C CA . MET A 1 406 ? 115.996 98.279 93.820 1.00 45.80 406 MET A CA 1
ATOM 2619 C C . MET A 1 406 ? 115.760 99.420 92.840 1.00 49.58 406 MET A C 1
ATOM 2620 O O . MET A 1 406 ? 115.144 100.428 93.207 1.00 47.03 406 MET A O 1
ATOM 2625 N N . ALA A 1 407 ? 116.176 99.260 91.584 1.00 42.22 407 ALA A N 1
ATOM 2626 C CA . ALA A 1 407 ? 115.801 100.228 90.560 1.00 34.42 407 ALA A CA 1
ATOM 2627 C C . ALA A 1 407 ? 114.289 100.273 90.382 1.00 41.94 407 ALA A C 1
ATOM 2628 O O . ALA A 1 407 ? 113.696 101.354 90.307 1.00 50.66 407 ALA A O 1
ATOM 2630 N N . MET A 1 408 ? 113.653 99.104 90.268 1.00 36.52 408 MET A N 1
ATOM 2631 C CA . MET A 1 408 ? 112.201 99.046 90.121 1.00 25.14 408 MET A CA 1
ATOM 2632 C C . MET A 1 408 ? 111.470 99.626 91.328 1.00 29.54 408 MET A C 1
ATOM 2633 O O . MET A 1 408 ? 110.470 100.335 91.168 1.00 37.75 408 MET A O 1
ATOM 2638 N N . SER A 1 409 ? 111.963 99.365 92.542 1.00 27.80 409 SER A N 1
ATOM 2639 C CA . SER A 1 409 ? 111.322 99.934 93.727 1.00 27.87 409 SER A CA 1
ATOM 2640 C C . SER A 1 409 ? 111.549 101.437 93.882 1.00 35.24 409 SER A C 1
ATOM 2641 O O . SER A 1 409 ? 110.714 102.119 94.488 1.00 34.13 409 SER A O 1
ATOM 2644 N N . ASN A 1 410 ? 112.654 101.977 93.364 1.00 40.72 410 ASN A N 1
ATOM 2645 C CA . ASN A 1 410 ? 112.808 103.431 93.304 1.00 32.08 410 ASN A CA 1
ATOM 2646 C C . ASN A 1 410 ? 111.895 104.060 92.252 1.00 29.40 410 ASN A C 1
ATOM 2647 O O . ASN A 1 410 ? 111.206 105.055 92.520 1.00 35.08 410 ASN A O 1
ATOM 2652 N N . LEU A 1 411 ? 111.910 103.506 91.039 1.00 23.47 411 LEU A N 1
ATOM 2653 C CA . LEU A 1 411 ? 111.039 103.968 89.962 1.00 27.41 411 LEU A CA 1
ATOM 2654 C C . LEU A 1 411 ? 109.562 103.931 90.346 1.00 34.80 411 LEU A C 1
ATOM 2655 O O . LEU A 1 411 ? 108.797 104.819 89.956 1.00 36.70 411 LEU A O 1
ATOM 2660 N N . LEU A 1 412 ? 109.138 102.915 91.100 1.00 31.91 412 LEU A N 1
ATOM 2661 C CA . LEU A 1 412 ? 107.735 102.826 91.502 1.00 26.24 412 LEU A CA 1
ATOM 2662 C C . LEU A 1 412 ? 107.320 103.958 92.440 1.00 26.37 412 LEU A C 1
ATOM 2663 O O . LEU A 1 412 ? 106.243 104.544 92.271 1.00 24.82 412 LEU A O 1
ATOM 2668 N N . ALA A 1 413 ? 108.176 104.326 93.395 1.00 25.32 413 ALA A N 1
ATOM 2669 C CA . ALA A 1 413 ? 107.861 105.461 94.259 1.00 29.33 413 ALA A CA 1
ATOM 2670 C C . ALA A 1 413 ? 107.950 106.790 93.517 1.00 39.87 413 ALA A C 1
ATOM 2671 O O . ALA A 1 413 ? 107.133 107.691 93.753 1.00 35.85 413 ALA A O 1
ATOM 2673 N N . GLY A 1 414 ? 108.893 106.919 92.581 1.00 29.23 414 GLY A N 1
ATOM 2674 C CA . GLY A 1 414 ? 108.928 108.122 91.763 1.00 7.31 414 GLY A CA 1
ATOM 2675 C C . GLY A 1 414 ? 107.676 108.292 90.924 1.00 21.48 414 GLY A C 1
ATOM 2676 O O . GLY A 1 414 ? 107.099 109.382 90.859 1.00 34.03 414 GLY A O 1
ATOM 2677 N N . ALA A 1 415 ? 107.224 107.208 90.291 1.00 29.68 415 ALA A N 1
ATOM 2678 C CA . ALA A 1 415 ? 106.032 107.266 89.453 1.00 23.39 415 ALA A CA 1
ATOM 2679 C C . ALA A 1 415 ? 104.775 107.499 90.281 1.00 28.56 415 ALA A C 1
ATOM 2680 O O . ALA A 1 415 ? 103.857 108.197 89.836 1.00 30.04 415 ALA A O 1
ATOM 2682 N N . ALA A 1 416 ? 104.703 106.918 91.482 1.00 34.08 416 ALA A N 1
ATOM 2683 C CA . ALA A 1 416 ? 103.566 107.196 92.354 1.00 24.21 416 ALA A CA 1
ATOM 2684 C C . ALA A 1 416 ? 103.529 108.657 92.780 1.00 27.05 416 ALA A C 1
ATOM 2685 O O . ALA A 1 416 ? 102.455 109.268 92.822 1.00 34.78 416 ALA A O 1
ATOM 2687 N N . CYS A 1 417 ? 104.686 109.235 93.116 1.00 43.58 417 CYS A N 1
ATOM 2688 C CA . CYS A 1 417 ? 104.727 110.663 93.428 1.00 34.86 417 CYS A CA 1
ATOM 2689 C C . CYS A 1 417 ? 104.311 111.516 92.234 1.00 32.28 417 CYS A C 1
ATOM 2690 O O . CYS A 1 417 ? 103.639 112.540 92.397 1.00 24.74 417 CYS A O 1
ATOM 2693 N N . LEU A 1 418 ? 104.711 111.114 91.025 1.00 43.18 418 LEU A N 1
ATOM 2694 C CA . LEU A 1 418 ? 104.319 111.840 89.817 1.00 37.53 418 LEU A CA 1
ATOM 2695 C C . LEU A 1 418 ? 102.811 111.804 89.570 1.00 41.85 418 LEU A C 1
ATOM 2696 O O . LEU A 1 418 ? 102.196 112.839 89.292 1.00 51.45 418 LEU A O 1
ATOM 2701 N N . VAL A 1 419 ? 102.199 110.621 89.657 1.00 44.98 419 VAL A N 1
ATOM 2702 C CA . VAL A 1 419 ? 100.755 110.491 89.446 1.00 39.28 419 VAL A CA 1
ATOM 2703 C C . VAL A 1 419 ? 99.959 111.283 90.480 1.00 40.84 419 VAL A C 1
ATOM 2704 O O . VAL A 1 419 ? 98.920 111.872 90.160 1.00 47.63 419 VAL A O 1
ATOM 2708 N N . MET A 1 420 ? 100.432 111.323 91.727 1.00 41.90 420 MET A N 1
ATOM 2709 C CA . MET A 1 420 ? 99.726 112.058 92.774 1.00 39.57 420 MET A CA 1
ATOM 2710 C C . MET A 1 420 ? 99.561 113.545 92.475 1.00 48.28 420 MET A C 1
ATOM 2711 O O . MET A 1 420 ? 98.695 114.187 93.079 1.00 50.91 420 MET A O 1
ATOM 2716 N N . ILE A 1 421 ? 100.362 114.114 91.571 1.00 55.88 421 ILE A N 1
ATOM 2717 C CA . ILE A 1 421 ? 100.180 115.520 91.218 1.00 50.56 421 ILE A CA 1
ATOM 2718 C C . ILE A 1 421 ? 98.868 115.736 90.468 1.00 50.61 421 ILE A C 1
ATOM 2719 O O . ILE A 1 421 ? 98.233 116.789 90.604 1.00 55.01 421 ILE A O 1
ATOM 2724 N N . PHE A 1 422 ? 98.423 114.745 89.695 1.00 54.78 422 PHE A N 1
ATOM 2725 C CA . PHE A 1 422 ? 97.316 114.919 88.762 1.00 55.34 422 PHE A CA 1
ATOM 2726 C C . PHE A 1 422 ? 95.990 114.363 89.268 1.00 58.54 422 PHE A C 1
ATOM 2727 O O . PHE A 1 422 ? 94.952 114.643 88.659 1.00 60.36 422 PHE A O 1
ATOM 2735 N N . ILE A 1 423 ? 95.994 113.587 90.352 1.00 69.10 423 ILE A N 1
ATOM 2736 C CA . ILE A 1 423 ? 94.762 112.987 90.854 1.00 69.53 423 ILE A CA 1
ATOM 2737 C C . ILE A 1 423 ? 93.835 114.076 91.377 1.00 70.62 423 ILE A C 1
ATOM 2738 O O . ILE A 1 423 ? 94.253 114.967 92.128 1.00 69.45 423 ILE A O 1
ATOM 2743 N N . SER A 1 424 ? 92.572 114.013 90.968 1.00 84.69 424 SER A N 1
ATOM 2744 C CA . SER A 1 424 ? 91.575 114.956 91.450 1.00 84.99 424 SER A CA 1
ATOM 2745 C C . SER A 1 424 ? 91.365 114.788 92.955 1.00 85.21 424 SER A C 1
ATOM 2746 O O . SER A 1 424 ? 91.373 113.660 93.463 1.00 82.42 424 SER A O 1
ATOM 2749 N N . PRO A 1 425 ? 91.182 115.887 93.694 1.00 92.53 425 PRO A N 1
ATOM 2750 C CA . PRO A 1 425 ? 91.223 115.812 95.165 1.00 92.89 425 PRO A CA 1
ATOM 2751 C C . PRO A 1 425 ? 90.091 115.006 95.782 1.00 90.96 425 PRO A C 1
ATOM 2752 O O . PRO A 1 425 ? 90.194 114.632 96.957 1.00 90.33 425 PRO A O 1
ATOM 2756 N N . ASP A 1 426 ? 89.021 114.727 95.040 1.00 91.55 426 ASP A N 1
ATOM 2757 C CA . ASP A 1 426 ? 87.938 113.877 95.518 1.00 92.89 426 ASP A CA 1
ATOM 2758 C C . ASP A 1 426 ? 88.178 112.390 95.290 1.00 93.72 426 ASP A C 1
ATOM 2759 O O . ASP A 1 426 ? 87.460 111.571 95.873 1.00 95.24 426 ASP A O 1
ATOM 2764 N N . LEU A 1 427 ? 89.157 112.015 94.468 1.00 85.94 427 LEU A N 1
ATOM 2765 C CA . LEU A 1 427 ? 89.474 110.605 94.261 1.00 84.65 427 LEU A CA 1
ATOM 2766 C C . LEU A 1 427 ? 90.355 110.070 95.387 1.00 85.54 427 LEU A C 1
ATOM 2767 O O . LEU A 1 427 ? 91.386 109.436 95.139 1.00 86.57 427 LEU A O 1
ATOM 2772 N N . HIS A 1 428 ? 89.944 110.341 96.630 1.00 79.94 428 HIS A N 1
ATOM 2773 C CA . HIS A 1 428 ? 90.650 109.861 97.817 1.00 80.59 428 HIS A CA 1
ATOM 2774 C C . HIS A 1 428 ? 90.860 108.350 97.801 1.00 79.82 428 HIS A C 1
ATOM 2775 O O . HIS A 1 428 ? 91.920 107.856 98.209 1.00 78.64 428 HIS A O 1
ATOM 2782 N N . TRP A 1 429 ? 89.860 107.599 97.330 1.00 73.65 429 TRP A N 1
ATOM 2783 C CA . TRP A 1 429 ? 89.981 106.146 97.254 1.00 74.79 429 TRP A CA 1
ATOM 2784 C C . TRP A 1 429 ? 91.069 105.692 96.291 1.00 76.66 429 TRP A C 1
ATOM 2785 O O . TRP A 1 429 ? 91.565 104.569 96.428 1.00 74.03 429 TRP A O 1
ATOM 2796 N N . LEU A 1 430 ? 91.450 106.522 95.323 1.00 70.02 430 LEU A N 1
ATOM 2797 C CA . LEU A 1 430 ? 92.625 106.231 94.509 1.00 67.49 430 LEU A CA 1
ATOM 2798 C C . LEU A 1 430 ? 93.890 106.775 95.164 1.00 64.49 430 LEU A C 1
ATOM 2799 O O . LEU A 1 430 ? 94.968 106.171 95.051 1.00 69.94 430 LEU A O 1
ATOM 2804 N N . ASN A 1 431 ? 93.769 107.953 95.779 1.00 60.10 431 ASN A N 1
ATOM 2805 C CA . ASN A 1 431 ? 94.910 108.624 96.392 1.00 62.91 431 ASN A CA 1
ATOM 2806 C C . ASN A 1 431 ? 95.571 107.751 97.453 1.00 66.79 431 ASN A C 1
ATOM 2807 O O . ASN A 1 431 ? 96.805 107.654 97.509 1.00 66.95 431 ASN A O 1
ATOM 2812 N N . ILE A 1 432 ? 94.766 107.075 98.279 1.00 58.94 432 ILE A N 1
ATOM 2813 C CA . ILE A 1 432 ? 95.349 106.181 99.277 1.00 58.67 432 ILE A CA 1
ATOM 2814 C C . ILE A 1 432 ? 96.010 104.972 98.624 1.00 58.77 432 ILE A C 1
ATOM 2815 O O . ILE A 1 432 ? 97.032 104.480 99.118 1.00 62.96 432 ILE A O 1
ATOM 2820 N N . ILE A 1 433 ? 95.464 104.475 97.513 1.00 49.23 433 ILE A N 1
ATOM 2821 C CA . ILE A 1 433 ? 96.073 103.326 96.847 1.00 48.56 433 ILE A CA 1
ATOM 2822 C C . ILE A 1 433 ? 97.464 103.693 96.347 1.00 53.81 433 ILE A C 1
ATOM 2823 O O . ILE A 1 433 ? 98.440 102.957 96.548 1.00 58.96 433 ILE A O 1
ATOM 2828 N N . ILE A 1 434 ? 97.570 104.848 95.686 1.00 46.27 434 ILE A N 1
ATOM 2829 C CA . ILE A 1 434 ? 98.865 105.303 95.183 1.00 40.31 434 ILE A CA 1
ATOM 2830 C C . ILE A 1 434 ? 99.831 105.620 96.324 1.00 44.44 434 ILE A C 1
ATOM 2831 O O . ILE A 1 434 ? 101.040 105.354 96.218 1.00 45.05 434 ILE A O 1
ATOM 2836 N N . MET A 1 435 ? 99.322 106.123 97.453 1.00 46.93 435 MET A N 1
ATOM 2837 C CA . MET A 1 435 ? 100.190 106.363 98.604 1.00 47.13 435 MET A CA 1
ATOM 2838 C C . MET A 1 435 ? 100.726 105.057 99.180 1.00 50.81 435 MET A C 1
ATOM 2839 O O . MET A 1 435 ? 101.906 104.969 99.545 1.00 51.50 435 MET A O 1
ATOM 2844 N N . CYS A 1 436 ? 99.894 104.015 99.217 1.00 45.08 436 CYS A N 1
ATOM 2845 C CA . CYS A 1 436 ? 100.355 102.724 99.712 1.00 39.39 436 CYS A CA 1
ATOM 2846 C C . CYS A 1 436 ? 101.349 102.080 98.755 1.00 42.20 436 CYS A C 1
ATOM 2847 O O . CYS A 1 436 ? 102.290 101.409 99.198 1.00 46.99 436 CYS A O 1
ATOM 2850 N N . VAL A 1 437 ? 101.178 102.293 97.449 1.00 39.81 437 VAL A N 1
ATOM 2851 C CA . VAL A 1 437 ? 102.118 101.721 96.489 1.00 39.33 437 VAL A CA 1
ATOM 2852 C C . VAL A 1 437 ? 103.479 102.406 96.593 1.00 40.73 437 VAL A C 1
ATOM 2853 O O . VAL A 1 437 ? 104.528 101.744 96.576 1.00 46.54 437 VAL A O 1
ATOM 2857 N N . GLY A 1 438 ? 103.486 103.727 96.791 1.00 33.11 438 GLY A N 1
ATOM 2858 C CA . GLY A 1 438 ? 104.747 104.411 97.040 1.00 25.85 438 GLY A CA 1
ATOM 2859 C C . GLY A 1 438 ? 105.405 103.985 98.341 1.00 35.36 438 GLY A C 1
ATOM 2860 O O . GLY A 1 438 ? 106.633 103.827 98.406 1.00 41.82 438 GLY A O 1
ATOM 2861 N N . ARG A 1 439 ? 104.604 103.795 99.393 1.00 37.52 439 ARG A N 1
ATOM 2862 C CA . ARG A 1 439 ? 105.152 103.346 100.670 1.00 32.14 439 ARG A CA 1
ATOM 2863 C C . ARG A 1 439 ? 105.816 101.981 100.531 1.00 35.49 439 ARG A C 1
ATOM 2864 O O . ARG A 1 439 ? 106.939 101.775 101.006 1.00 42.77 439 ARG A O 1
ATOM 2872 N N . MET A 1 440 ? 105.110 101.017 99.933 1.00 34.04 440 MET A N 1
ATOM 2873 C CA . MET A 1 440 ? 105.698 99.693 99.738 1.00 38.19 440 MET A CA 1
ATOM 2874 C C . MET A 1 440 ? 106.971 99.760 98.899 1.00 43.01 440 MET A C 1
ATOM 2875 O O . MET A 1 440 ? 107.948 99.050 99.181 1.00 49.79 440 MET A O 1
ATOM 2880 N N . GLY A 1 441 ? 106.988 100.621 97.875 1.00 32.57 441 GLY A N 1
ATOM 2881 C CA . GLY A 1 441 ? 108.201 100.787 97.087 1.00 24.72 441 GLY A CA 1
ATOM 2882 C C . GLY A 1 441 ? 109.391 101.248 97.908 1.00 33.60 441 GLY A C 1
ATOM 2883 O O . GLY A 1 441 ? 110.475 100.653 97.851 1.00 40.81 441 GLY A O 1
ATOM 2884 N N . ILE A 1 442 ? 109.205 102.308 98.701 1.00 39.34 442 ILE A N 1
ATOM 2885 C CA . ILE A 1 442 ? 110.343 102.819 99.465 1.00 37.73 442 ILE A CA 1
ATOM 2886 C C . ILE A 1 442 ? 110.731 101.859 100.583 1.00 44.31 442 ILE A C 1
ATOM 2887 O O . ILE A 1 442 ? 111.908 101.778 100.954 1.00 49.12 442 ILE A O 1
ATOM 2892 N N . THR A 1 443 ? 109.776 101.089 101.108 1.00 45.87 443 THR A N 1
ATOM 2893 C CA . THR A 1 443 ? 110.105 100.066 102.097 1.00 37.42 443 THR A CA 1
ATOM 2894 C C . THR A 1 443 ? 111.006 98.989 101.504 1.00 35.61 443 THR A C 1
ATOM 2895 O O . THR A 1 443 ? 112.031 98.622 102.094 1.00 43.67 443 THR A O 1
ATOM 2899 N N . ILE A 1 444 ? 110.641 98.472 100.329 1.00 39.95 444 ILE A N 1
ATOM 2900 C CA . ILE A 1 444 ? 111.468 97.458 99.678 1.00 42.84 444 ILE A CA 1
ATOM 2901 C C . ILE A 1 444 ? 112.849 98.014 99.342 1.00 46.47 444 ILE A C 1
ATOM 2902 O O . ILE A 1 444 ? 113.866 97.328 99.508 1.00 52.04 444 ILE A O 1
ATOM 2907 N N . ALA A 1 445 ? 112.917 99.274 98.900 1.00 44.17 445 ALA A N 1
ATOM 2908 C CA . ALA A 1 445 ? 114.218 99.852 98.564 1.00 39.91 445 ALA A CA 1
ATOM 2909 C C . ALA A 1 445 ? 115.102 100.033 99.798 1.00 44.85 445 ALA A C 1
ATOM 2910 O O . ALA A 1 445 ? 116.310 99.760 99.748 1.00 51.02 445 ALA A O 1
ATOM 2912 N N . ILE A 1 446 ? 114.529 100.514 100.904 1.00 47.47 446 ILE A N 1
ATOM 2913 C CA . ILE A 1 446 ? 115.287 100.634 102.147 1.00 46.08 446 ILE A CA 1
ATOM 2914 C C . ILE A 1 446 ? 115.778 99.273 102.630 1.00 53.65 446 ILE A C 1
ATOM 2915 O O . ILE A 1 446 ? 116.916 99.143 103.095 1.00 54.80 446 ILE A O 1
ATOM 2920 N N . GLN A 1 447 ? 114.939 98.238 102.534 1.00 61.51 447 GLN A N 1
ATOM 2921 C CA . GLN A 1 447 ? 115.408 96.905 102.911 1.00 54.66 447 GLN A CA 1
ATOM 2922 C C . GLN A 1 447 ? 116.547 96.426 102.015 1.00 55.90 447 GLN A C 1
ATOM 2923 O O . GLN A 1 447 ? 117.486 95.779 102.491 1.00 62.34 447 GLN A O 1
ATOM 2929 N N . MET A 1 448 ? 116.483 96.726 100.716 1.00 54.80 448 MET A N 1
ATOM 2930 C CA . MET A 1 448 ? 117.540 96.289 99.804 1.00 54.68 448 MET A CA 1
ATOM 2931 C C . MET A 1 448 ? 118.870 96.981 100.093 1.00 58.00 448 MET A C 1
ATOM 2932 O O . MET A 1 448 ? 119.933 96.340 100.101 1.00 63.52 448 MET A O 1
ATOM 2937 N N . ILE A 1 449 ? 118.838 98.300 100.305 1.00 64.94 449 ILE A N 1
ATOM 2938 C CA . ILE A 1 449 ? 120.093 99.028 100.485 1.00 65.64 449 ILE A CA 1
ATOM 2939 C C . ILE A 1 449 ? 120.825 98.606 101.757 1.00 66.63 449 ILE A C 1
ATOM 2940 O O . ILE A 1 449 ? 122.057 98.700 101.824 1.00 68.87 449 ILE A O 1
ATOM 2945 N N . CYS A 1 450 ? 120.106 98.133 102.780 1.00 65.66 450 CYS A N 1
ATOM 2946 C CA . CYS A 1 450 ? 120.784 97.639 103.977 1.00 67.66 450 CYS A CA 1
ATOM 2947 C C . CYS A 1 450 ? 121.669 96.433 103.683 1.00 70.97 450 CYS A C 1
ATOM 2948 O O . CYS A 1 450 ? 122.683 96.228 104.360 1.00 68.77 450 CYS A O 1
ATOM 2951 N N . LEU A 1 451 ? 121.311 95.629 102.681 1.00 76.44 451 LEU A N 1
ATOM 2952 C CA . LEU A 1 451 ? 122.197 94.571 102.206 1.00 73.72 451 LEU A CA 1
ATOM 2953 C C . LEU A 1 451 ? 123.282 95.110 101.282 1.00 74.36 451 LEU A C 1
ATOM 2954 O O . LEU A 1 451 ? 124.466 94.804 101.461 1.00 75.95 451 LEU A O 1
ATOM 2959 N N . VAL A 1 452 ? 122.890 95.901 100.280 1.00 76.42 452 VAL A N 1
ATOM 2960 C CA . VAL A 1 452 ? 123.845 96.366 99.272 1.00 76.63 452 VAL A CA 1
ATOM 2961 C C . VAL A 1 452 ? 124.968 97.183 99.908 1.00 78.95 452 VAL A C 1
ATOM 2962 O O . VAL A 1 452 ? 126.127 97.110 99.482 1.00 78.94 452 VAL A O 1
ATOM 2966 N N . ASN A 1 453 ? 124.644 97.965 100.939 1.00 79.10 453 ASN A N 1
ATOM 2967 C CA . ASN A 1 453 ? 125.651 98.753 101.651 1.00 77.74 453 ASN A CA 1
ATOM 2968 C C . ASN A 1 453 ? 126.707 97.896 102.346 1.00 80.03 453 ASN A C 1
ATOM 2969 O O . ASN A 1 453 ? 127.830 98.363 102.564 1.00 80.46 453 ASN A O 1
ATOM 2974 N N . ALA A 1 454 ? 126.384 96.651 102.696 1.00 87.59 454 ALA A N 1
ATOM 2975 C CA . ALA A 1 454 ? 127.346 95.814 103.411 1.00 88.07 454 ALA A CA 1
ATOM 2976 C C . ALA A 1 454 ? 128.389 95.187 102.488 1.00 87.28 454 ALA A C 1
ATOM 2977 O O . ALA A 1 454 ? 129.590 95.261 102.767 1.00 85.32 454 ALA A O 1
ATOM 2979 N N . GLU A 1 455 ? 127.962 94.564 101.390 1.00 91.93 455 GLU A N 1
ATOM 2980 C CA . GLU A 1 455 ? 128.887 93.782 100.576 1.00 91.78 455 GLU A CA 1
ATOM 2981 C C . GLU A 1 455 ? 129.754 94.625 99.648 1.00 90.66 455 GLU A C 1
ATOM 2982 O O . GLU A 1 455 ? 130.781 94.130 99.172 1.00 90.04 455 GLU A O 1
ATOM 2988 N N . LEU A 1 456 ? 129.374 95.873 99.372 1.00 89.31 456 LEU A N 1
ATOM 2989 C CA . LEU A 1 456 ? 130.233 96.739 98.571 1.00 89.80 456 LEU A CA 1
ATOM 2990 C C . LEU A 1 456 ? 131.461 97.239 99.325 1.00 90.75 456 LEU A C 1
ATOM 2991 O O . LEU A 1 456 ? 132.379 97.764 98.686 1.00 90.03 456 LEU A O 1
ATOM 2996 N N . TYR A 1 457 ? 131.511 97.089 100.657 1.00 90.50 457 TYR A N 1
ATOM 2997 C CA . TYR A 1 457 ? 132.714 97.466 101.384 1.00 92.08 457 TYR A CA 1
ATOM 2998 C C . TYR A 1 457 ? 133.376 96.248 102.016 1.00 93.30 457 TYR A C 1
ATOM 2999 O O . TYR A 1 457 ? 132.685 95.372 102.548 1.00 93.04 457 TYR A O 1
ATOM 3008 N N . PRO A 1 458 ? 134.704 96.166 101.976 1.00 98.91 458 PRO A N 1
ATOM 3009 C CA . PRO A 1 458 ? 135.401 95.102 102.702 1.00 97.92 458 PRO A CA 1
ATOM 3010 C C . PRO A 1 458 ? 135.385 95.327 104.208 1.00 98.42 458 PRO A C 1
ATOM 3011 O O . PRO A 1 458 ? 135.234 96.445 104.706 1.00 95.82 458 PRO A O 1
ATOM 3015 N N . THR A 1 459 ? 135.539 94.214 104.932 1.00 101.24 459 THR A N 1
ATOM 3016 C CA . THR A 1 459 ? 135.391 94.209 106.386 1.00 100.98 459 THR A CA 1
ATOM 3017 C C . THR A 1 459 ? 136.389 95.138 107.074 1.00 99.58 459 THR A C 1
ATOM 3018 O O . THR A 1 459 ? 136.108 95.654 108.163 1.00 99.03 459 THR A O 1
ATOM 3022 N N . PHE A 1 460 ? 137.542 95.387 106.448 1.00 97.62 460 PHE A N 1
ATOM 3023 C CA . PHE A 1 460 ? 138.512 96.318 107.020 1.00 98.64 460 PHE A CA 1
ATOM 3024 C C . PHE A 1 460 ? 137.964 97.736 107.134 1.00 97.88 460 PHE A C 1
ATOM 3025 O O . PHE A 1 460 ? 138.328 98.464 108.065 1.00 97.51 460 PHE A O 1
ATOM 3033 N N . VAL A 1 461 ? 137.099 98.149 106.213 1.00 96.34 461 VAL A N 1
ATOM 3034 C CA . VAL A 1 461 ? 136.572 99.508 106.216 1.00 97.48 461 VAL A CA 1
ATOM 3035 C C . VAL A 1 461 ? 135.077 99.563 106.504 1.00 96.28 461 VAL A C 1
ATOM 3036 O O . VAL A 1 461 ? 134.563 100.655 106.795 1.00 97.46 461 VAL A O 1
ATOM 3040 N N . ARG A 1 462 ? 134.365 98.436 106.416 1.00 92.42 462 ARG A N 1
ATOM 3041 C CA . ARG A 1 462 ? 132.907 98.433 106.510 1.00 96.37 462 ARG A CA 1
ATOM 3042 C C . ARG A 1 462 ? 132.395 99.124 107.769 1.00 94.75 462 ARG A C 1
ATOM 3043 O O . ARG A 1 462 ? 131.404 99.862 107.719 1.00 94.32 462 ARG A O 1
ATOM 3051 N N . ASN A 1 463 ? 133.077 98.927 108.902 1.00 89.38 463 ASN A N 1
ATOM 3052 C CA . ASN A 1 463 ? 132.638 99.554 110.146 1.00 90.37 463 ASN A CA 1
ATOM 3053 C C . ASN A 1 463 ? 132.675 101.074 110.065 1.00 91.60 463 ASN A C 1
ATOM 3054 O O . ASN A 1 463 ? 131.858 101.748 110.703 1.00 92.26 463 ASN A O 1
ATOM 3059 N N . LEU A 1 464 ? 133.607 101.633 109.296 1.00 90.85 464 LEU A N 1
ATOM 3060 C CA . LEU A 1 464 ? 133.655 103.074 109.086 1.00 89.61 464 LEU A CA 1
ATOM 3061 C C . LEU A 1 464 ? 132.739 103.495 107.940 1.00 89.16 464 LEU A C 1
ATOM 3062 O O . LEU A 1 464 ? 131.978 104.460 108.067 1.00 88.91 464 LEU A O 1
ATOM 3067 N N . GLY A 1 465 ? 132.828 102.784 106.815 1.00 87.26 465 GLY A N 1
ATOM 3068 C CA . GLY A 1 465 ? 132.067 103.151 105.631 1.00 87.52 465 GLY A CA 1
ATOM 3069 C C . GLY A 1 465 ? 130.563 103.163 105.842 1.00 88.66 465 GLY A C 1
ATOM 3070 O O . GLY A 1 465 ? 129.856 103.996 105.270 1.00 87.58 465 GLY A O 1
ATOM 3071 N N . VAL A 1 466 ? 130.052 102.239 106.661 1.00 86.34 466 VAL A N 1
ATOM 3072 C CA . VAL A 1 466 ? 128.636 102.274 107.027 1.00 86.41 466 VAL A CA 1
ATOM 3073 C C . VAL A 1 466 ? 128.293 103.542 107.801 1.00 87.57 466 VAL A C 1
ATOM 3074 O O . VAL A 1 466 ? 127.246 104.158 107.569 1.00 88.12 466 VAL A O 1
ATOM 3078 N N . MET A 1 467 ? 129.162 103.961 108.719 1.00 85.50 467 MET A N 1
ATOM 3079 C CA . MET A 1 467 ? 128.923 105.211 109.438 1.00 83.62 467 MET A CA 1
ATOM 3080 C C . MET A 1 467 ? 128.943 106.412 108.497 1.00 84.81 467 MET A C 1
ATOM 3081 O O . MET A 1 467 ? 128.104 107.313 108.607 1.00 87.10 467 MET A O 1
ATOM 3086 N N . VAL A 1 468 ? 129.903 106.440 107.573 1.00 81.78 468 VAL A N 1
ATOM 3087 C CA . VAL A 1 468 ? 130.060 107.570 106.657 1.00 78.50 468 VAL A CA 1
ATOM 3088 C C . VAL A 1 468 ? 128.831 107.736 105.765 1.00 79.30 468 VAL A C 1
ATOM 3089 O O . VAL A 1 468 ? 128.175 108.784 105.768 1.00 80.46 468 VAL A O 1
ATOM 3093 N N . CYS A 1 469 ? 128.505 106.701 104.987 1.00 78.41 469 CYS A N 1
ATOM 3094 C CA . CYS A 1 469 ? 127.385 106.772 104.046 1.00 76.99 469 CYS A CA 1
ATOM 3095 C C . CYS A 1 469 ? 126.032 106.937 104.735 1.00 74.62 469 CYS A C 1
ATOM 3096 O O . CYS A 1 469 ? 125.162 107.649 104.224 1.00 74.49 469 CYS A O 1
ATOM 3099 N N . SER A 1 470 ? 125.824 106.293 105.884 1.00 68.63 470 SER A N 1
ATOM 3100 C CA . SER A 1 470 ? 124.538 106.428 106.565 1.00 67.47 470 SER A CA 1
ATOM 3101 C C . SER A 1 470 ? 124.334 107.795 107.210 1.00 71.13 470 SER A C 1
ATOM 3102 O O . SER A 1 470 ? 123.185 108.173 107.462 1.00 72.76 470 SER A O 1
ATOM 3105 N N . SER A 1 471 ? 125.405 108.538 107.495 1.00 67.32 471 SER A N 1
ATOM 3106 C CA . SER A 1 471 ? 125.257 109.877 108.061 1.00 66.83 471 SER A CA 1
ATOM 3107 C C . SER A 1 471 ? 124.530 110.851 107.136 1.00 71.70 471 SER A C 1
ATOM 3108 O O . SER A 1 471 ? 124.002 111.858 107.619 1.00 73.06 471 SER A O 1
ATOM 3111 N N . LEU A 1 472 ? 124.497 110.590 105.826 1.00 59.26 472 LEU A N 1
ATOM 3112 C CA . LEU A 1 472 ? 123.723 111.441 104.922 1.00 55.87 472 LEU A CA 1
ATOM 3113 C C . LEU A 1 472 ? 122.230 111.406 105.234 1.00 55.18 472 LEU A C 1
ATOM 3114 O O . LEU A 1 472 ? 121.514 112.378 104.953 1.00 55.53 472 LEU A O 1
ATOM 3119 N N . CYS A 1 473 ? 121.744 110.302 105.808 1.00 50.56 473 CYS A N 1
ATOM 3120 C CA . CYS A 1 473 ? 120.367 110.244 106.290 1.00 49.83 473 CYS A CA 1
ATOM 3121 C C . CYS A 1 473 ? 120.051 111.376 107.259 1.00 56.37 473 CYS A C 1
ATOM 3122 O O . CYS A 1 473 ? 118.938 111.916 107.247 1.00 58.08 473 CYS A O 1
ATOM 3125 N N . ASP A 1 474 ? 121.038 111.814 108.042 1.00 54.10 474 ASP A N 1
ATOM 3126 C CA . ASP A 1 474 ? 120.773 112.829 109.054 1.00 49.05 474 ASP A CA 1
ATOM 3127 C C . ASP A 1 474 ? 120.697 114.221 108.442 1.00 53.60 474 ASP A C 1
ATOM 3128 O O . ASP A 1 474 ? 119.854 115.029 108.845 1.00 59.39 474 ASP A O 1
ATOM 3133 N N . ILE A 1 475 ? 121.542 114.517 107.454 1.00 51.02 475 ILE A N 1
ATOM 3134 C CA . ILE A 1 475 ? 121.433 115.811 106.789 1.00 53.07 475 ILE A CA 1
ATOM 3135 C C . ILE A 1 475 ? 120.160 115.864 105.953 1.00 51.69 475 ILE A C 1
ATOM 3136 O O . ILE A 1 475 ? 119.502 116.914 105.867 1.00 48.23 475 ILE A O 1
ATOM 3141 N N . GLY A 1 476 ? 119.765 114.734 105.361 1.00 45.78 476 GLY A N 1
ATOM 3142 C CA . GLY A 1 476 ? 118.479 114.686 104.686 1.00 43.74 476 GLY A CA 1
ATOM 3143 C C . GLY A 1 476 ? 117.321 114.943 105.630 1.00 48.48 476 GLY A C 1
ATOM 3144 O O . GLY A 1 476 ? 116.370 115.649 105.285 1.00 53.43 476 GLY A O 1
ATOM 3145 N N . GLY A 1 477 ? 117.388 114.381 106.840 1.00 45.54 477 GLY A N 1
ATOM 3146 C CA . GLY A 1 477 ? 116.342 114.628 107.817 1.00 44.17 477 GLY A CA 1
ATOM 3147 C C . GLY A 1 477 ? 116.338 116.045 108.357 1.00 44.26 477 GLY A C 1
ATOM 3148 O O . GLY A 1 477 ? 115.288 116.553 108.758 1.00 48.18 477 GLY A O 1
ATOM 3149 N N . ILE A 1 478 ? 117.505 116.688 108.406 1.00 36.47 478 ILE A N 1
ATOM 3150 C CA . ILE A 1 478 ? 117.562 118.096 108.795 1.00 43.61 478 ILE A CA 1
ATOM 3151 C C . ILE A 1 478 ? 116.924 118.983 107.731 1.00 49.54 478 ILE A C 1
ATOM 3152 O O . ILE A 1 478 ? 116.181 119.920 108.048 1.00 45.95 478 ILE A O 1
ATOM 3157 N N . ILE A 1 479 ? 117.192 118.698 106.456 1.00 52.98 479 ILE A N 1
ATOM 3158 C CA . ILE A 1 479 ? 116.698 119.557 105.379 1.00 47.94 479 ILE A CA 1
ATOM 3159 C C . ILE A 1 479 ? 115.219 119.318 105.070 1.00 45.32 479 ILE A C 1
ATOM 3160 O O . ILE A 1 479 ? 114.486 120.262 104.754 1.00 47.10 479 ILE A O 1
ATOM 3165 N N . THR A 1 480 ? 114.751 118.075 105.171 1.00 46.96 480 THR A N 1
ATOM 3166 C CA . THR A 1 480 ? 113.395 117.731 104.737 1.00 46.12 480 THR A CA 1
ATOM 3167 C C . THR A 1 480 ? 112.253 118.570 105.322 1.00 47.02 480 THR A C 1
ATOM 3168 O O . THR A 1 480 ? 111.352 118.940 104.550 1.00 42.69 480 THR A O 1
ATOM 3172 N N . PRO A 1 481 ? 112.209 118.905 106.620 1.00 50.83 481 PRO A N 1
ATOM 3173 C CA . PRO A 1 481 ? 111.037 119.643 107.136 1.00 48.68 481 PRO A CA 1
ATOM 3174 C C . PRO A 1 481 ? 110.798 121.009 106.507 1.00 48.16 481 PRO A C 1
ATOM 3175 O O . PRO A 1 481 ? 109.640 121.387 106.273 1.00 42.16 481 PRO A O 1
ATOM 3179 N N . PHE A 1 482 ? 111.862 121.750 106.198 1.00 46.56 482 PHE A N 1
ATOM 3180 C CA . PHE A 1 482 ? 111.711 123.053 105.559 1.00 42.45 482 PHE A CA 1
ATOM 3181 C C . PHE A 1 482 ? 111.215 122.947 104.123 1.00 49.22 482 PHE A C 1
ATOM 3182 O O . PHE A 1 482 ? 110.461 123.814 103.671 1.00 51.82 482 PHE A O 1
ATOM 3190 N N . ILE A 1 483 ? 111.578 121.883 103.410 1.00 51.10 483 ILE A N 1
ATOM 3191 C CA . ILE A 1 483 ? 111.021 121.653 102.078 1.00 47.28 483 ILE A CA 1
ATOM 3192 C C . ILE A 1 483 ? 109.516 121.419 102.159 1.00 49.92 483 ILE A C 1
ATOM 3193 O O . ILE A 1 483 ? 108.728 122.092 101.487 1.00 49.79 483 ILE A O 1
ATOM 3198 N N . VAL A 1 484 ? 109.096 120.453 102.976 1.00 48.25 484 VAL A N 1
ATOM 3199 C CA . VAL A 1 484 ? 107.678 120.108 103.049 1.00 44.47 484 VAL A CA 1
ATOM 3200 C C . VAL A 1 484 ? 106.842 121.288 103.540 1.00 50.16 484 VAL A C 1
ATOM 3201 O O . VAL A 1 484 ? 105.779 121.579 102.979 1.00 49.28 484 VAL A O 1
ATOM 3205 N N . PHE A 1 485 ? 107.296 121.989 104.583 1.00 51.26 485 PHE A N 1
ATOM 3206 C CA . PHE A 1 485 ? 106.437 123.026 105.155 1.00 44.80 485 PHE A CA 1
ATOM 3207 C C . PHE A 1 485 ? 106.584 124.409 104.518 1.00 45.77 485 PHE A C 1
ATOM 3208 O O . PHE A 1 485 ? 105.576 125.101 104.343 1.00 46.78 485 PHE A O 1
ATOM 3216 N N . ARG A 1 486 ? 107.792 124.847 104.157 1.00 43.58 486 ARG A N 1
ATOM 3217 C CA . ARG A 1 486 ? 107.919 126.169 103.547 1.00 43.26 486 ARG A CA 1
ATOM 3218 C C . ARG A 1 486 ? 107.549 126.146 102.069 1.00 50.71 486 ARG A C 1
ATOM 3219 O O . ARG A 1 486 ? 106.742 126.962 101.610 1.00 57.76 486 ARG A O 1
ATOM 3227 N N . LEU A 1 487 ? 108.142 125.223 101.309 1.00 61.29 487 LEU A N 1
ATOM 3228 C CA . LEU A 1 487 ? 108.024 125.244 99.853 1.00 56.84 487 LEU A CA 1
ATOM 3229 C C . LEU A 1 487 ? 106.588 125.010 99.398 1.00 53.94 487 LEU A C 1
ATOM 3230 O O . LEU A 1 487 ? 106.184 125.498 98.338 1.00 56.00 487 LEU A O 1
ATOM 3235 N N . ARG A 1 488 ? 105.816 124.258 100.185 1.00 58.29 488 ARG A N 1
ATOM 3236 C CA . ARG A 1 488 ? 104.384 124.093 99.947 1.00 58.59 488 ARG A CA 1
ATOM 3237 C C . ARG A 1 488 ? 103.635 125.421 99.892 1.00 60.28 488 ARG A C 1
ATOM 3238 O O . ARG A 1 488 ? 102.620 125.525 99.195 1.00 64.62 488 ARG A O 1
ATOM 3246 N N . GLU A 1 489 ? 104.112 126.447 100.597 1.00 67.69 489 GLU A N 1
ATOM 3247 C CA . GLU A 1 489 ? 103.449 127.744 100.534 1.00 64.38 489 GLU A CA 1
ATOM 3248 C C . GLU A 1 489 ? 103.762 128.526 99.264 1.00 64.02 489 GLU A C 1
ATOM 3249 O O . GLU A 1 489 ? 103.019 129.456 98.934 1.00 64.05 489 GLU A O 1
ATOM 3255 N N . VAL A 1 490 ? 104.832 128.184 98.545 1.00 67.53 490 VAL A N 1
ATOM 3256 C CA . VAL A 1 490 ? 105.049 128.785 97.232 1.00 67.11 490 VAL A CA 1
ATOM 3257 C C . VAL A 1 490 ? 104.090 128.185 96.211 1.00 69.04 490 VAL A C 1
ATOM 3258 O O . VAL A 1 490 ? 103.457 128.906 95.431 1.00 72.09 490 VAL A O 1
ATOM 3262 N N . TRP A 1 491 ? 103.964 126.857 96.208 1.00 66.28 491 TRP A N 1
ATOM 3263 C CA . TRP A 1 491 ? 103.016 126.152 95.352 1.00 65.06 491 TRP A CA 1
ATOM 3264 C C . TRP A 1 491 ? 102.882 124.720 95.858 1.00 66.34 491 TRP A C 1
ATOM 3265 O O . TRP A 1 491 ? 103.884 124.018 96.030 1.00 67.95 491 TRP A O 1
ATOM 3276 N N . GLN A 1 492 ? 101.645 124.282 96.097 1.00 65.66 492 GLN A N 1
ATOM 3277 C CA . GLN A 1 492 ? 101.391 123.018 96.782 1.00 67.68 492 GLN A CA 1
ATOM 3278 C C . GLN A 1 492 ? 101.837 121.778 96.011 1.00 70.21 492 GLN A C 1
ATOM 3279 O O . GLN A 1 492 ? 102.045 120.731 96.634 1.00 68.53 492 GLN A O 1
ATOM 3285 N N . ALA A 1 493 ? 101.983 121.850 94.687 1.00 61.26 493 ALA A N 1
ATOM 3286 C CA . ALA A 1 493 ? 102.499 120.701 93.950 1.00 58.95 493 ALA A CA 1
ATOM 3287 C C . ALA A 1 493 ? 104.014 120.543 94.011 1.00 61.01 493 ALA A C 1
ATOM 3288 O O . ALA A 1 493 ? 104.514 119.455 93.708 1.00 63.83 493 ALA A O 1
ATOM 3290 N N . LEU A 1 494 ? 104.751 121.583 94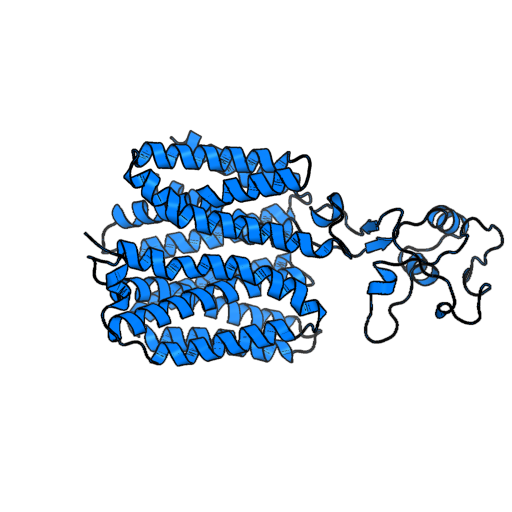.383 1.00 48.27 494 LEU A N 1
ATOM 3291 C CA . LEU A 1 494 ? 106.192 121.611 94.144 1.00 44.52 494 LEU A CA 1
ATOM 3292 C C . LEU A 1 494 ? 106.999 120.584 94.949 1.00 49.18 494 LEU A C 1
ATOM 3293 O O . LEU A 1 494 ? 107.967 120.017 94.415 1.00 53.00 494 LEU A O 1
ATOM 3298 N N . PRO A 1 495 ? 106.625 120.269 96.200 1.00 45.05 495 PRO A N 1
ATOM 3299 C CA . PRO A 1 495 ? 107.301 119.149 96.881 1.00 45.28 495 PRO A CA 1
ATOM 3300 C C . PRO A 1 495 ? 107.162 117.822 96.160 1.00 49.19 495 PRO A C 1
ATOM 3301 O O . PRO A 1 495 ? 108.120 117.039 96.131 1.00 53.26 495 PRO A O 1
ATOM 3305 N N . LEU A 1 496 ? 105.986 117.524 95.608 1.00 43.95 496 LEU A N 1
ATOM 3306 C CA . LEU A 1 496 ? 105.825 116.274 94.878 1.00 37.27 496 LEU A CA 1
ATOM 3307 C C . LEU A 1 496 ? 106.646 116.258 93.594 1.00 36.65 496 LEU A C 1
ATOM 3308 O O . LEU A 1 496 ? 107.105 115.193 93.173 1.00 50.82 496 LEU A O 1
ATOM 3313 N N . ILE A 1 497 ? 106.886 117.424 92.990 1.00 31.31 497 ILE A N 1
ATOM 3314 C CA . ILE A 1 497 ? 107.791 117.506 91.845 1.00 40.57 497 ILE A CA 1
ATOM 3315 C C . ILE A 1 497 ? 109.234 117.229 92.257 1.00 37.02 497 ILE A C 1
ATOM 3316 O O . ILE A 1 497 ? 109.967 116.511 91.559 1.00 34.43 497 ILE A O 1
ATOM 3321 N N . LEU A 1 498 ? 109.642 117.713 93.433 1.00 33.86 498 LEU A N 1
ATOM 3322 C CA . LEU A 1 498 ? 110.963 117.343 93.941 1.00 31.25 498 LEU A CA 1
ATOM 3323 C C . LEU A 1 498 ? 111.063 115.845 94.204 1.00 33.56 498 LEU A C 1
ATOM 3324 O O . LEU A 1 498 ? 112.059 115.210 93.840 1.00 39.40 498 LEU A O 1
ATOM 3329 N N . PHE A 1 499 ? 110.079 115.278 94.901 1.00 31.50 499 PHE A N 1
ATOM 3330 C CA . PHE A 1 499 ? 110.121 113.850 95.211 1.00 27.91 499 PHE A CA 1
ATOM 3331 C C . PHE A 1 499 ? 110.125 112.994 93.946 1.00 26.50 499 PHE A C 1
ATOM 3332 O O . PHE A 1 499 ? 110.859 112.001 93.863 1.00 38.34 499 PHE A O 1
ATOM 3340 N N . ALA A 1 500 ? 109.359 113.398 92.929 1.00 18.51 500 ALA A N 1
ATOM 3341 C CA . ALA A 1 500 ? 109.380 112.703 91.645 1.00 15.40 500 ALA A CA 1
ATOM 3342 C C . ALA A 1 500 ? 110.750 112.761 90.982 1.00 34.99 500 ALA A C 1
ATOM 3343 O O . ALA A 1 500 ? 111.252 111.739 90.497 1.00 35.04 500 ALA A O 1
ATOM 3345 N N . VAL A 1 501 ? 111.390 113.933 90.978 1.00 36.99 501 VAL A N 1
ATOM 3346 C CA . VAL A 1 501 ? 112.680 114.047 90.300 1.00 23.63 501 VAL A CA 1
ATOM 3347 C C . VAL A 1 501 ? 113.759 113.275 91.053 1.00 19.76 501 VAL A C 1
ATOM 3348 O O . VAL A 1 501 ? 114.577 112.572 90.444 1.00 23.63 501 VAL A O 1
ATOM 3352 N N . LEU A 1 502 ? 113.775 113.380 92.384 1.00 27.98 502 LEU A N 1
ATOM 3353 C CA . LEU A 1 502 ? 114.722 112.603 93.181 1.00 25.14 502 LEU A CA 1
ATOM 3354 C C . LEU A 1 502 ? 114.541 111.102 92.975 1.00 32.03 502 LEU A C 1
ATOM 3355 O O . LEU A 1 502 ? 115.527 110.374 92.808 1.00 39.91 502 LEU A O 1
ATOM 3360 N N . GLY A 1 503 ? 113.296 110.619 92.965 1.00 32.60 503 GLY A N 1
ATOM 3361 C CA . GLY A 1 503 ? 113.079 109.192 92.787 1.00 22.50 503 GLY A CA 1
ATOM 3362 C C . GLY A 1 503 ? 113.457 108.704 91.402 1.00 15.83 503 GLY A C 1
ATOM 3363 O O . GLY A 1 503 ? 114.057 107.633 91.252 1.00 27.80 503 GLY A O 1
ATOM 3364 N N . LEU A 1 504 ? 113.163 109.499 90.373 1.00 21.32 504 LEU A N 1
ATOM 3365 C CA . LEU A 1 504 ? 113.485 109.077 89.019 1.00 18.39 504 LEU A CA 1
ATOM 3366 C C . LEU A 1 504 ? 114.969 109.204 88.704 1.00 26.00 504 LEU A C 1
ATOM 3367 O O . LEU A 1 504 ? 115.448 108.536 87.782 1.00 35.61 504 LEU A O 1
ATOM 3372 N N . LEU A 1 505 ? 115.709 110.042 89.436 1.00 35.60 505 LEU A N 1
ATOM 3373 C CA . LEU A 1 505 ? 117.164 110.022 89.305 1.00 32.20 505 LEU A CA 1
ATOM 3374 C C . LEU A 1 505 ? 117.795 108.877 90.094 1.00 30.08 505 LEU A C 1
ATOM 3375 O O . LEU A 1 505 ? 118.750 108.252 89.623 1.00 22.61 505 LEU A O 1
ATOM 3380 N N . ALA A 1 506 ? 117.286 108.594 91.296 1.00 34.11 506 ALA A N 1
ATOM 3381 C CA . ALA A 1 506 ? 117.769 107.447 92.063 1.00 30.94 506 ALA A CA 1
ATOM 3382 C C . ALA A 1 506 ? 117.515 106.122 91.353 1.00 35.56 506 ALA A C 1
ATOM 3383 O O . ALA A 1 506 ? 118.270 105.163 91.547 1.00 37.83 506 ALA A O 1
ATOM 3385 N N . ALA A 1 507 ? 116.459 106.040 90.543 1.00 38.94 507 ALA A N 1
ATOM 3386 C CA . ALA A 1 507 ? 116.211 104.824 89.770 1.00 19.25 507 ALA A CA 1
ATOM 3387 C C . ALA A 1 507 ? 117.327 104.543 88.765 1.00 25.56 507 ALA A C 1
ATOM 3388 O O . ALA A 1 507 ? 117.872 103.435 88.722 1.00 34.42 507 ALA A O 1
ATOM 3390 N N . GLY A 1 508 ? 117.675 105.533 87.942 1.00 28.68 508 GLY A N 1
ATOM 3391 C CA . GLY A 1 508 ? 118.719 105.334 86.944 1.00 34.59 508 GLY A CA 1
ATOM 3392 C C . GLY A 1 508 ? 120.117 105.136 87.509 1.00 40.90 508 GLY A C 1
ATOM 3393 O O . GLY A 1 508 ? 120.882 104.308 87.009 1.00 39.03 508 GLY A O 1
ATOM 3394 N N . VAL A 1 509 ? 120.475 105.899 88.543 1.00 42.99 509 VAL A N 1
ATOM 3395 C CA . VAL A 1 509 ? 121.824 105.843 89.108 1.00 33.93 509 VAL A CA 1
ATOM 3396 C C . VAL A 1 509 ? 122.154 104.464 89.671 1.00 40.83 509 VAL A C 1
ATOM 3397 O O . VAL A 1 509 ? 123.306 104.017 89.599 1.00 51.20 509 VAL A O 1
ATOM 3401 N N . THR A 1 510 ? 121.159 103.763 90.218 1.00 42.16 510 THR A N 1
ATOM 3402 C CA . THR A 1 510 ? 121.375 102.417 90.748 1.00 38.08 510 THR A CA 1
ATOM 3403 C C . THR A 1 510 ? 121.987 101.474 89.714 1.00 43.33 510 THR A C 1
ATOM 3404 O O . THR A 1 510 ? 122.826 100.633 90.056 1.00 41.17 510 THR A O 1
ATOM 3408 N N . LEU A 1 511 ? 121.601 101.606 88.443 1.00 49.19 511 LEU A N 1
ATOM 3409 C CA . LEU A 1 511 ? 122.125 100.719 87.406 1.00 47.79 511 LEU A CA 1
ATOM 3410 C C . LEU A 1 511 ? 123.631 100.836 87.201 1.00 46.20 511 LEU A C 1
ATOM 3411 O O . LEU A 1 511 ? 124.216 99.958 86.559 1.00 53.16 511 LEU A O 1
ATOM 3416 N N . LEU A 1 512 ? 124.272 101.882 87.716 1.00 52.78 512 LEU A N 1
ATOM 3417 C CA . LEU A 1 512 ? 125.713 102.040 87.557 1.00 54.21 512 LEU A CA 1
ATOM 3418 C C . LEU A 1 512 ? 126.524 101.264 88.588 1.00 55.23 512 LEU A C 1
ATOM 3419 O O . LEU A 1 512 ? 127.748 101.177 88.445 1.00 55.79 512 LEU A O 1
ATOM 3424 N N . LEU A 1 513 ? 125.885 100.702 89.614 1.00 58.23 513 LEU A N 1
ATOM 3425 C CA . LEU A 1 513 ? 126.601 99.840 90.541 1.00 61.37 513 LEU A CA 1
ATOM 3426 C C . LEU A 1 513 ? 126.833 98.453 89.939 1.00 66.59 513 LEU A C 1
ATOM 3427 O O . LEU A 1 513 ? 126.045 97.985 89.113 1.00 65.24 513 LEU A O 1
ATOM 3432 N N . PRO A 1 514 ? 127.911 97.784 90.336 1.00 76.16 514 PRO A N 1
ATOM 3433 C CA . PRO A 1 514 ? 128.139 96.403 89.905 1.00 74.13 514 PRO A CA 1
ATOM 3434 C C . PRO A 1 514 ? 127.293 95.414 90.698 1.00 74.42 514 PRO A C 1
ATOM 3435 O O . PRO A 1 514 ? 126.723 95.728 91.743 1.00 75.57 514 PRO A O 1
ATOM 3439 N N . GLU A 1 515 ? 127.226 94.194 90.174 1.00 82.27 515 GLU A N 1
ATOM 3440 C CA . GLU A 1 515 ? 126.565 93.092 90.866 1.00 83.47 515 GLU A CA 1
ATOM 3441 C C . GLU A 1 515 ? 127.337 91.791 90.682 1.00 82.67 515 GLU A C 1
ATOM 3442 O O . GLU A 1 515 ? 127.820 91.493 89.590 1.00 84.03 515 GLU A O 1
#

GO terms:
  GO:0015651 quaternary ammonium group transmembrane transporter activity (F, IDA)
  GO:0005326 neurotransmitter transmembrane transporter activity (F, IDA)
  GO:0016324 apical plasma membrane (C, IDA)
  GO:0008504 monoamine transmembrane transporter activity (F, IDA)
  GO:0015697 quaternary ammonium group transport (P, IDA)
  GO:0015874 norepinephrine transport (P, IDA)
  GO:0051610 serotonin uptake (P, IDA)
  GO:0055085 transmembrane transport (P, IDA)
  GO:0090494 dopamine uptake (P, IDA)
  GO:0006836 neurotransmitter transport (P, IDA)
  GO:0022857 transmembrane transporter activity (F, IDA)
  GO:0015214 pyrimidine nucleoside transmembrane transporter activity (F, IMP)
  GO:0055085 transmembrane transport (P, IMP)
  GO:0022857 transmembrane transporter activity (F, IMP)
  GO:0015489 putrescine transmembrane transporter activity (F, IDA)
  GO:0005277 acetylcholine transmembrane transporter activity (F, IDA)
  GO:0009925 basal plasma membrane (C, IDA)
  GO:0016323 basolateral plasma membrane (C, IDA)
  GO:0016328 lateral plasma membrane (C, IDA)
  GO:0015732 prostaglandin transport (P, IDA)

InterPro domains:
  IPR004749 Organic cation transport protein/SVOP [TIGR00898] (12-524)
  IPR005828 Major facilitator, sugar transporter-like [PF00083] (148-523)
  IPR005829 Sugar transporter, conserved site [PS00216] (166-182)
  IPR020846 Major facilitator superfamily domain [PS50850] (103-518)
  IPR036259 MFS transporter superfamily [G3DSA:1.20.1250.20] (123-529)
  IPR036259 MFS transporter superfamily [SSF103473] (144-523)

Foldseek 3Di:
DVLLVLLLVLLLLLLCLQQVCLLQPDAFDKFADDPLLVVLCVVLVDDPVRSCVQFFDDLPPPRVCCSRHWKGFPDDSVDPPADSVHRCVVPDVDPVPTDIDTRPPAMDGDDPEDHPCRPQVCDDPNVCVSLLLLLLLLVLLLQLLPPLVVVCVVDPVVVSLLVLLVQLLVLLLVLLVDPDDVSVSVSSSSNSNRSVVNSVSSLCVVLVVDDPVCSLVSVLVSVVSNLVSLVVLLVLSVVDRYNSVSSNVSRVVSVVSVVVPQDDPVPCCPDVLSVLVLVLLLLLLLLLLLLQSQLSVLCSRDPPDSSVLSVLLSVLLVVLSVVLVVCVVPPHQLVLLLVLLLLLLVLLVVLLPDDPVVVVVNSVSSSSNSSSSSSNVSRSVVVLQPVDDPSCSVPSVSVSNSSSSVSSSPNSCCNPVVCVVPVSVSSVVSNVSSNVSSVSSVPDDD

Sequence (446 aa):
KQAFLILCLLSAAFAPICVGIVFLGFTPDHHCQSPGVAELSQRCGWSPAEELNYTVPGLGPAGEAFLGQCRRYEVDWNQSALSCVDPLASLATNRSHLPLGPCQDGWVYDTPGSSIVTEFNLVCADSWKLDLFQSCLNAGFLFGSLGVGYFADRFGRKLCLLGTVLVNAVSGVLMAFSPNYMSMLLFRLLQGLVSKGNWMAGYTLITEFVGSGSRRTVAIMYQMAFTVGLVALTGLAYALPHWRWLQLAVSLPTFLFLLYYSPSFADLFRTPRLRKRTFILMYLWFTDSVLYQGLILHMGATSGNLYLDFLYSALVEIPGAFIALITIDRVGRIYPMAMSNLLAGAACLVMIFISPDLHWLNIIIMCVGRMGITIAIQMICLVNAELYPTFVRNLGVMVCSSLCDIGGIITPFIVFRLREVWQALPLILFAVLGLLAAGVTLLLPE

Nearest PDB structures (foldseek):
  8sc1-assembly1_A  TM=1.002E+00  e=1.097E-60  Homo sapiens
  8sc6-assembly1_A  TM=9.981E-01  e=1.697E-57  Homo sapiens
  8sc2-assembly1_A  TM=9.949E-01  e=2.936E-56  Homo sapiens
  8sc3-assembly1_A  TM=9.916E-01  e=7.180E-55  Homo sapiens
  8jty-assembly1_A  TM=9.590E-01  e=2.960E-50  Homo sapiens